Protein AF-A0A948B3F2-F1 (afdb_monomer)

Nearest PDB structures (foldseek):
  6z2o-assembly1_A  TM=5.173E-01  e=9.343E-01  Akkermansia muciniphila ATCC BAA-835
  7q1y-assembly2_B  TM=2.845E-01  e=7.968E-01  Homo sapiens
  1wcq-assembly3_C  TM=2.781E-01  e=1.588E+00  Micromonospora viridifaciens
  2ber-assembly1_A  TM=2.825E-01  e=2.184E+00  Micromonospora viridifaciens
  1eut-assembly1_A  TM=2.460E-01  e=2.700E+00  Micromonospora viridifaciens

pLDDT: mean 80.44, std 22.86, range [22.94, 98.75]

Structure (mmCIF, N/CA/C/O backbone):
data_AF-A0A948B3F2-F1
#
_entry.id   AF-A0A948B3F2-F1
#
loop_
_atom_site.group_PDB
_atom_site.id
_atom_site.type_symbol
_atom_site.label_atom_id
_atom_site.label_alt_id
_atom_site.label_comp_id
_atom_site.label_asym_id
_atom_site.label_entity_id
_atom_site.label_seq_id
_atom_site.pdbx_PDB_ins_code
_atom_site.Cartn_x
_atom_site.Cartn_y
_atom_site.Cartn_z
_atom_site.occupancy
_atom_site.B_iso_or_equiv
_atom_site.auth_seq_id
_atom_site.auth_comp_id
_atom_site.auth_asym_id
_atom_site.auth_atom_id
_atom_site.pdbx_PDB_model_num
ATOM 1 N N . MET A 1 1 ? -61.339 7.381 86.552 1.00 37.19 1 MET A N 1
ATOM 2 C CA . MET A 1 1 ? -61.249 5.946 86.912 1.00 37.19 1 MET A CA 1
ATOM 3 C C . MET A 1 1 ? -62.343 5.201 86.153 1.00 37.19 1 MET A C 1
ATOM 5 O O . MET A 1 1 ? -63.470 5.672 86.171 1.00 37.19 1 MET A O 1
ATOM 9 N N . ARG A 1 2 ? -61.988 4.076 85.513 1.00 24.59 2 ARG A N 1
ATOM 10 C CA . ARG A 1 2 ? -62.760 3.230 84.568 1.00 24.59 2 ARG A CA 1
ATOM 11 C C . ARG A 1 2 ? -62.811 3.695 83.104 1.00 24.59 2 ARG A C 1
ATOM 13 O O . ARG A 1 2 ? -63.594 4.547 82.709 1.00 24.59 2 ARG A O 1
ATOM 20 N N . ILE A 1 3 ? -61.947 3.023 82.345 1.00 26.88 3 ILE A N 1
ATOM 21 C CA . ILE A 1 3 ? -61.833 2.909 80.891 1.00 26.88 3 ILE A CA 1
ATOM 22 C C . ILE A 1 3 ? -62.952 1.981 80.374 1.00 26.88 3 ILE A C 1
ATOM 24 O O . ILE A 1 3 ? -63.187 0.921 80.956 1.00 26.88 3 ILE A O 1
ATOM 28 N N . ARG A 1 4 ? -63.618 2.371 79.280 1.00 26.41 4 ARG A N 1
ATOM 29 C CA . ARG A 1 4 ? -64.388 1.507 78.360 1.00 26.41 4 ARG A CA 1
ATOM 30 C C . ARG A 1 4 ? -63.823 1.776 76.960 1.00 26.41 4 ARG A C 1
ATOM 32 O O . ARG A 1 4 ? -63.800 2.924 76.544 1.00 26.41 4 ARG A O 1
ATOM 39 N N . ILE A 1 5 ? -63.083 0.824 76.392 1.00 29.86 5 ILE A N 1
ATOM 40 C CA . ILE A 1 5 ? -63.513 -0.068 75.297 1.00 29.86 5 ILE A CA 1
ATOM 41 C C . ILE A 1 5 ? -64.138 0.709 74.130 1.00 29.86 5 ILE A C 1
ATOM 43 O O . ILE A 1 5 ? -65.334 0.989 74.144 1.00 29.86 5 ILE A O 1
ATOM 47 N N . LEU A 1 6 ? -63.332 0.951 73.095 1.00 23.08 6 LEU A N 1
ATOM 48 C CA . LEU A 1 6 ? -63.800 1.010 71.716 1.00 23.08 6 LEU A CA 1
ATOM 49 C C . LEU A 1 6 ? -62.921 0.056 70.901 1.00 23.08 6 LEU A C 1
ATOM 51 O O . LEU A 1 6 ? -61.696 0.150 70.922 1.00 23.08 6 LEU A O 1
ATOM 55 N N . HIS A 1 7 ? -63.578 -0.923 70.287 1.00 24.33 7 HIS A N 1
ATOM 56 C CA . HIS A 1 7 ? -62.984 -1.945 69.440 1.00 24.33 7 HIS A CA 1
ATOM 57 C C . HIS A 1 7 ? -62.430 -1.295 68.168 1.00 24.33 7 HIS A C 1
ATOM 59 O O . HIS A 1 7 ? -63.197 -0.714 67.404 1.00 24.33 7 HIS A O 1
ATOM 65 N N . ILE A 1 8 ? -61.128 -1.440 67.923 1.00 25.83 8 ILE A N 1
ATOM 66 C CA . ILE A 1 8 ? -60.560 -1.311 66.580 1.00 25.83 8 ILE A CA 1
ATOM 67 C C . ILE A 1 8 ? -60.521 -2.719 65.994 1.00 25.83 8 ILE A C 1
ATOM 69 O O . ILE A 1 8 ? -59.915 -3.634 66.553 1.00 25.83 8 ILE A O 1
ATOM 73 N N . VAL A 1 9 ? -61.254 -2.879 64.899 1.00 24.09 9 VAL A N 1
ATOM 74 C CA . VAL A 1 9 ? -61.309 -4.075 64.066 1.00 24.09 9 VAL A CA 1
ATOM 75 C C . VAL A 1 9 ? -59.914 -4.313 63.487 1.00 24.09 9 VAL A C 1
ATOM 77 O O . VAL A 1 9 ? -59.433 -3.533 62.671 1.00 24.09 9 VAL A O 1
ATOM 80 N N . LEU A 1 10 ? -59.262 -5.389 63.935 1.00 23.12 10 LEU A N 1
ATOM 81 C CA . LEU A 1 10 ? -58.093 -5.963 63.276 1.00 23.12 10 LEU A CA 1
ATOM 82 C C . LEU A 1 10 ? -58.546 -6.517 61.916 1.00 23.12 10 LEU A C 1
ATOM 84 O O . LEU A 1 10 ? -59.261 -7.519 61.867 1.00 23.12 10 LEU A O 1
ATOM 88 N N . PHE A 1 11 ? -58.121 -5.897 60.817 1.00 26.17 11 PHE A N 1
ATOM 89 C CA . PHE A 1 11 ? -58.138 -6.553 59.513 1.00 26.17 11 PHE A CA 1
ATOM 90 C C . PHE A 1 11 ? -56.944 -7.508 59.443 1.00 26.17 11 PHE A C 1
ATOM 92 O O . PHE A 1 11 ? -55.795 -7.097 59.308 1.00 26.17 11 PHE A O 1
ATOM 99 N N . ALA A 1 12 ? -57.230 -8.804 59.560 1.00 24.19 12 ALA A N 1
ATOM 100 C CA . ALA A 1 12 ? -56.327 -9.852 59.118 1.00 24.19 12 ALA A CA 1
ATOM 101 C C . ALA A 1 12 ? -56.374 -9.897 57.583 1.00 24.19 12 ALA A C 1
ATOM 103 O O . ALA A 1 12 ? -57.293 -10.475 57.005 1.00 24.19 12 ALA A O 1
ATOM 104 N N . ALA A 1 13 ? -55.405 -9.264 56.920 1.00 24.91 13 ALA A N 1
ATOM 105 C CA . ALA A 1 13 ? -55.142 -9.519 55.511 1.00 24.91 13 ALA A CA 1
ATOM 106 C C . ALA A 1 13 ? -54.315 -10.806 55.399 1.00 24.91 13 ALA A C 1
ATOM 108 O O . ALA A 1 13 ? -53.253 -10.948 56.007 1.00 24.91 13 ALA A O 1
ATOM 109 N N . ALA A 1 14 ? -54.851 -11.768 54.653 1.00 22.94 14 ALA A N 1
ATOM 110 C CA . ALA A 1 14 ? -54.174 -12.997 54.291 1.00 22.94 14 ALA A CA 1
ATOM 111 C C . ALA A 1 14 ? -52.863 -12.672 53.560 1.00 22.94 14 ALA A C 1
ATOM 113 O O . ALA A 1 14 ? -52.873 -12.065 52.492 1.00 22.94 14 ALA A O 1
ATOM 114 N N . ILE A 1 15 ? -51.738 -13.109 54.127 1.00 25.38 15 ILE A N 1
ATOM 115 C CA . ILE A 1 15 ? -50.448 -13.136 53.439 1.00 25.38 15 ILE A CA 1
ATOM 116 C C . ILE A 1 15 ? -50.536 -14.258 52.401 1.00 25.38 15 ILE A C 1
ATOM 118 O O . ILE A 1 15 ? -50.280 -15.427 52.694 1.00 25.38 15 ILE A O 1
ATOM 122 N N . ALA A 1 16 ? -50.957 -13.912 51.188 1.00 24.50 16 ALA A N 1
ATOM 123 C CA . ALA A 1 16 ? -50.671 -14.724 50.021 1.00 24.50 16 ALA A CA 1
ATOM 124 C C . ALA A 1 16 ? -49.167 -14.592 49.745 1.00 24.50 16 ALA A C 1
ATOM 126 O O . ALA A 1 16 ? -48.686 -13.535 49.346 1.00 24.50 16 ALA A O 1
ATOM 127 N N . TYR A 1 17 ? -48.419 -15.666 49.998 1.00 25.14 17 TYR A N 1
ATOM 128 C CA . TYR A 1 17 ? -47.066 -15.834 49.477 1.00 25.14 17 TYR A CA 1
ATOM 129 C C . TYR A 1 17 ? -47.149 -15.870 47.946 1.00 25.14 17 TYR A C 1
ATOM 131 O O . TYR A 1 17 ? -47.404 -16.915 47.351 1.00 25.14 17 TYR A O 1
ATOM 139 N N . ALA A 1 18 ? -46.976 -14.716 47.311 1.00 26.11 18 ALA A N 1
ATOM 140 C CA . ALA A 1 18 ? -46.586 -14.643 45.918 1.00 26.11 18 ALA A CA 1
ATOM 141 C C . ALA A 1 18 ? -45.058 -14.554 45.889 1.00 26.11 18 ALA A C 1
ATOM 143 O O . ALA A 1 18 ? -44.482 -13.529 46.256 1.00 26.11 18 ALA A O 1
ATOM 144 N N . ASP A 1 19 ? -44.404 -15.631 45.457 1.00 27.09 19 ASP A N 1
ATOM 145 C CA . ASP A 1 19 ? -43.020 -15.593 44.984 1.00 27.09 19 ASP A CA 1
ATOM 146 C C . ASP A 1 19 ? -42.969 -14.738 43.706 1.00 27.09 19 ASP A C 1
ATOM 148 O O . ASP A 1 19 ? -42.904 -15.233 42.582 1.00 27.09 19 ASP A O 1
ATOM 152 N N . ALA A 1 20 ? -43.067 -13.419 43.869 1.00 26.05 20 ALA A N 1
ATOM 153 C CA . ALA A 1 20 ? -42.818 -12.468 42.806 1.00 26.05 20 ALA A CA 1
ATOM 154 C C . ALA A 1 20 ? -41.301 -12.399 42.603 1.00 26.05 20 ALA A C 1
ATOM 156 O O . ALA A 1 20 ? -40.574 -11.733 43.345 1.00 26.05 20 ALA A O 1
ATOM 157 N N . PHE A 1 21 ? -40.808 -13.138 41.609 1.00 28.03 21 PHE A N 1
ATOM 158 C CA . PHE A 1 21 ? -39.463 -12.938 41.086 1.00 28.03 21 PHE A CA 1
ATOM 159 C C . PHE A 1 21 ? -39.328 -11.475 40.647 1.00 28.03 21 PHE A C 1
ATOM 161 O O . PHE A 1 21 ? -40.137 -10.977 39.863 1.00 28.03 21 PHE A O 1
ATOM 168 N N . ALA A 1 22 ? -38.324 -10.779 41.182 1.00 28.97 22 ALA A N 1
ATOM 169 C CA . ALA A 1 22 ? -38.025 -9.403 40.817 1.00 28.97 22 ALA A CA 1
ATOM 170 C C . ALA A 1 22 ? -37.754 -9.319 39.306 1.00 28.97 22 ALA A C 1
ATOM 172 O O . ALA A 1 22 ? -36.854 -9.984 38.791 1.00 28.97 22 ALA A O 1
ATOM 173 N N . VAL A 1 23 ? -38.544 -8.511 38.597 1.00 29.53 23 VAL A N 1
ATOM 174 C CA . VAL A 1 23 ? -38.321 -8.224 37.179 1.00 29.53 23 VAL A CA 1
ATOM 175 C C . VAL A 1 23 ? -37.073 -7.353 37.073 1.00 29.53 23 VAL A C 1
ATOM 177 O O . VAL A 1 23 ? -37.016 -6.250 37.611 1.00 29.53 23 VAL A O 1
ATOM 180 N N . THR A 1 24 ? -36.047 -7.878 36.413 1.00 32.84 24 THR A N 1
ATOM 181 C CA . THR A 1 24 ? -34.754 -7.220 36.218 1.00 32.84 24 THR A CA 1
ATOM 182 C C . THR A 1 24 ? -34.886 -6.140 35.142 1.00 32.84 24 THR A C 1
ATOM 184 O O . THR A 1 24 ? -34.734 -6.412 33.956 1.00 32.84 24 THR A O 1
ATOM 187 N N . THR A 1 25 ? -35.195 -4.904 35.527 1.00 28.78 25 THR A N 1
ATOM 188 C CA . THR A 1 25 ? -35.119 -3.735 34.632 1.00 28.78 25 THR A CA 1
ATOM 189 C C . THR A 1 25 ? -33.906 -2.890 35.001 1.00 28.78 25 THR A C 1
ATOM 191 O O . THR A 1 25 ? -34.029 -1.917 35.738 1.00 28.78 25 THR A O 1
ATOM 194 N N . ASN A 1 26 ? -32.727 -3.263 34.497 1.00 35.06 26 ASN A N 1
ATOM 195 C CA . ASN A 1 26 ? -31.539 -2.414 34.586 1.00 35.06 26 ASN A CA 1
ATOM 196 C C . ASN A 1 26 ? -31.540 -1.435 33.398 1.00 35.06 26 ASN A C 1
ATOM 198 O O . ASN A 1 26 ? -31.415 -1.851 32.246 1.00 35.06 26 ASN A O 1
ATOM 202 N N . LEU A 1 27 ? -31.708 -0.140 33.677 1.00 27.91 27 LEU A N 1
ATOM 203 C CA . LEU A 1 27 ? -31.600 0.959 32.713 1.00 27.91 27 LEU A CA 1
ATOM 204 C C . LEU A 1 27 ? -30.184 1.545 32.795 1.00 27.91 27 LEU A C 1
ATOM 206 O O . LEU A 1 27 ? -29.844 2.208 33.767 1.00 27.91 27 LEU A O 1
ATOM 210 N N . TYR A 1 28 ? -29.350 1.301 31.783 1.00 35.53 28 TYR A N 1
ATOM 211 C CA . TYR A 1 28 ? -27.967 1.789 31.754 1.00 35.53 28 TYR A CA 1
ATOM 212 C C . TYR A 1 28 ? -27.872 3.131 31.010 1.00 35.53 28 TYR A C 1
ATOM 214 O O . TYR A 1 28 ? -28.214 3.222 29.834 1.00 35.53 28 TYR A O 1
ATOM 222 N N . HIS A 1 29 ? -27.358 4.173 31.672 1.00 28.67 29 HIS A N 1
ATOM 223 C CA . HIS A 1 29 ? -27.240 5.531 31.113 1.00 28.67 29 HIS A CA 1
ATOM 224 C C . HIS A 1 29 ? -25.971 5.788 30.267 1.00 28.67 29 HIS A C 1
ATOM 226 O O . HIS A 1 29 ? -25.759 6.913 29.814 1.00 28.67 29 HIS A O 1
ATOM 232 N N . THR A 1 30 ? -25.098 4.797 30.031 1.00 37.75 30 THR A N 1
ATOM 233 C CA . THR A 1 30 ? -23.838 5.008 29.283 1.00 37.75 30 THR A CA 1
ATOM 234 C C . THR A 1 30 ? -23.495 3.851 28.338 1.00 37.75 30 THR A C 1
ATOM 236 O O . THR A 1 30 ? -23.840 2.706 28.614 1.00 37.75 30 THR A O 1
ATOM 239 N N . ASN A 1 31 ? -22.759 4.141 27.250 1.00 36.41 31 ASN A N 1
ATOM 240 C CA . ASN A 1 31 ? -22.152 3.158 26.330 1.00 36.41 31 ASN A CA 1
ATOM 241 C C . ASN A 1 31 ? -20.999 2.386 27.011 1.00 36.41 31 ASN A C 1
ATOM 243 O O . ASN A 1 31 ? -19.844 2.468 26.590 1.00 36.41 31 ASN A O 1
ATOM 247 N N . ARG A 1 32 ? -21.275 1.705 28.124 1.00 41.81 32 ARG A N 1
ATOM 248 C CA . ARG A 1 32 ? -20.312 0.908 28.892 1.00 41.81 32 ARG A CA 1
ATOM 249 C C . ARG A 1 32 ? -20.858 -0.499 29.073 1.00 41.81 32 ARG A C 1
ATOM 251 O O . ARG A 1 32 ? -22.050 -0.678 29.298 1.00 41.81 32 ARG A O 1
ATOM 258 N N . VAL A 1 33 ? -19.972 -1.487 28.991 1.00 44.06 33 VAL A N 1
ATOM 259 C CA . VAL A 1 33 ? -20.328 -2.899 29.146 1.00 44.06 33 VAL A CA 1
ATOM 260 C C . VAL A 1 33 ? -19.831 -3.409 30.490 1.00 44.06 33 VAL A C 1
ATOM 262 O O . VAL A 1 33 ? -18.653 -3.261 30.819 1.00 44.06 33 VAL A O 1
ATOM 265 N N . PHE A 1 34 ? -20.726 -4.032 31.250 1.00 47.94 34 PHE A N 1
ATOM 266 C CA . PHE A 1 34 ? -20.463 -4.513 32.598 1.00 47.94 34 PHE A CA 1
ATOM 267 C C . PHE A 1 34 ? -20.677 -6.030 32.700 1.00 47.94 34 PHE A C 1
ATOM 269 O O . PHE A 1 34 ? -21.672 -6.544 32.192 1.00 47.94 34 PHE A O 1
ATOM 276 N N . ARG A 1 35 ? -19.780 -6.751 33.390 1.00 46.66 35 ARG A N 1
ATOM 277 C CA . ARG A 1 35 ? -19.951 -8.178 33.731 1.00 46.66 35 ARG A CA 1
ATOM 278 C C . ARG A 1 35 ? -20.330 -8.339 35.208 1.00 46.66 35 ARG A C 1
ATOM 280 O O . ARG A 1 35 ? -19.555 -7.873 36.044 1.00 46.66 35 ARG A O 1
ATOM 287 N N . PRO A 1 36 ? -21.421 -9.048 35.552 1.00 48.62 36 PRO A N 1
ATOM 288 C CA . PRO A 1 36 ? -21.731 -9.366 36.940 1.00 48.62 36 PRO A CA 1
ATOM 289 C C . PRO A 1 36 ? -20.708 -10.354 37.530 1.00 48.62 36 PRO A C 1
ATOM 291 O O . PRO A 1 36 ? -20.343 -11.350 36.905 1.00 48.62 36 PRO A O 1
ATOM 294 N N . ILE A 1 37 ? -20.264 -10.094 38.755 1.00 48.91 37 ILE A N 1
ATOM 295 C CA . ILE A 1 37 ? -19.480 -10.981 39.612 1.00 48.91 37 ILE A CA 1
ATOM 296 C C . ILE A 1 37 ? -20.394 -11.391 40.764 1.00 48.91 37 ILE A C 1
ATOM 298 O O . ILE A 1 37 ? -20.884 -10.542 41.510 1.00 48.91 37 ILE A O 1
ATOM 302 N N . VAL A 1 38 ? -20.608 -12.699 40.908 1.00 52.78 38 VAL A N 1
ATOM 303 C CA . VAL A 1 38 ? -21.399 -13.284 41.995 1.00 52.78 38 VAL A CA 1
ATOM 304 C C . VAL A 1 38 ? -20.443 -13.848 43.039 1.00 52.78 38 VAL A C 1
ATOM 306 O O . VAL A 1 38 ? -19.688 -14.779 42.762 1.00 52.78 38 VAL A O 1
ATOM 309 N N . PHE A 1 39 ? -20.480 -13.308 44.255 1.00 52.97 39 PHE A N 1
ATOM 310 C CA . PHE A 1 39 ? -19.720 -13.865 45.371 1.00 52.97 39 PHE A CA 1
ATOM 311 C C . PHE A 1 39 ? -20.498 -15.017 46.012 1.00 52.97 39 PHE A C 1
ATOM 313 O O . PHE A 1 39 ? -21.523 -14.816 46.659 1.00 52.97 39 PHE A O 1
ATOM 320 N N . THR A 1 40 ? -19.985 -16.237 45.879 1.00 51.53 40 THR A N 1
ATOM 321 C CA . THR A 1 40 ? -20.644 -17.459 46.372 1.00 51.53 40 THR A CA 1
ATOM 322 C C . THR A 1 40 ? -20.643 -17.609 47.900 1.00 51.53 40 THR A C 1
ATOM 324 O O . THR A 1 40 ? -21.350 -18.466 48.417 1.00 51.53 40 THR A O 1
ATOM 327 N N . ASN A 1 41 ? -19.891 -16.777 48.635 1.00 53.91 41 ASN A N 1
ATOM 328 C CA . ASN A 1 41 ? -19.652 -16.940 50.079 1.00 53.91 41 ASN A CA 1
ATOM 329 C C . ASN A 1 41 ? -20.272 -15.848 50.974 1.00 53.91 41 ASN A C 1
ATOM 331 O O . ASN A 1 41 ? -19.979 -15.818 52.167 1.00 53.91 41 ASN A O 1
ATOM 335 N N . LEU A 1 42 ? -21.103 -14.940 50.449 1.00 50.03 42 LEU A N 1
ATOM 336 C CA . LEU A 1 42 ? -21.579 -13.780 51.228 1.00 50.03 42 LEU A CA 1
ATOM 337 C C . LEU A 1 42 ? -22.863 -14.014 52.052 1.00 50.03 42 LEU A C 1
ATOM 339 O O . LEU A 1 42 ? -23.345 -13.091 52.702 1.00 50.03 42 LEU A O 1
ATOM 343 N N . GLY A 1 43 ? -23.385 -15.243 52.120 1.00 54.09 43 GLY A N 1
ATOM 344 C CA . GLY A 1 43 ? -24.619 -15.542 52.858 1.00 54.09 43 GLY A CA 1
ATOM 345 C C . GLY A 1 43 ? -25.873 -14.917 52.223 1.00 54.09 43 GLY A C 1
ATOM 346 O O . GLY A 1 43 ? -25.817 -14.295 51.165 1.00 54.09 43 GLY A O 1
ATOM 347 N N . VAL A 1 44 ? -27.040 -15.122 52.844 1.00 50.66 44 VAL A N 1
ATOM 348 C CA . VAL A 1 44 ? -28.345 -14.688 52.295 1.00 50.66 44 VAL A CA 1
ATOM 349 C C . VAL A 1 44 ? -28.662 -13.211 52.563 1.00 50.66 44 VAL A C 1
ATOM 351 O O . VAL A 1 44 ? -29.547 -12.655 51.919 1.00 50.66 44 VAL A O 1
ATOM 354 N N . THR A 1 45 ? -27.922 -12.538 53.440 1.00 47.09 45 THR A N 1
ATOM 355 C CA . THR A 1 45 ? -28.113 -11.108 53.715 1.00 47.09 45 THR A CA 1
ATOM 356 C C . THR A 1 45 ? -26.743 -10.473 53.885 1.00 47.09 45 THR A C 1
ATOM 358 O O . THR A 1 45 ? -26.009 -10.826 54.807 1.00 47.09 45 THR A O 1
ATOM 361 N N . ILE A 1 46 ? -26.379 -9.584 52.962 1.00 45.88 46 ILE A N 1
ATOM 362 C CA . ILE A 1 46 ? -25.084 -8.904 52.955 1.00 45.88 46 ILE A CA 1
ATOM 363 C C . ILE A 1 46 ? -25.257 -7.586 53.706 1.00 45.88 46 ILE A C 1
ATOM 365 O O . ILE A 1 46 ? -26.048 -6.742 53.305 1.00 45.88 46 ILE A O 1
ATOM 369 N N . THR A 1 47 ? -24.523 -7.398 54.796 1.00 46.84 47 THR A N 1
ATOM 370 C CA . THR A 1 47 ? -24.451 -6.102 55.484 1.00 46.84 47 THR A CA 1
ATOM 371 C C . THR A 1 47 ? -23.641 -5.100 54.656 1.00 46.84 47 THR A C 1
ATOM 373 O O . THR A 1 47 ? -22.724 -5.488 53.930 1.00 46.84 47 THR A O 1
ATOM 376 N N . ALA A 1 48 ? -23.887 -3.797 54.827 1.00 42.94 48 ALA A N 1
ATOM 377 C CA . ALA A 1 48 ? -23.068 -2.744 54.211 1.00 42.94 48 ALA A CA 1
ATOM 378 C C . ALA A 1 48 ? -21.556 -2.947 54.461 1.00 42.94 48 ALA A C 1
ATOM 380 O O . ALA A 1 48 ? -20.734 -2.745 53.571 1.00 42.94 48 ALA A O 1
ATOM 381 N N . TYR A 1 49 ? -21.181 -3.443 55.646 1.00 45.53 49 TYR A N 1
ATOM 382 C CA . TYR A 1 49 ? -19.801 -3.801 55.980 1.00 45.53 49 TYR A CA 1
ATOM 383 C C . TYR A 1 49 ? -19.250 -4.954 55.124 1.00 45.53 49 TYR A C 1
ATOM 385 O O . TYR A 1 49 ? -18.113 -4.887 54.658 1.00 45.53 49 TYR A O 1
ATOM 393 N N . GLN A 1 50 ? -20.037 -6.006 54.883 1.00 48.66 50 GLN A N 1
ATOM 394 C CA . GLN A 1 50 ? -19.641 -7.119 54.012 1.00 48.66 50 GLN A CA 1
ATOM 395 C C . GLN A 1 50 ? -19.536 -6.687 52.546 1.00 48.66 50 GLN A C 1
ATOM 397 O O . GLN A 1 50 ? -18.612 -7.128 51.870 1.00 48.66 50 GLN A O 1
ATOM 402 N N . ALA A 1 51 ? -20.408 -5.788 52.077 1.00 46.88 51 ALA A N 1
ATOM 403 C CA . ALA A 1 51 ? -20.308 -5.192 50.744 1.00 46.88 51 ALA A CA 1
ATOM 404 C C . ALA A 1 51 ? -19.015 -4.365 50.587 1.00 46.88 51 ALA A C 1
ATOM 406 O O . ALA A 1 51 ? -18.267 -4.556 49.628 1.00 46.88 51 ALA A O 1
ATOM 407 N N . LEU A 1 52 ? -18.690 -3.522 51.576 1.00 46.16 52 LEU A N 1
ATOM 408 C CA . LEU A 1 52 ? -17.433 -2.759 51.626 1.00 46.16 52 LEU A CA 1
ATOM 409 C C . LEU A 1 52 ? -16.197 -3.673 51.710 1.00 46.16 52 LEU A C 1
ATOM 411 O O . LEU A 1 52 ? -15.180 -3.418 51.068 1.00 46.16 52 LEU A O 1
ATOM 415 N N . THR A 1 53 ? -16.290 -4.767 52.467 1.00 49.12 53 THR A N 1
ATOM 416 C CA . THR A 1 53 ? -15.211 -5.757 52.606 1.00 49.12 53 THR A CA 1
ATOM 417 C C . THR A 1 53 ? -15.000 -6.543 51.309 1.00 49.12 53 THR A C 1
ATOM 419 O O . THR A 1 53 ? -13.860 -6.742 50.898 1.00 49.12 53 THR A O 1
ATOM 422 N N . ALA A 1 54 ? -16.079 -6.948 50.631 1.00 49.88 54 ALA A N 1
ATOM 423 C CA . ALA A 1 54 ? -16.035 -7.627 49.335 1.00 49.88 54 ALA A CA 1
ATOM 424 C C . ALA A 1 54 ? -15.480 -6.714 48.230 1.00 49.88 54 ALA A C 1
ATOM 426 O O . ALA A 1 54 ? -14.679 -7.163 47.413 1.00 49.88 54 ALA A O 1
ATOM 427 N N . ALA A 1 55 ? -15.800 -5.414 48.255 1.00 48.22 55 ALA A N 1
ATOM 428 C CA . ALA A 1 55 ? -15.147 -4.427 47.395 1.00 48.22 55 ALA A CA 1
ATOM 429 C C . ALA A 1 55 ? -13.622 -4.386 47.620 1.00 48.22 55 ALA A C 1
ATOM 431 O O . ALA A 1 55 ? -12.861 -4.292 46.659 1.00 48.22 55 ALA A O 1
ATOM 432 N N . GLY A 1 56 ? -13.163 -4.549 48.867 1.00 47.75 56 GLY A N 1
ATOM 433 C CA . GLY A 1 56 ? -11.743 -4.696 49.210 1.00 47.75 56 GLY A CA 1
ATOM 434 C C . GLY A 1 56 ? -11.090 -6.004 48.734 1.00 47.75 56 GLY A C 1
ATOM 435 O O . GLY A 1 56 ? -9.864 -6.082 48.683 1.00 47.75 56 GLY A O 1
ATOM 436 N N . GLN A 1 57 ? -11.879 -7.019 48.365 1.00 50.47 57 GLN A N 1
ATOM 437 C CA . GLN A 1 57 ? -11.399 -8.283 47.787 1.00 50.47 57 GLN A CA 1
ATOM 438 C C . GLN A 1 57 ? -11.279 -8.232 46.257 1.00 50.47 57 GLN A C 1
ATOM 440 O O . GLN A 1 57 ? -10.690 -9.137 45.662 1.00 50.47 57 GLN A O 1
ATOM 445 N N . LEU A 1 58 ? -11.814 -7.194 45.604 1.00 46.22 58 LEU A N 1
ATOM 446 C CA . LEU A 1 58 ? -11.690 -7.018 44.162 1.00 46.22 58 LEU A CA 1
ATOM 447 C C . LEU A 1 58 ? -10.241 -6.667 43.808 1.00 46.22 58 LEU A C 1
ATOM 449 O O . LEU A 1 58 ? -9.788 -5.527 43.922 1.00 46.22 58 LEU A O 1
ATOM 453 N N . THR A 1 59 ? -9.498 -7.659 43.334 1.00 42.97 59 THR A N 1
ATOM 454 C CA . THR A 1 59 ? -8.151 -7.447 42.809 1.00 42.97 59 THR A CA 1
ATOM 455 C C . THR A 1 59 ? -8.229 -6.571 41.552 1.00 42.97 59 THR A C 1
ATOM 457 O O . THR A 1 59 ? -9.107 -6.757 40.704 1.00 42.97 59 THR A O 1
ATOM 460 N N . GLU A 1 60 ? -7.323 -5.596 41.439 1.00 42.47 60 GLU A N 1
ATOM 461 C CA . GLU A 1 60 ? -7.287 -4.553 40.390 1.00 42.47 60 GLU A CA 1
ATOM 462 C C . GLU A 1 60 ? -8.321 -3.418 40.508 1.00 42.47 60 GLU A C 1
ATOM 464 O O . GLU A 1 60 ? -8.398 -2.567 39.620 1.00 42.47 60 GLU A O 1
ATOM 469 N N . VAL A 1 61 ? -9.078 -3.349 41.605 1.00 37.84 61 VAL A N 1
ATOM 470 C CA . VAL A 1 61 ? -9.693 -2.089 42.040 1.00 37.84 61 VAL A CA 1
ATOM 471 C C . VAL A 1 61 ? -8.603 -1.264 42.696 1.00 37.84 61 VAL A C 1
ATOM 473 O O . VAL A 1 61 ? -7.984 -1.700 43.669 1.00 37.84 61 VAL A O 1
ATOM 476 N N . VAL A 1 62 ? -8.321 -0.084 42.152 1.00 33.88 62 VAL A N 1
ATOM 477 C CA . VAL A 1 62 ? -7.324 0.771 42.776 1.00 33.88 62 VAL A CA 1
ATOM 478 C C . VAL A 1 62 ? -7.992 1.655 43.811 1.00 33.88 62 VAL A C 1
ATOM 480 O O . VAL A 1 62 ? -8.563 2.688 43.480 1.00 33.88 62 VAL A O 1
ATOM 483 N N . GLY A 1 63 ? -7.916 1.186 45.058 1.00 36.84 63 GLY A N 1
ATOM 484 C CA . GLY A 1 63 ? -8.530 1.809 46.227 1.00 36.84 63 GLY A CA 1
ATOM 485 C C . GLY A 1 63 ? -10.050 1.657 46.247 1.00 36.84 63 GLY A C 1
ATOM 486 O O . GLY A 1 63 ? -10.656 1.492 45.191 1.00 36.84 63 GLY A O 1
ATOM 487 N N . PRO A 1 64 ? -10.701 1.712 47.425 1.00 37.62 64 PRO A N 1
ATOM 488 C CA . PRO A 1 64 ? -12.149 1.874 47.443 1.00 37.62 64 PRO A CA 1
ATOM 489 C C . PRO A 1 64 ? -12.473 3.055 46.523 1.00 37.62 64 PRO A C 1
ATOM 491 O O . PRO A 1 64 ? -11.877 4.126 46.667 1.00 37.62 64 PRO A O 1
ATOM 494 N N . THR A 1 65 ? -13.380 2.884 45.556 1.00 39.72 65 THR A N 1
ATOM 495 C CA . THR A 1 65 ? -14.078 4.056 45.027 1.00 39.72 65 THR A CA 1
ATOM 496 C C . THR A 1 65 ? -14.576 4.772 46.266 1.00 39.72 65 THR A C 1
ATOM 498 O O . THR A 1 65 ? -15.343 4.180 47.026 1.00 39.72 65 THR A O 1
ATOM 501 N N . ASN A 1 66 ? -14.062 5.975 46.529 1.00 42.84 66 ASN A N 1
ATOM 502 C CA . ASN A 1 66 ? -14.526 6.825 47.616 1.00 42.84 66 ASN A CA 1
ATOM 503 C C . ASN A 1 66 ? -15.947 7.282 47.256 1.00 42.84 66 ASN A C 1
ATOM 505 O O . ASN A 1 66 ? -16.178 8.454 46.989 1.00 42.84 66 ASN A O 1
ATOM 509 N N . ILE A 1 67 ? -16.882 6.334 47.183 1.00 43.75 67 ILE A N 1
ATOM 510 C CA . ILE A 1 67 ? -18.291 6.589 47.372 1.00 43.75 67 ILE A CA 1
ATOM 511 C C . ILE A 1 67 ? -18.385 6.868 48.860 1.00 43.75 67 ILE A C 1
ATOM 513 O O . ILE A 1 67 ? -18.491 5.958 49.684 1.00 43.75 67 ILE A O 1
ATOM 517 N N . VAL A 1 68 ? -18.202 8.135 49.213 1.00 51.00 68 VAL A N 1
ATOM 518 C CA . VAL A 1 68 ? -18.444 8.571 50.580 1.00 51.00 68 VAL A CA 1
ATOM 519 C C . VAL A 1 68 ? -19.950 8.676 50.679 1.00 51.00 68 VAL A C 1
ATOM 521 O O . VAL A 1 68 ? -20.523 9.693 50.299 1.00 51.00 68 VAL A O 1
ATOM 524 N N . ILE A 1 69 ? -20.586 7.592 51.120 1.00 48.72 69 ILE A N 1
ATOM 525 C CA . ILE A 1 69 ? -21.980 7.648 51.547 1.00 48.72 69 ILE A CA 1
ATOM 526 C C . ILE A 1 69 ? -21.998 8.602 52.730 1.00 48.72 69 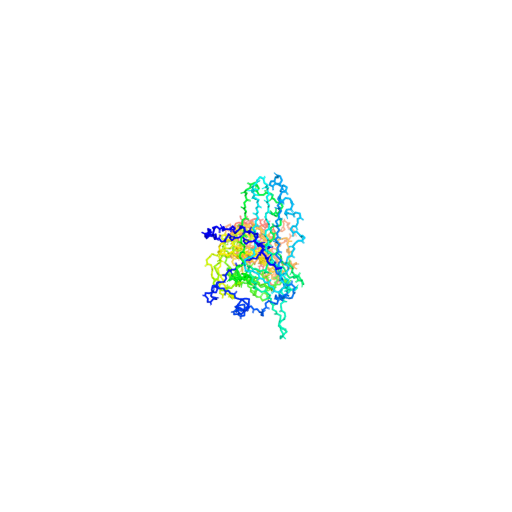ILE A C 1
ATOM 528 O O . ILE A 1 69 ? -21.345 8.356 53.749 1.00 48.72 69 ILE A O 1
ATOM 532 N N . ASN A 1 70 ? -22.707 9.711 52.582 1.00 61.06 70 ASN A N 1
ATOM 533 C CA . ASN A 1 70 ? -22.912 10.618 53.684 1.00 61.06 70 ASN A CA 1
ATOM 534 C C . ASN A 1 70 ? -23.984 9.998 54.576 1.00 61.06 70 ASN A C 1
ATOM 536 O O . ASN A 1 70 ? -25.176 10.263 54.437 1.00 61.06 70 ASN A O 1
ATOM 540 N N . THR A 1 71 ? -23.563 9.112 55.479 1.00 57.09 71 THR A N 1
ATOM 541 C CA . THR A 1 71 ? -24.469 8.368 56.368 1.00 57.09 71 THR A CA 1
ATOM 542 C C . THR A 1 71 ? -25.311 9.286 57.250 1.00 57.09 71 THR A C 1
ATOM 544 O O . THR A 1 71 ? -26.350 8.864 57.741 1.00 57.09 71 THR A O 1
ATOM 547 N N . ASN A 1 72 ? -24.877 10.535 57.442 1.00 64.81 72 ASN A N 1
ATOM 548 C CA . ASN A 1 72 ? -25.608 11.540 58.209 1.00 64.81 72 ASN A CA 1
ATOM 549 C C . ASN A 1 72 ? -26.719 12.220 57.391 1.00 64.81 72 ASN A C 1
ATOM 551 O O . ASN A 1 72 ? -27.651 12.768 57.973 1.00 64.81 72 ASN A O 1
ATOM 555 N N . GLU A 1 73 ? -26.625 12.193 56.060 1.00 64.12 73 GLU A N 1
ATOM 556 C CA . GLU A 1 73 ? -27.606 12.786 55.135 1.00 64.12 73 GLU A CA 1
ATOM 557 C C . GLU A 1 73 ? -28.484 11.722 54.457 1.00 64.12 73 GLU A C 1
ATOM 559 O O . GLU A 1 73 ? -29.609 12.006 54.034 1.00 64.12 73 GLU A O 1
ATOM 564 N N . THR A 1 74 ? -28.005 10.477 54.461 1.00 67.88 74 THR A N 1
ATOM 565 C CA . THR A 1 74 ? -28.741 9.276 54.078 1.00 67.88 74 THR A CA 1
ATOM 566 C C . THR A 1 74 ? -29.854 8.987 55.087 1.00 67.88 74 THR A C 1
ATOM 568 O O . THR A 1 74 ? -29.629 8.981 56.299 1.00 67.88 74 THR A O 1
ATOM 571 N N . ARG A 1 75 ? -31.073 8.751 54.604 1.00 78.06 75 ARG A N 1
ATOM 572 C CA . ARG A 1 75 ? -32.261 8.494 55.430 1.00 78.06 75 ARG A CA 1
ATOM 573 C C . ARG A 1 75 ? -33.301 7.707 54.654 1.00 78.06 75 ARG A C 1
ATOM 575 O O . ARG A 1 75 ? -33.333 7.786 53.433 1.00 78.06 75 ARG A O 1
ATOM 582 N N . ALA A 1 76 ? -34.217 7.056 55.348 1.00 78.00 76 ALA A N 1
ATOM 583 C CA . ALA A 1 76 ? -35.465 6.637 54.733 1.00 78.00 76 ALA A CA 1
ATOM 584 C C . ALA A 1 76 ? -36.559 7.670 55.013 1.00 78.00 76 ALA A C 1
ATOM 586 O O . ALA A 1 76 ? -36.553 8.332 56.053 1.00 78.00 76 ALA A O 1
ATOM 587 N N . ILE A 1 77 ? -37.469 7.844 54.066 1.00 82.62 77 ILE A N 1
ATOM 588 C CA . ILE A 1 77 ? -38.650 8.686 54.204 1.00 82.62 77 ILE A CA 1
ATOM 589 C C . ILE A 1 77 ? -39.856 7.791 53.981 1.00 82.62 77 ILE A C 1
ATOM 591 O O . ILE A 1 77 ? -40.012 7.192 52.918 1.00 82.62 77 ILE A O 1
ATOM 595 N N . GLU A 1 78 ? -40.682 7.698 55.007 1.00 84.75 78 GLU A N 1
ATOM 596 C CA . GLU A 1 78 ? -41.930 6.959 54.992 1.00 84.75 78 GLU A CA 1
ATOM 597 C C . GLU A 1 78 ? -43.094 7.939 54.913 1.00 84.75 78 GLU A C 1
ATOM 599 O O . GLU A 1 78 ? -43.152 8.910 55.663 1.00 84.75 78 GLU A O 1
ATOM 604 N N . TYR A 1 79 ? -44.028 7.679 54.016 1.00 85.38 79 TYR A N 1
ATOM 605 C CA . TYR A 1 79 ? -45.283 8.397 53.896 1.00 85.38 79 TYR A CA 1
ATOM 606 C C . TYR A 1 79 ? -46.397 7.408 54.207 1.00 85.38 79 TYR A C 1
ATOM 608 O O . TYR A 1 79 ? -46.455 6.355 53.578 1.00 85.38 79 TYR A O 1
ATOM 616 N N . ASP A 1 80 ? -47.265 7.748 55.154 1.00 87.12 80 ASP A N 1
ATOM 617 C CA . ASP A 1 80 ? -48.433 6.945 55.516 1.00 87.12 80 ASP A CA 1
ATOM 618 C C . ASP A 1 80 ? -49.639 7.869 55.662 1.00 87.12 80 ASP A C 1
ATOM 620 O O . ASP A 1 80 ? -49.655 8.762 56.515 1.00 87.12 80 ASP A O 1
ATOM 624 N N . VAL A 1 81 ? -50.620 7.701 54.778 1.00 88.31 81 VAL A N 1
ATOM 625 C CA . VAL A 1 81 ? -51.828 8.520 54.747 1.00 88.31 81 VAL A CA 1
ATOM 626 C C . VAL A 1 81 ? -53.053 7.679 54.457 1.00 88.31 81 VAL A C 1
ATOM 628 O O . VAL A 1 81 ? -53.055 6.788 53.607 1.00 88.31 81 VAL A O 1
ATOM 631 N N . VAL A 1 82 ? -54.140 8.050 55.131 1.00 88.12 82 VAL A N 1
ATOM 632 C CA . VAL A 1 82 ? -55.466 7.493 54.909 1.00 88.12 82 VAL A CA 1
ATOM 633 C C . VAL A 1 82 ? -56.470 8.633 54.730 1.00 88.12 82 VAL A C 1
ATOM 635 O O . VAL A 1 82 ? -56.566 9.520 55.578 1.00 88.12 82 VAL A O 1
ATOM 638 N N . GLY A 1 83 ? -57.231 8.601 53.637 1.00 89.06 83 GLY A N 1
ATOM 639 C CA . GLY A 1 83 ? -58.435 9.412 53.447 1.00 89.06 83 GLY A CA 1
ATOM 640 C C . GLY A 1 83 ? -59.665 8.567 53.768 1.00 89.06 83 GLY A C 1
ATOM 641 O O . GLY A 1 83 ? -59.776 7.458 53.257 1.00 89.06 83 GLY A O 1
ATOM 642 N N . LEU A 1 84 ? -60.579 9.043 54.616 1.00 92.00 84 LEU A N 1
ATOM 643 C CA . LEU A 1 84 ? -61.780 8.302 55.032 1.00 92.00 84 LEU A CA 1
ATOM 644 C C . LEU A 1 84 ? -63.032 9.173 54.920 1.00 92.00 84 LEU A C 1
ATOM 646 O O . LEU A 1 84 ? -62.959 10.374 55.170 1.00 92.00 84 LEU A O 1
ATOM 650 N N . GLY A 1 85 ? -64.179 8.543 54.652 1.00 93.12 85 GLY A N 1
ATOM 651 C CA . GLY A 1 85 ? -65.494 9.185 54.757 1.00 93.12 85 GLY A CA 1
ATOM 652 C C . GLY A 1 85 ? -65.920 9.961 53.511 1.00 93.12 85 GLY A C 1
ATOM 653 O O . GLY A 1 85 ? -66.570 10.992 53.643 1.00 93.12 85 GLY A O 1
ATOM 654 N N . TYR A 1 86 ? -65.522 9.506 52.323 1.00 96.00 86 TYR A N 1
ATOM 655 C CA . TYR A 1 86 ? -65.822 10.180 51.059 1.00 96.00 86 TYR A CA 1
ATOM 656 C C . TYR A 1 86 ? -66.946 9.491 50.285 1.00 96.00 86 TYR A C 1
ATOM 658 O O . TYR A 1 86 ? -67.081 8.270 50.320 1.00 96.00 86 TYR A O 1
ATOM 666 N N . ASP A 1 87 ? -67.711 10.267 49.518 1.00 94.50 87 ASP A N 1
ATOM 667 C CA . ASP A 1 87 ? -68.837 9.751 48.728 1.00 94.50 87 ASP A CA 1
ATOM 668 C C . ASP A 1 87 ? -68.378 8.904 47.529 1.00 94.50 87 ASP A C 1
ATOM 670 O O . ASP A 1 87 ? -69.104 8.022 47.059 1.00 94.50 87 ASP A O 1
ATOM 674 N N . THR A 1 88 ? -67.160 9.141 47.029 1.00 93.56 88 THR A N 1
ATOM 675 C CA . THR A 1 88 ? -66.593 8.410 45.892 1.00 93.56 88 THR A CA 1
ATOM 676 C C . THR A 1 88 ? -65.163 7.942 46.152 1.00 93.56 88 THR A C 1
ATOM 678 O O . THR A 1 88 ? -64.399 8.547 46.906 1.00 93.56 88 THR A O 1
ATOM 681 N N . ALA A 1 89 ? -64.770 6.861 45.471 1.00 89.12 89 ALA A N 1
ATOM 682 C CA . ALA A 1 89 ? -63.397 6.361 45.488 1.00 89.12 89 ALA A CA 1
ATOM 683 C C . ALA A 1 89 ? -62.385 7.404 44.976 1.00 89.12 89 ALA A C 1
ATOM 685 O O . ALA A 1 89 ? -61.251 7.431 45.448 1.00 89.12 89 ALA A O 1
ATOM 686 N N . ASN A 1 90 ? -62.791 8.255 44.025 1.00 92.81 90 ASN A N 1
ATOM 687 C CA . ASN A 1 90 ? -61.933 9.299 43.468 1.00 92.81 90 ASN A CA 1
ATOM 688 C C . ASN A 1 90 ? -61.663 10.399 44.499 1.00 92.81 90 ASN A C 1
ATOM 690 O O . ASN A 1 90 ? -60.509 10.749 44.704 1.00 92.81 90 ASN A O 1
ATOM 694 N N . ASP A 1 91 ? -62.691 10.867 45.209 1.00 93.56 91 ASP A N 1
ATOM 695 C CA . ASP A 1 91 ? -62.527 11.901 46.241 1.00 93.56 91 ASP A CA 1
ATOM 696 C C . ASP A 1 91 ? -61.676 11.387 47.414 1.00 93.56 91 ASP A C 1
ATOM 698 O O . ASP A 1 91 ? -60.802 12.095 47.920 1.00 93.56 91 ASP A O 1
ATOM 702 N N . ALA A 1 92 ? -61.866 10.117 47.803 1.00 91.19 92 ALA A N 1
ATOM 703 C CA . ALA A 1 92 ? -61.015 9.465 48.797 1.00 91.19 92 ALA A CA 1
ATOM 704 C C . ALA A 1 92 ? -59.546 9.426 48.354 1.00 91.19 92 ALA A C 1
ATOM 706 O O . ALA A 1 92 ? -58.646 9.738 49.138 1.00 91.19 92 ALA A O 1
ATOM 707 N N . TRP A 1 93 ? -59.302 9.057 47.093 1.00 92.50 93 TRP A N 1
ATOM 708 C CA . TRP A 1 93 ? -57.966 8.995 46.510 1.00 92.50 93 TRP A CA 1
ATOM 709 C C . TRP A 1 93 ? -57.313 10.375 46.400 1.00 92.50 93 TRP A C 1
ATOM 711 O O . TRP A 1 93 ? -56.186 10.550 46.858 1.00 92.50 93 TRP A O 1
ATOM 721 N N . GLU A 1 94 ? -58.023 11.369 45.864 1.00 90.12 94 GLU A N 1
ATOM 722 C CA . GLU A 1 94 ? -57.550 12.752 45.770 1.00 90.12 94 GLU A CA 1
ATOM 723 C C . GLU A 1 94 ? -57.200 13.318 47.148 1.00 90.12 94 GLU A C 1
ATOM 725 O O . GLU A 1 94 ? -56.174 13.981 47.290 1.00 90.12 94 GLU A O 1
ATOM 730 N N . SER A 1 95 ? -57.978 12.992 48.186 1.00 92.31 95 SER A N 1
ATOM 731 C CA . SER A 1 95 ? -57.642 13.362 49.561 1.00 92.31 95 SER A CA 1
ATOM 732 C C . SER A 1 95 ? -56.345 12.719 50.048 1.00 92.31 95 SER A C 1
ATOM 734 O O . SER A 1 95 ? -55.512 13.421 50.627 1.00 92.31 95 SER A O 1
ATOM 736 N N . ALA A 1 96 ? -56.161 11.412 49.839 1.00 87.88 96 ALA A N 1
ATOM 737 C CA . ALA A 1 96 ? -54.943 10.721 50.260 1.00 87.88 96 ALA A CA 1
ATOM 738 C C . ALA A 1 96 ? -53.706 11.263 49.516 1.00 87.88 96 ALA A C 1
ATOM 740 O O . ALA A 1 96 ? -52.673 11.529 50.135 1.00 87.88 96 ALA A O 1
ATOM 741 N N . VAL A 1 97 ? -53.828 11.520 48.209 1.00 86.00 97 VAL A N 1
ATOM 742 C CA . VAL A 1 97 ? -52.758 12.094 47.374 1.00 86.00 97 VAL A CA 1
ATOM 743 C C . VAL A 1 97 ? -52.476 13.563 47.725 1.00 86.00 97 VAL A C 1
ATOM 745 O O . VAL A 1 97 ? -51.325 13.993 47.717 1.00 86.00 97 VAL A O 1
ATOM 748 N N . ALA A 1 98 ? -53.485 14.356 48.079 1.00 88.00 98 ALA A N 1
ATOM 749 C CA . ALA A 1 98 ? -53.262 15.730 48.525 1.00 88.00 98 ALA A CA 1
ATOM 750 C C . ALA A 1 98 ? -52.527 15.785 49.876 1.00 88.00 98 ALA A C 1
ATOM 752 O O . ALA A 1 98 ? -51.756 16.712 50.126 1.00 88.00 98 ALA A O 1
ATOM 753 N N . ALA A 1 99 ? -52.747 14.793 50.745 1.00 86.75 99 ALA A N 1
ATOM 754 C CA . ALA A 1 99 ? -52.197 14.777 52.095 1.00 86.75 99 ALA A CA 1
ATOM 755 C C . ALA A 1 99 ? -50.824 14.089 52.216 1.00 86.75 99 ALA A C 1
ATOM 757 O O . ALA A 1 99 ? -50.056 14.489 53.094 1.00 86.75 99 ALA A O 1
ATOM 758 N N . TYR A 1 100 ? -50.456 13.121 51.360 1.00 84.75 100 TYR A N 1
ATOM 759 C CA . TYR A 1 100 ? -49.226 12.325 51.569 1.00 84.75 100 TYR A CA 1
ATOM 760 C C . TYR A 1 100 ? -47.957 13.167 51.708 1.00 84.75 100 TYR A C 1
ATOM 762 O O . TYR A 1 100 ? -47.167 12.928 52.617 1.00 84.75 100 TYR A O 1
ATOM 770 N N . GLN A 1 101 ? -47.789 14.218 50.901 1.00 82.00 101 GLN A N 1
ATOM 771 C CA . GLN A 1 101 ? -46.599 15.078 50.968 1.00 82.00 101 GLN A CA 1
ATOM 772 C C . GLN A 1 101 ? -46.461 15.823 52.304 1.00 82.00 101 GLN A C 1
ATOM 774 O O . GLN A 1 101 ? -45.359 16.231 52.667 1.00 82.00 101 GLN A O 1
ATOM 779 N N . SER A 1 102 ? -47.563 15.993 53.040 1.00 86.25 102 SER A N 1
ATOM 780 C CA . SER A 1 102 ? -47.589 16.665 54.342 1.00 86.25 102 SER A CA 1
ATOM 781 C C . SER A 1 102 ? -47.321 15.733 55.530 1.00 86.25 102 SER A C 1
ATOM 783 O O . SER A 1 102 ? -47.144 16.218 56.647 1.00 86.25 102 SER A O 1
ATOM 78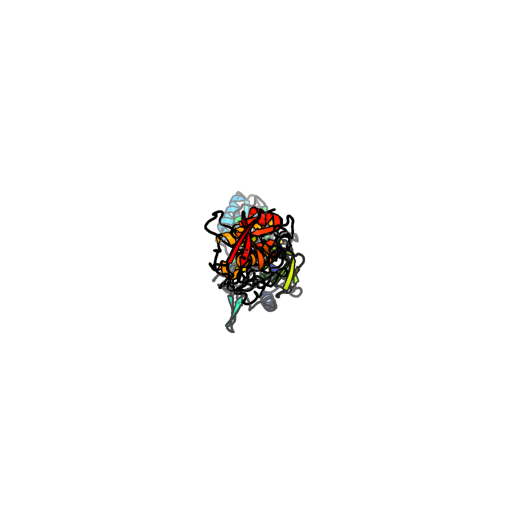5 N N . CYS A 1 103 ? -47.231 14.417 55.297 1.00 84.25 103 CYS A N 1
ATOM 786 C CA . CYS A 1 103 ? -47.057 13.401 56.338 1.00 84.25 103 CYS A CA 1
ATOM 787 C C . CYS A 1 103 ? -45.760 12.561 56.211 1.00 84.25 103 CYS A C 1
ATOM 789 O O . CYS A 1 103 ? -45.834 11.340 56.348 1.00 84.25 103 CYS A O 1
ATOM 791 N N . PRO A 1 104 ? -44.566 13.145 55.962 1.00 89.31 104 PRO A N 1
ATOM 792 C CA . PRO A 1 104 ? -43.328 12.371 55.953 1.00 89.31 104 PRO A CA 1
ATOM 793 C C . PRO A 1 104 ? -42.864 12.024 57.375 1.00 89.31 104 PRO A C 1
ATOM 795 O O . PRO A 1 104 ? -42.690 12.899 58.225 1.00 89.31 104 PRO A O 1
ATOM 798 N N . SER A 1 105 ? -42.548 10.756 57.600 1.00 88.25 105 SER A N 1
ATOM 799 C CA . SER A 1 105 ? -41.729 10.283 58.713 1.00 88.25 105 SER A CA 1
ATOM 800 C C . SER A 1 105 ? -40.304 10.067 58.214 1.00 88.25 105 SER A C 1
ATOM 802 O O . SER A 1 105 ? -40.043 9.219 57.366 1.00 88.25 105 SER A O 1
ATOM 804 N N . ASN A 1 106 ? -39.366 10.871 58.717 1.00 88.25 106 ASN A N 1
ATOM 805 C CA . ASN A 1 106 ? -37.951 10.723 58.389 1.00 88.25 106 ASN A CA 1
ATOM 806 C C . ASN A 1 106 ? -37.293 9.723 59.343 1.00 88.25 106 ASN A C 1
ATOM 808 O O . ASN A 1 106 ? -37.439 9.838 60.559 1.00 88.25 106 ASN A O 1
ATOM 812 N N . HIS A 1 107 ? -36.476 8.835 58.786 1.00 82.00 107 HIS A N 1
ATOM 813 C CA . HIS A 1 107 ? -35.673 7.837 59.490 1.00 82.00 107 HIS A CA 1
ATOM 814 C C . HIS A 1 107 ? -34.176 8.107 59.223 1.00 82.00 107 HIS A C 1
ATOM 816 O O . HIS A 1 107 ? -33.592 7.499 58.320 1.00 82.00 107 HIS A O 1
ATOM 822 N N . PRO A 1 108 ? -33.539 9.069 59.930 1.00 81.12 108 PRO A N 1
ATOM 823 C CA . PRO A 1 108 ? -32.159 9.478 59.662 1.00 81.12 108 PRO A CA 1
ATOM 824 C C . PRO A 1 108 ? -31.160 8.341 59.886 1.00 81.12 108 PRO A C 1
ATOM 826 O O . PRO A 1 108 ? -31.230 7.647 60.898 1.00 81.12 108 PRO A O 1
ATOM 829 N N . GLY A 1 109 ? -30.210 8.170 58.966 1.00 72.62 109 GLY A N 1
ATOM 830 C CA . GLY A 1 109 ? -29.155 7.156 59.056 1.00 72.62 109 GLY A CA 1
ATOM 831 C C . GLY A 1 109 ? -29.624 5.712 58.850 1.00 72.62 109 GLY A C 1
ATOM 832 O O . GLY A 1 109 ? -28.827 4.790 59.022 1.00 72.62 109 GLY A O 1
ATOM 833 N N . ILE A 1 110 ? -30.894 5.498 58.494 1.00 72.94 110 ILE A N 1
ATOM 834 C CA . ILE A 1 110 ? -31.487 4.176 58.263 1.00 72.94 110 ILE A CA 1
ATOM 835 C C . ILE A 1 110 ? -31.788 4.018 56.773 1.00 72.94 110 ILE A C 1
ATOM 837 O O . ILE A 1 110 ? -32.328 4.928 56.152 1.00 72.94 110 ILE A O 1
ATOM 841 N N . ILE A 1 111 ? -31.457 2.848 56.226 1.00 64.75 111 ILE A N 1
ATOM 842 C CA . ILE A 1 111 ? -31.793 2.407 54.870 1.00 64.75 111 ILE A CA 1
ATOM 843 C C . ILE A 1 111 ? -32.546 1.086 54.981 1.00 64.75 111 ILE A C 1
ATOM 845 O O . ILE A 1 111 ? -32.104 0.188 55.699 1.00 64.75 111 ILE A O 1
ATOM 849 N N . PHE A 1 112 ? -33.676 0.972 54.286 1.00 64.50 112 PHE A N 1
ATOM 850 C CA . PHE A 1 112 ? -34.470 -0.255 54.251 1.00 64.50 112 PHE A CA 1
ATOM 851 C C . PHE A 1 112 ? -34.185 -1.055 52.977 1.00 64.50 112 PHE A C 1
ATOM 853 O O . PHE A 1 112 ? -34.150 -0.497 51.883 1.00 64.50 112 PHE A O 1
ATOM 860 N N . ASP A 1 113 ? -34.036 -2.373 53.101 1.00 50.75 113 ASP A N 1
ATOM 861 C CA . ASP A 1 113 ? -33.817 -3.268 51.952 1.00 50.75 113 ASP A CA 1
ATOM 862 C C . ASP A 1 113 ? -35.093 -3.482 51.112 1.00 50.75 113 ASP A C 1
ATOM 864 O O . ASP A 1 113 ? -35.036 -3.921 49.963 1.00 50.75 113 ASP A O 1
ATOM 868 N N . ASN A 1 114 ? -36.254 -3.195 51.702 1.00 60.38 114 ASN A N 1
ATOM 869 C CA . ASN A 1 114 ? -37.596 -3.421 51.174 1.00 60.38 114 ASN A CA 1
ATOM 870 C C . ASN A 1 114 ? -38.361 -2.099 51.020 1.00 60.38 114 ASN A C 1
ATOM 872 O O . ASN A 1 114 ? -39.424 -1.906 51.609 1.00 60.38 114 ASN A O 1
ATOM 876 N N . VAL A 1 115 ? -37.809 -1.182 50.233 1.00 63.34 115 VAL A N 1
ATOM 877 C CA . VAL A 1 115 ? -38.508 0.051 49.853 1.00 63.34 115 VAL A CA 1
ATOM 878 C C . VAL A 1 115 ? -39.555 -0.215 48.780 1.00 63.34 115 VAL A C 1
ATOM 880 O O . VAL A 1 115 ? -39.481 -1.183 48.020 1.00 63.34 115 VAL A O 1
ATOM 883 N N . GLY A 1 116 ? -40.564 0.640 48.711 1.00 68.56 116 GLY A N 1
ATOM 884 C CA . GLY A 1 116 ? -41.713 0.380 47.865 1.00 68.56 116 GLY A CA 1
ATOM 885 C C . GLY A 1 116 ? -42.927 1.158 48.295 1.00 68.56 116 GLY A C 1
ATOM 886 O O . GLY A 1 116 ? -42.829 2.137 49.030 1.00 68.56 116 GLY A O 1
ATOM 887 N N . TRP A 1 117 ? -44.073 0.723 47.803 1.00 76.81 117 TRP A N 1
ATOM 888 C CA . TRP A 1 117 ? -45.332 1.378 48.086 1.00 76.81 117 TRP A CA 1
ATOM 889 C C . TRP A 1 117 ? -46.491 0.399 48.030 1.00 76.81 117 TRP A C 1
ATOM 891 O O . TRP A 1 117 ? -46.436 -0.641 47.369 1.00 76.81 117 TRP A O 1
ATOM 901 N N . VAL A 1 118 ? -47.539 0.779 48.745 1.00 79.12 118 VAL A N 1
ATOM 902 C CA . VAL A 1 118 ? -48.808 0.076 48.870 1.00 79.12 118 VAL A CA 1
ATOM 903 C C . VAL A 1 118 ? -49.890 1.145 48.810 1.00 79.12 118 VAL A C 1
ATOM 905 O O . VAL A 1 118 ? -49.890 2.082 49.607 1.00 79.12 118 VAL A O 1
ATOM 908 N N . LYS A 1 119 ? -50.797 1.053 47.840 1.00 83.62 119 LYS A N 1
ATOM 909 C CA . LYS A 1 119 ? -51.866 2.046 47.668 1.00 83.62 119 LYS A CA 1
ATOM 910 C C . LYS A 1 119 ? -53.158 1.415 47.182 1.00 83.62 119 LYS A C 1
ATOM 912 O O . LYS A 1 119 ? -53.136 0.412 46.471 1.00 83.62 119 LYS A O 1
ATOM 917 N N . GLY A 1 120 ? -54.288 2.024 47.525 1.00 87.00 120 GLY A N 1
ATOM 918 C CA . GLY A 1 120 ? -55.585 1.552 47.058 1.00 87.00 120 GLY A CA 1
ATOM 919 C C . GLY A 1 120 ? -56.772 2.336 47.595 1.00 87.00 120 GLY A C 1
ATOM 920 O O . GLY A 1 120 ? -56.632 3.224 48.437 1.00 87.00 120 GLY A O 1
ATOM 921 N N . THR A 1 121 ? -57.957 1.977 47.098 1.00 90.62 121 THR A N 1
ATOM 922 C CA . THR A 1 121 ? -59.246 2.475 47.600 1.00 90.62 121 THR A CA 1
ATOM 923 C C . THR A 1 121 ? -60.123 1.333 48.095 1.00 90.62 121 THR A C 1
ATOM 925 O O . THR A 1 121 ? -60.048 0.210 47.597 1.00 90.62 121 THR A O 1
ATOM 928 N N . HIS A 1 122 ? -60.969 1.607 49.082 1.00 89.44 122 HIS A N 1
ATOM 929 C CA . HIS A 1 122 ? -61.880 0.626 49.658 1.00 89.44 122 HIS A CA 1
ATOM 930 C C . HIS A 1 122 ? -63.195 1.278 50.087 1.00 89.44 122 HIS A C 1
ATOM 932 O O . HIS A 1 122 ? -63.189 2.408 50.567 1.00 89.44 122 HIS A O 1
ATOM 938 N N . GLN A 1 123 ? -64.313 0.564 49.947 1.00 91.06 123 GLN A N 1
ATOM 939 C CA . GLN A 1 123 ? -65.620 1.026 50.413 1.00 91.06 123 GLN A CA 1
ATOM 940 C C . GLN A 1 123 ? -66.052 0.242 51.650 1.00 91.06 123 GLN A C 1
ATOM 942 O O . GLN A 1 123 ? -66.052 -0.988 51.634 1.00 91.06 123 GLN A O 1
ATOM 947 N N . ALA A 1 124 ? -66.489 0.943 52.693 1.00 85.69 124 ALA A N 1
ATOM 948 C CA . ALA A 1 124 ? -67.062 0.341 53.889 1.00 85.69 124 ALA A CA 1
ATOM 949 C C . ALA A 1 124 ? -68.263 1.158 54.382 1.00 85.69 124 ALA A C 1
ATOM 951 O O . ALA A 1 124 ? -68.196 2.374 54.501 1.00 85.69 124 ALA A O 1
ATOM 952 N N . TYR A 1 125 ? -69.369 0.475 54.697 1.00 90.50 125 TYR A N 1
ATOM 953 C CA . TYR A 1 125 ? -70.586 1.079 55.269 1.00 90.50 125 TYR A CA 1
ATOM 954 C C . TYR A 1 125 ? -71.212 2.227 54.456 1.00 90.50 125 TYR A C 1
ATOM 956 O O . TYR A 1 125 ? -71.943 3.039 55.010 1.00 90.50 125 TYR A O 1
ATOM 964 N N . GLY A 1 126 ? -70.983 2.252 53.142 1.00 88.00 126 GLY A N 1
ATOM 965 C CA . GLY A 1 126 ? -71.482 3.296 52.243 1.00 88.00 126 GLY A CA 1
ATOM 966 C C . GLY A 1 126 ? -70.423 4.330 51.869 1.00 88.00 126 GLY A C 1
ATOM 967 O O . GLY A 1 126 ? -70.497 4.861 50.766 1.00 88.00 126 GLY A O 1
ATOM 968 N N . ASP A 1 127 ? -69.388 4.489 52.692 1.00 92.31 127 ASP A N 1
ATOM 969 C CA . ASP A 1 127 ? -68.342 5.491 52.502 1.00 92.31 127 ASP A CA 1
ATOM 970 C C . ASP A 1 127 ? -67.092 4.885 51.856 1.00 92.31 127 ASP A C 1
ATOM 972 O O . ASP A 1 127 ? -66.756 3.711 52.055 1.00 92.31 127 ASP A O 1
ATOM 976 N N . TRP A 1 128 ? -66.370 5.704 51.100 1.00 94.56 128 TRP A N 1
ATOM 977 C CA . TRP A 1 128 ? -65.079 5.368 50.520 1.00 94.56 128 TRP A CA 1
ATOM 978 C C . TRP A 1 128 ? -63.925 5.859 51.387 1.00 94.56 128 TRP A C 1
ATOM 980 O O . TRP A 1 128 ? -63.951 6.943 51.978 1.00 94.56 128 TRP A O 1
ATOM 990 N N . GLY A 1 129 ? -62.880 5.042 51.423 1.00 92.75 129 GLY A N 1
ATOM 991 C CA . GLY A 1 129 ? -61.570 5.389 51.933 1.00 92.75 129 GLY A CA 1
ATOM 992 C C . GLY A 1 129 ? -60.469 5.061 50.929 1.00 92.75 129 GLY A C 1
ATOM 993 O O . GLY A 1 129 ? -60.648 4.254 50.014 1.00 92.75 129 GLY A O 1
ATOM 994 N N . ALA A 1 130 ? -59.319 5.689 51.114 1.00 89.62 130 ALA A N 1
ATOM 995 C CA . ALA A 1 130 ? -58.098 5.433 50.371 1.00 89.62 130 ALA A CA 1
ATOM 996 C C . ALA A 1 130 ? -56.923 5.344 51.338 1.00 89.62 130 ALA A C 1
ATOM 998 O O . ALA A 1 130 ? -56.895 6.052 52.343 1.00 89.62 130 ALA A O 1
ATOM 999 N N . PHE A 1 131 ? -55.957 4.490 51.026 1.00 87.12 131 PHE A N 1
ATOM 1000 C CA . PHE A 1 131 ? -54.702 4.381 51.760 1.00 87.12 131 PHE A CA 1
ATOM 1001 C C . PHE A 1 131 ? -53.532 4.554 50.799 1.00 87.12 131 PHE A C 1
ATOM 1003 O O . PHE A 1 131 ? -53.585 4.135 49.638 1.00 87.12 131 PHE A O 1
ATOM 1010 N N . PHE A 1 132 ? -52.476 5.177 51.302 1.00 84.12 132 PHE A N 1
ATOM 1011 C CA . PHE A 1 132 ? -51.234 5.375 50.586 1.00 84.12 132 PHE A CA 1
ATOM 1012 C C . PHE A 1 132 ? -50.069 5.226 51.559 1.00 84.12 132 PHE A C 1
ATOM 1014 O O . PHE A 1 132 ? -49.895 6.049 52.456 1.00 84.12 132 PHE A O 1
ATOM 1021 N N . TRP A 1 133 ? -49.272 4.185 51.348 1.00 85.75 133 TRP A N 1
ATOM 1022 C CA . TRP A 1 133 ? -48.011 3.958 52.030 1.00 85.75 133 TRP A CA 1
ATOM 1023 C C . TRP A 1 133 ? -46.872 3.953 51.011 1.00 85.75 133 TRP A C 1
ATOM 1025 O O . TRP A 1 133 ? -46.948 3.274 49.985 1.00 85.75 133 TRP A O 1
ATOM 1035 N N . LEU A 1 134 ? -45.811 4.704 51.284 1.00 81.06 134 LEU A N 1
ATOM 1036 C CA . LEU A 1 134 ? -44.614 4.783 50.450 1.00 81.06 134 LEU A CA 1
ATOM 1037 C C . LEU A 1 134 ? -43.387 4.863 51.352 1.00 81.06 134 LEU A C 1
ATOM 1039 O O . LEU A 1 134 ? -43.263 5.788 52.146 1.00 81.06 134 LEU A O 1
ATOM 1043 N N . MET A 1 135 ? -42.448 3.942 51.176 1.00 78.12 135 MET A N 1
ATOM 1044 C CA . MET A 1 135 ? -41.126 3.992 51.787 1.00 78.12 135 MET A CA 1
ATOM 1045 C C . MET A 1 135 ? -40.088 4.255 50.702 1.00 78.12 135 MET A C 1
ATOM 1047 O O . MET A 1 135 ? -39.966 3.478 49.753 1.00 78.12 135 MET A O 1
ATOM 1051 N N . GLN A 1 136 ? -39.322 5.331 50.859 1.00 76.88 136 GLN A N 1
ATOM 1052 C CA . GLN A 1 136 ? -38.219 5.696 49.977 1.00 76.88 136 GLN A CA 1
ATOM 1053 C C . GLN A 1 136 ? -36.912 5.734 50.752 1.00 76.88 136 GLN A C 1
ATOM 1055 O O . GLN A 1 136 ? -36.851 6.259 51.860 1.00 76.88 136 GLN A O 1
ATOM 1060 N N . ASN A 1 137 ? -35.842 5.247 50.139 1.00 70.81 137 ASN A N 1
ATOM 1061 C CA . ASN A 1 137 ? -34.494 5.519 50.604 1.00 70.81 137 ASN A CA 1
ATOM 1062 C C . ASN A 1 137 ? -33.998 6.784 49.913 1.00 70.81 137 ASN A C 1
ATOM 1064 O O . ASN A 1 137 ? -33.983 6.864 48.688 1.00 70.81 137 ASN A O 1
ATOM 1068 N N . HIS A 1 138 ? -33.567 7.749 50.709 1.00 74.62 138 HIS A N 1
ATOM 1069 C CA . HIS A 1 138 ? -32.790 8.897 50.285 1.00 74.62 138 HIS A CA 1
ATOM 1070 C C . HIS A 1 138 ? -31.330 8.584 50.592 1.00 74.62 138 HIS A C 1
ATOM 1072 O O . HIS A 1 138 ? -30.928 8.555 51.756 1.00 74.62 138 HIS A O 1
ATOM 1078 N N . VAL A 1 139 ? -30.533 8.350 49.557 1.00 66.62 139 VAL A N 1
ATOM 1079 C CA . VAL A 1 139 ? -29.097 8.134 49.712 1.00 66.62 139 VAL A CA 1
ATOM 1080 C C . VAL A 1 139 ? -28.361 9.361 49.215 1.00 66.62 139 VAL A C 1
ATOM 1082 O O . VAL A 1 139 ? -28.459 9.708 48.040 1.00 66.62 139 VAL A O 1
ATOM 1085 N N . ASP A 1 140 ? -27.623 9.997 50.122 1.00 66.31 140 ASP A N 1
ATOM 1086 C CA . ASP A 1 140 ? -26.668 11.040 49.767 1.00 66.31 140 ASP A CA 1
ATOM 1087 C C . ASP A 1 140 ? -25.270 10.424 49.738 1.00 66.31 140 ASP A C 1
ATOM 1089 O O . ASP A 1 140 ? -24.825 9.769 50.692 1.00 66.31 140 ASP A O 1
ATOM 1093 N N . PHE A 1 141 ? -24.586 10.586 48.617 1.00 59.12 141 PHE A N 1
ATOM 1094 C CA . PHE A 1 141 ? -23.233 10.104 48.452 1.00 59.12 141 PHE A CA 1
ATOM 1095 C C . PHE A 1 141 ? -22.428 11.004 47.527 1.00 59.12 141 PHE A C 1
ATOM 1097 O O . PHE A 1 141 ? -22.936 11.657 46.618 1.00 59.12 141 PHE A O 1
ATOM 1104 N N . LYS A 1 142 ? -21.114 10.985 47.730 1.00 58.00 142 LYS A N 1
ATOM 1105 C CA . LYS A 1 142 ? -20.157 11.680 46.868 1.00 58.00 142 LYS A CA 1
ATOM 1106 C C . LYS A 1 142 ? -19.472 10.677 45.976 1.00 58.00 142 LYS A C 1
ATOM 1108 O O . LYS A 1 142 ? -19.042 9.635 46.462 1.00 58.00 142 LYS A O 1
ATOM 1113 N N . THR A 1 143 ? -19.319 10.998 44.699 1.00 52.34 143 THR A N 1
ATOM 1114 C CA . THR A 1 143 ? -18.452 10.231 43.801 1.00 52.34 143 THR A CA 1
ATOM 1115 C C . THR A 1 143 ? -17.188 11.037 43.503 1.00 52.34 143 THR A C 1
ATOM 1117 O O . THR A 1 143 ? -17.097 12.231 43.788 1.00 52.34 143 THR A O 1
ATOM 1120 N N . SER A 1 144 ? -16.156 10.385 42.968 1.00 51.56 144 SER A N 1
ATOM 1121 C CA . SER A 1 144 ? -14.965 11.107 42.515 1.00 51.56 144 SER A CA 1
ATOM 1122 C C . SER A 1 144 ? -15.345 12.041 41.367 1.00 51.56 144 SER A C 1
ATOM 1124 O O . SER A 1 144 ? -15.851 11.557 40.363 1.00 51.56 144 SER A O 1
ATOM 1126 N N . ILE A 1 145 ? -15.034 13.339 41.474 1.00 54.22 145 ILE A N 1
ATOM 1127 C CA . ILE A 1 145 ? -15.261 14.353 40.420 1.00 54.22 145 ILE A CA 1
ATOM 1128 C C . ILE A 1 145 ? -14.430 14.124 39.148 1.00 54.22 145 ILE A C 1
ATOM 1130 O O . ILE A 1 145 ? -14.635 14.787 38.135 1.00 54.22 145 ILE A O 1
ATOM 1134 N N . THR A 1 146 ? -13.490 13.178 39.178 1.00 51.41 146 THR A N 1
ATOM 1135 C CA . THR A 1 146 ? -12.737 12.751 37.997 1.00 51.41 146 THR A CA 1
ATOM 1136 C C . THR A 1 146 ? -12.756 11.229 37.863 1.00 51.41 146 THR A C 1
ATOM 1138 O O . THR A 1 146 ? -12.954 10.499 38.835 1.00 51.41 146 THR A O 1
ATOM 1141 N N . ASN A 1 147 ? -12.467 10.725 36.664 1.00 49.00 147 ASN A N 1
ATOM 1142 C CA . ASN A 1 147 ? -12.191 9.305 36.406 1.00 49.00 147 ASN A CA 1
ATOM 1143 C C . ASN A 1 147 ? -10.837 8.830 36.979 1.00 49.00 147 ASN A C 1
ATOM 1145 O O . ASN A 1 147 ? -10.399 7.715 36.680 1.00 49.00 147 ASN A O 1
ATOM 1149 N N . ILE A 1 148 ? -10.173 9.675 37.769 1.00 49.00 148 ILE A N 1
ATOM 1150 C CA . ILE A 1 148 ? -8.855 9.468 38.345 1.00 49.00 148 ILE A CA 1
ATOM 1151 C C . ILE A 1 148 ? -8.979 9.511 39.872 1.00 49.00 148 ILE A C 1
ATOM 1153 O O . ILE A 1 148 ? -9.344 10.519 40.470 1.00 49.00 148 ILE A O 1
ATOM 1157 N N . TRP A 1 149 ? -8.617 8.415 40.522 1.00 45.84 149 TRP A N 1
ATOM 1158 C CA . TRP A 1 149 ? -8.387 8.366 41.956 1.00 45.84 149 TRP A CA 1
ATOM 1159 C C . TRP A 1 149 ? -6.893 8.516 42.248 1.00 45.84 149 TRP A C 1
ATOM 1161 O O . TRP A 1 149 ? -6.072 7.734 41.763 1.00 45.84 149 TRP A O 1
ATOM 1171 N N . ILE A 1 150 ? -6.531 9.505 43.065 1.00 49.00 150 ILE A N 1
ATOM 1172 C CA . ILE A 1 150 ? -5.177 9.635 43.608 1.00 49.00 150 ILE A CA 1
ATOM 1173 C C . ILE A 1 150 ? -5.166 8.977 44.986 1.00 49.00 150 ILE A C 1
ATOM 1175 O O . ILE A 1 150 ? -5.893 9.385 45.890 1.00 49.00 150 ILE A O 1
ATOM 1179 N N . SER A 1 151 ? -4.357 7.937 45.141 1.00 43.34 151 SER A N 1
ATOM 1180 C CA . SER A 1 151 ? -4.234 7.201 46.397 1.00 43.34 151 SER A CA 1
ATOM 1181 C C . SER A 1 151 ? -3.554 8.022 47.504 1.00 43.34 151 SER A C 1
ATOM 1183 O O . SER A 1 151 ? -2.826 8.968 47.203 1.00 43.34 151 SER A O 1
ATOM 1185 N N . PRO A 1 152 ? -3.660 7.622 48.790 1.00 40.38 152 PRO A N 1
ATOM 1186 C CA . PRO A 1 152 ? -2.941 8.279 49.891 1.00 40.38 152 PRO A CA 1
ATOM 1187 C C . PRO A 1 152 ? -1.410 8.308 49.734 1.00 40.38 152 PRO A C 1
ATOM 1189 O O . PRO A 1 152 ? -0.741 9.124 50.357 1.00 40.38 152 PRO A O 1
ATOM 1192 N N . ASN A 1 153 ? -0.844 7.429 48.899 1.00 48.81 153 ASN A N 1
ATOM 1193 C CA . ASN A 1 153 ? 0.575 7.425 48.524 1.00 48.81 153 ASN A CA 1
ATOM 1194 C C . ASN A 1 153 ? 0.858 8.119 47.176 1.00 48.81 153 ASN A C 1
ATOM 1196 O O . ASN A 1 153 ? 1.887 7.856 46.557 1.00 48.81 153 ASN A O 1
ATOM 1200 N N . ASN A 1 154 ? -0.042 8.996 46.727 1.00 46.09 154 ASN A N 1
ATOM 1201 C CA . ASN A 1 154 ? 0.105 9.859 45.556 1.00 46.09 154 ASN A CA 1
ATOM 1202 C C . ASN A 1 154 ? 0.234 9.122 44.207 1.00 46.09 154 ASN A C 1
ATOM 1204 O O . ASN A 1 154 ? 0.827 9.643 43.262 1.00 46.09 154 ASN A O 1
ATOM 1208 N N . ARG A 1 155 ? -0.309 7.902 44.095 1.00 40.38 155 ARG A N 1
ATOM 1209 C CA . ARG A 1 155 ? -0.395 7.184 42.816 1.00 40.38 155 ARG A CA 1
ATOM 1210 C C . ARG A 1 155 ? -1.691 7.550 42.116 1.00 40.38 155 ARG A C 1
ATOM 1212 O O . ARG A 1 155 ? -2.756 7.486 42.719 1.00 40.38 155 ARG A O 1
ATOM 1219 N N . THR A 1 156 ? -1.588 7.901 40.843 1.00 44.12 156 THR A N 1
ATOM 1220 C CA . THR A 1 156 ? -2.720 8.158 39.953 1.00 44.12 156 THR A CA 1
ATOM 1221 C C . THR A 1 156 ? -3.296 6.839 39.463 1.00 44.12 156 THR A C 1
ATOM 1223 O O . THR A 1 156 ? -2.577 6.035 38.871 1.00 44.12 156 THR A O 1
ATOM 1226 N N . ASN A 1 157 ? -4.590 6.627 39.671 1.00 42.97 157 ASN A N 1
ATOM 1227 C CA . ASN A 1 157 ? -5.257 5.394 39.291 1.00 42.97 157 ASN A CA 1
ATOM 1228 C C . ASN A 1 157 ? -6.558 5.697 38.566 1.00 42.97 157 ASN A C 1
ATOM 1230 O O . ASN A 1 157 ? -7.323 6.552 38.991 1.00 42.97 157 ASN A O 1
ATOM 1234 N N . TYR A 1 158 ? -6.826 4.990 37.479 1.00 44.06 158 TYR A N 1
ATOM 1235 C CA . TYR A 1 158 ? -8.081 5.151 36.757 1.00 44.06 158 TYR A CA 1
ATOM 1236 C C . TYR A 1 158 ? -9.173 4.318 37.422 1.00 44.06 158 TYR A C 1
ATOM 1238 O O . TYR A 1 158 ? -8.942 3.165 37.789 1.00 44.06 158 TYR A O 1
ATOM 1246 N N . ILE A 1 159 ? -10.363 4.896 37.574 1.00 46.75 159 ILE A N 1
ATOM 1247 C CA . ILE A 1 159 ? -11.528 4.188 38.110 1.00 46.75 159 ILE A CA 1
ATOM 1248 C C . ILE A 1 159 ? -12.044 3.252 37.012 1.00 46.75 159 ILE A C 1
ATOM 1250 O O . ILE A 1 159 ? -12.644 3.696 36.035 1.00 46.75 159 ILE A O 1
ATOM 1254 N N . THR A 1 160 ? -11.759 1.956 37.148 1.00 43.31 160 THR A N 1
ATOM 1255 C CA . THR A 1 160 ? -12.055 0.929 36.135 1.00 43.31 160 THR A CA 1
ATOM 1256 C C . THR A 1 160 ? -13.183 -0.021 36.526 1.00 43.31 160 THR A C 1
ATOM 1258 O O . THR A 1 160 ? -13.577 -0.818 35.693 1.00 43.31 160 THR A O 1
ATOM 1261 N N . LYS A 1 161 ? -13.715 0.010 37.753 1.00 42.84 161 LYS A N 1
ATOM 1262 C CA . LYS A 1 161 ? -14.822 -0.863 38.197 1.00 42.84 161 LYS A CA 1
ATOM 1263 C C . LYS A 1 161 ? -15.782 -0.052 39.073 1.00 42.84 161 LYS A C 1
ATOM 1265 O O . LYS A 1 161 ? -15.328 0.828 39.800 1.00 42.84 161 LYS A O 1
ATOM 1270 N N . VAL A 1 162 ? -17.085 -0.327 38.987 1.00 43.56 162 VAL A N 1
ATOM 1271 C CA . VAL A 1 162 ? -18.134 0.353 39.768 1.00 43.56 162 VAL A CA 1
ATOM 1272 C C . VAL A 1 162 ? -19.092 -0.706 40.316 1.00 43.56 162 VAL A C 1
ATOM 1274 O O . VAL A 1 162 ? -19.419 -1.668 39.628 1.00 43.56 162 VAL A O 1
ATOM 1277 N N . LEU A 1 163 ? -19.533 -0.547 41.561 1.00 41.16 163 LEU A N 1
ATOM 1278 C CA . LEU A 1 163 ? -20.642 -1.322 42.118 1.00 41.16 163 LEU A CA 1
ATOM 1279 C C . LEU A 1 163 ? -21.927 -0.908 41.395 1.00 41.16 163 LEU A C 1
ATOM 1281 O O . LEU A 1 163 ? -22.352 0.227 41.556 1.00 41.16 163 LEU A O 1
ATOM 1285 N N . VAL A 1 164 ? -22.533 -1.784 40.595 1.00 39.16 164 VAL A N 1
ATOM 1286 C CA . VAL A 1 164 ? -23.821 -1.504 39.930 1.00 39.16 164 VAL A CA 1
ATOM 1287 C C . VAL A 1 164 ? -24.900 -2.362 40.598 1.00 39.16 164 VAL A C 1
ATOM 1289 O O . VAL A 1 164 ? -24.616 -3.477 41.013 1.00 39.16 164 VAL A O 1
ATOM 1292 N N . GLY A 1 165 ? -26.109 -1.824 40.776 1.00 39.94 165 GLY A N 1
ATOM 1293 C CA . GLY A 1 165 ? -27.192 -2.433 41.577 1.00 39.94 165 GLY A CA 1
ATOM 1294 C C . GLY A 1 165 ? -27.716 -1.541 42.714 1.00 39.94 165 GLY A C 1
ATOM 1295 O O . GLY A 1 165 ? -28.785 -1.791 43.262 1.00 39.94 165 GLY A O 1
ATOM 1296 N N . SER A 1 166 ? -26.990 -0.465 43.020 1.00 48.78 166 SER A N 1
ATOM 1297 C CA . SER A 1 166 ? -27.389 0.691 43.835 1.00 48.78 166 SER A CA 1
ATOM 1298 C C . SER A 1 166 ? -26.333 1.785 43.630 1.00 48.78 166 SER A C 1
ATOM 1300 O O . SER A 1 166 ? -25.157 1.426 43.585 1.00 48.78 166 SER A O 1
ATOM 1302 N N . ILE A 1 167 ? -26.692 3.078 43.542 1.00 37.25 167 ILE A N 1
ATOM 1303 C CA . ILE A 1 167 ? -25.773 4.239 43.708 1.00 37.25 167 ILE A CA 1
ATOM 1304 C C . ILE A 1 167 ? -24.678 4.405 42.608 1.00 37.25 167 ILE A C 1
ATOM 1306 O O . ILE A 1 167 ? -24.114 5.482 42.437 1.00 37.25 167 ILE A O 1
ATOM 1310 N N . GLY A 1 168 ? -24.371 3.375 41.814 1.00 39.94 168 GLY A N 1
ATOM 1311 C CA . GLY A 1 168 ? -23.252 3.349 40.861 1.00 39.94 168 GLY A CA 1
ATOM 1312 C C . GLY A 1 168 ? -23.526 3.829 39.435 1.00 39.94 168 GLY A C 1
ATOM 1313 O O . GLY A 1 168 ? -22.589 3.884 38.642 1.00 39.94 168 GLY A O 1
ATOM 1314 N N . ASP A 1 169 ? -24.762 4.200 39.093 1.00 41.75 169 ASP A N 1
ATOM 1315 C CA . ASP A 1 169 ? -25.105 4.706 37.749 1.00 41.75 169 ASP A CA 1
ATOM 1316 C C . ASP A 1 169 ? -24.764 6.192 37.550 1.00 41.75 169 ASP A C 1
ATOM 1318 O O . ASP A 1 169 ? -24.975 6.764 36.477 1.00 41.75 169 ASP A O 1
ATOM 1322 N N . TYR A 1 170 ? -24.205 6.829 38.576 1.00 42.53 170 TYR A N 1
ATOM 1323 C CA . TYR A 1 170 ? -23.959 8.259 38.582 1.00 42.53 170 TYR A CA 1
ATOM 1324 C C . TYR A 1 170 ? -22.584 8.609 38.023 1.00 42.53 170 TYR A C 1
ATOM 1326 O O . TYR A 1 170 ? -21.556 8.011 38.355 1.00 42.53 170 TYR A O 1
ATOM 1334 N N . ALA A 1 171 ? -22.572 9.618 37.155 1.00 42.84 171 ALA A N 1
ATOM 1335 C CA . ALA A 1 171 ? -21.347 10.241 36.684 1.00 42.84 171 ALA A CA 1
ATOM 1336 C C . ALA A 1 171 ? -20.560 10.864 37.860 1.00 42.84 171 ALA A C 1
ATOM 1338 O O . ALA A 1 171 ? -21.149 11.172 38.895 1.00 42.84 171 ALA A O 1
ATOM 1339 N N . PRO A 1 172 ? -19.245 11.098 37.691 1.00 47.91 172 PRO A N 1
ATOM 1340 C CA . PRO A 1 172 ? -18.452 11.963 38.563 1.00 47.91 172 PRO A CA 1
ATOM 1341 C C . PRO A 1 172 ? -19.187 13.252 38.970 1.00 47.91 172 PRO A C 1
ATOM 1343 O O . PRO A 1 172 ? -19.400 14.130 38.134 1.00 47.91 172 PRO A O 1
ATOM 1346 N N . MET A 1 173 ? -19.589 13.364 40.237 1.00 48.88 173 MET A N 1
ATOM 1347 C CA . MET A 1 173 ? -20.407 14.459 40.777 1.00 48.88 173 MET A CA 1
ATOM 1348 C C . MET A 1 173 ? -20.067 14.708 42.254 1.00 48.88 173 MET A C 1
ATOM 1350 O O . MET A 1 173 ? -19.892 13.762 43.023 1.00 48.88 173 MET A O 1
ATOM 1354 N N . GLU A 1 174 ? -19.986 15.985 42.653 1.00 54.22 174 GLU A N 1
ATOM 1355 C CA . GLU A 1 174 ? -19.629 16.397 44.025 1.00 54.22 174 GLU A CA 1
ATOM 1356 C C . GLU A 1 174 ? -20.651 15.971 45.083 1.00 54.22 174 GLU A C 1
ATOM 1358 O O . GLU A 1 174 ? -20.263 15.693 46.217 1.00 54.22 174 GLU A O 1
ATOM 1363 N N . ASN A 1 175 ? -21.932 15.915 44.714 1.00 65.94 175 ASN A N 1
ATOM 1364 C CA . ASN A 1 175 ? -23.008 15.429 45.565 1.00 65.94 175 ASN A CA 1
ATOM 1365 C C . ASN A 1 175 ? -24.055 14.745 44.696 1.00 65.94 175 ASN A C 1
ATOM 1367 O O . ASN A 1 175 ? -24.528 15.331 43.719 1.00 65.94 175 ASN A O 1
ATOM 1371 N N . VAL A 1 176 ? -24.411 13.520 45.050 1.00 60.38 176 VAL A N 1
ATOM 1372 C CA . VAL A 1 176 ? -25.479 12.781 44.400 1.00 60.38 176 VAL A CA 1
ATOM 1373 C C . VAL A 1 176 ? -26.524 12.445 45.443 1.00 60.38 176 VAL A C 1
ATOM 1375 O O . VAL A 1 176 ? -26.232 11.799 46.445 1.00 60.38 176 VAL A O 1
ATOM 1378 N N . VAL A 1 177 ? -27.749 12.875 45.162 1.00 65.25 177 VAL A N 1
ATOM 1379 C CA . VAL A 1 177 ? -28.936 12.493 45.914 1.00 65.25 177 VAL A CA 1
ATOM 1380 C C . VAL A 1 177 ? -29.745 11.550 45.038 1.00 65.25 177 VAL A C 1
ATOM 1382 O O . VAL A 1 177 ? -30.253 11.960 43.993 1.00 65.25 177 VAL A O 1
ATOM 1385 N N . ASP A 1 178 ? -29.854 10.297 45.466 1.00 63.25 178 ASP A N 1
ATOM 1386 C CA . ASP A 1 178 ? -30.771 9.324 44.876 1.00 63.25 178 ASP A CA 1
ATOM 1387 C C . ASP A 1 178 ? -31.949 9.076 45.823 1.00 63.25 178 ASP A C 1
ATOM 1389 O O . ASP A 1 178 ? -31.766 8.954 47.038 1.00 63.25 178 ASP A O 1
ATOM 1393 N N . VAL A 1 179 ? -33.162 9.015 45.272 1.00 66.38 179 VAL A N 1
ATOM 1394 C CA . VAL A 1 179 ? -34.409 8.823 46.028 1.00 66.38 179 VAL A CA 1
ATOM 1395 C C . VAL A 1 179 ? -35.190 7.672 45.408 1.00 66.38 179 VAL A C 1
ATOM 1397 O O . VAL A 1 179 ? -36.048 7.874 44.554 1.00 66.38 179 VAL A O 1
ATOM 1400 N N . GLY A 1 180 ? -34.881 6.449 45.828 1.00 64.12 180 GLY A N 1
ATOM 1401 C CA . GLY A 1 180 ? -35.467 5.228 45.279 1.00 64.12 180 GLY A CA 1
ATOM 1402 C C . GLY A 1 180 ? -36.566 4.636 46.173 1.00 64.12 180 GLY A C 1
ATOM 1403 O O . GLY A 1 180 ? -36.392 4.612 47.394 1.00 64.12 180 GLY A O 1
ATOM 1404 N N . PRO A 1 181 ? -37.663 4.098 45.600 1.00 56.47 181 PRO A N 1
ATOM 1405 C CA . PRO A 1 181 ? -37.977 4.041 44.164 1.00 56.47 181 PRO A CA 1
ATOM 1406 C C . PRO A 1 181 ? -38.458 5.395 43.581 1.00 56.47 181 PRO A C 1
ATOM 1408 O O . PRO A 1 181 ? -39.200 6.132 44.231 1.00 56.47 181 PRO A O 1
ATOM 1411 N N . THR A 1 182 ? -38.068 5.696 42.330 1.00 58.09 182 THR A N 1
ATOM 1412 C CA . THR A 1 182 ? -38.270 6.983 41.617 1.00 58.09 182 THR A CA 1
ATOM 1413 C C . THR A 1 182 ? -39.493 7.038 40.681 1.00 58.09 182 THR A C 1
ATOM 1415 O O . THR A 1 182 ? -39.570 7.928 39.835 1.00 58.09 182 THR A O 1
ATOM 1418 N N . ASN A 1 183 ? -40.491 6.152 40.785 1.00 53.62 183 ASN A N 1
ATOM 1419 C CA . ASN A 1 183 ? -41.624 6.180 39.839 1.00 53.62 183 ASN A CA 1
ATOM 1420 C C . ASN A 1 183 ? -42.727 7.186 40.229 1.00 53.62 183 ASN A C 1
ATOM 1422 O O . ASN A 1 183 ? -43.883 6.825 40.442 1.00 53.62 183 ASN A O 1
ATOM 1426 N N . TRP A 1 184 ? -42.362 8.471 40.311 1.00 51.38 184 TRP A N 1
ATOM 1427 C CA . TRP A 1 184 ? -43.250 9.595 40.650 1.00 51.38 184 TRP A CA 1
ATOM 1428 C C . TRP A 1 184 ? -44.508 9.670 39.762 1.00 51.38 184 TRP A C 1
ATOM 1430 O O . TRP A 1 184 ? -45.522 10.214 40.190 1.00 51.38 184 TRP A O 1
ATOM 1440 N N . ALA A 1 185 ? -44.469 9.091 38.556 1.00 50.22 185 ALA A N 1
ATOM 1441 C CA . ALA A 1 185 ? -45.597 9.058 37.626 1.00 50.22 185 ALA A CA 1
ATOM 1442 C C . ALA A 1 185 ? -46.775 8.176 38.092 1.00 50.22 185 ALA A C 1
ATOM 1444 O O . ALA A 1 185 ? -47.898 8.391 37.643 1.00 50.22 185 ALA A O 1
ATOM 1445 N N . ASP A 1 186 ? -46.556 7.216 39.000 1.00 58.81 186 ASP A N 1
ATOM 1446 C CA . ASP A 1 186 ? -47.614 6.292 39.432 1.00 58.81 186 ASP A CA 1
ATOM 1447 C C . ASP A 1 186 ? -48.427 6.829 40.623 1.00 58.81 186 ASP A C 1
ATOM 1449 O O . ASP A 1 186 ? -49.546 6.372 40.854 1.00 58.81 186 ASP A O 1
ATOM 1453 N N . VAL A 1 187 ? -47.902 7.783 41.398 1.00 60.72 187 VAL A N 1
ATOM 1454 C CA . VAL A 1 187 ? -48.505 8.215 42.678 1.00 60.72 187 VAL A CA 1
ATOM 1455 C C . VAL A 1 187 ? -49.800 9.013 42.481 1.00 60.72 187 VAL A C 1
ATOM 1457 O O . VAL A 1 187 ? -50.663 9.006 43.351 1.00 60.72 187 VAL A O 1
ATOM 1460 N N . THR A 1 188 ? -49.977 9.659 41.328 1.00 64.25 188 THR A N 1
ATOM 1461 C CA . THR A 1 188 ? -51.154 10.490 41.022 1.00 64.25 188 THR A CA 1
ATOM 1462 C C . THR A 1 188 ? -52.235 9.765 40.222 1.00 64.25 188 THR A C 1
ATOM 1464 O O . THR A 1 188 ? -53.344 10.279 40.095 1.00 64.25 188 THR A O 1
ATOM 1467 N N . ASN A 1 189 ? -51.961 8.565 39.703 1.00 72.69 189 ASN A N 1
ATOM 1468 C CA . ASN A 1 189 ? -52.932 7.816 38.911 1.00 72.69 189 ASN A CA 1
ATOM 1469 C C . ASN A 1 189 ? -53.904 7.055 39.818 1.00 72.69 189 ASN A C 1
ATOM 1471 O O . ASN A 1 189 ? -53.509 6.156 40.565 1.00 72.69 189 ASN A O 1
ATOM 1475 N N . PHE A 1 190 ? -55.186 7.412 39.723 1.00 80.44 190 PHE A N 1
ATOM 1476 C CA . PHE A 1 190 ? -56.279 6.690 40.365 1.00 80.44 190 PHE A CA 1
ATOM 1477 C C . PHE A 1 190 ? -56.322 5.237 39.870 1.00 80.44 190 PHE A C 1
ATOM 1479 O O . PHE A 1 190 ? -56.474 4.985 38.676 1.00 80.44 190 PHE A O 1
ATOM 1486 N N . LEU A 1 191 ? -56.199 4.277 40.794 1.00 78.44 191 LEU A N 1
ATOM 1487 C CA . LEU A 1 191 ? -56.109 2.843 40.480 1.00 78.44 191 LEU A CA 1
ATOM 1488 C C . LEU A 1 191 ? -57.443 2.198 40.071 1.00 78.44 191 LEU A C 1
ATOM 1490 O O . LEU A 1 191 ? -57.460 1.056 39.616 1.00 78.44 191 LEU A O 1
ATOM 1494 N N . GLY A 1 192 ? -58.559 2.911 40.230 1.00 85.00 192 GLY A N 1
ATOM 1495 C CA . GLY A 1 192 ? -59.900 2.353 40.092 1.00 85.00 192 GLY A CA 1
ATOM 1496 C C . GLY A 1 192 ? -60.533 2.006 41.441 1.00 85.00 192 GLY A C 1
ATOM 1497 O O . GLY A 1 192 ? -59.861 1.815 42.457 1.00 85.00 192 GLY A O 1
ATOM 1498 N N . ALA A 1 193 ? -61.864 1.948 41.451 1.00 87.31 193 ALA A N 1
ATOM 1499 C CA . ALA A 1 193 ? -62.643 1.655 42.648 1.00 87.31 193 ALA A CA 1
ATOM 1500 C C . ALA A 1 193 ? -62.399 0.216 43.131 1.00 87.31 193 ALA A C 1
ATOM 1502 O O . ALA A 1 193 ? -62.576 -0.734 42.368 1.00 87.31 193 ALA A O 1
ATOM 1503 N N . GLY A 1 194 ? -62.018 0.061 44.402 1.00 84.25 194 GLY A N 1
ATOM 1504 C CA . GLY A 1 194 ? -61.780 -1.250 45.018 1.00 84.25 194 GLY A CA 1
ATOM 1505 C C . GLY A 1 194 ? -60.499 -1.946 44.550 1.00 84.25 194 GLY A C 1
ATOM 1506 O O . GLY A 1 194 ? -60.350 -3.148 44.760 1.00 84.25 194 GLY A O 1
ATOM 1507 N N . VAL A 1 195 ? -59.595 -1.212 43.898 1.00 86.38 195 VAL A N 1
ATOM 1508 C CA . VAL A 1 195 ? -58.315 -1.724 43.402 1.00 86.38 195 VAL A CA 1
ATOM 1509 C C . VAL A 1 195 ? -57.196 -1.319 44.360 1.00 86.38 195 VAL A C 1
ATOM 1511 O O . VAL A 1 195 ? -57.165 -0.186 44.851 1.00 86.38 195 VAL A O 1
ATOM 1514 N N . SER A 1 196 ? -56.265 -2.243 44.599 1.00 83.25 196 SER A N 1
ATOM 1515 C CA . SER A 1 196 ? -54.994 -1.990 45.275 1.00 83.25 196 SER A CA 1
ATOM 1516 C C . SER A 1 196 ? -53.826 -2.451 44.412 1.00 83.25 196 SER A C 1
ATOM 1518 O O . SER A 1 196 ? -53.957 -3.376 43.608 1.00 83.25 196 SER A O 1
ATOM 1520 N N . GLU A 1 197 ? -52.679 -1.810 44.591 1.00 78.25 197 GLU A N 1
ATOM 1521 C CA . GLU A 1 197 ? -51.433 -2.192 43.941 1.00 78.25 197 GLU A CA 1
ATOM 1522 C C . GLU A 1 197 ? -50.290 -2.126 44.956 1.00 78.25 197 GLU A C 1
ATOM 1524 O O . GLU A 1 197 ? -50.109 -1.115 45.643 1.00 78.25 197 GLU A O 1
ATOM 1529 N N . ASP A 1 198 ? -49.519 -3.213 45.003 1.00 74.56 198 ASP A N 1
ATOM 1530 C CA . ASP A 1 198 ? -48.376 -3.385 45.890 1.00 74.56 198 ASP A CA 1
ATOM 1531 C C . ASP A 1 198 ? -47.126 -3.579 45.034 1.00 74.56 198 ASP A C 1
ATOM 1533 O O . ASP A 1 198 ? -47.063 -4.486 44.195 1.00 74.56 198 ASP A O 1
ATOM 1537 N N . LYS A 1 199 ? -46.104 -2.749 45.256 1.00 58.66 199 LYS A N 1
ATOM 1538 C CA . LYS A 1 199 ? -44.787 -2.937 44.643 1.00 58.66 199 LYS A CA 1
ATOM 1539 C C . LYS A 1 199 ? -43.701 -2.903 45.699 1.00 58.66 199 LYS A C 1
ATOM 1541 O O . LYS A 1 199 ? -43.525 -1.916 46.409 1.00 58.66 199 LYS A O 1
ATOM 1546 N N . VAL A 1 200 ? -42.925 -3.982 45.738 1.00 53.81 200 VAL A N 1
ATOM 1547 C CA . VAL A 1 200 ? -41.722 -4.100 46.560 1.00 53.81 200 VAL A CA 1
ATOM 1548 C C . VAL A 1 200 ? -40.513 -4.086 45.640 1.00 53.81 200 VAL A C 1
ATOM 1550 O O . VAL A 1 200 ? -40.386 -4.938 44.760 1.00 53.81 200 VAL A O 1
ATOM 1553 N N . TYR A 1 201 ? -39.610 -3.142 45.871 1.00 46.53 201 TYR A N 1
ATOM 1554 C CA . TYR A 1 201 ? -38.332 -3.070 45.182 1.00 46.53 201 TYR A CA 1
ATOM 1555 C C . TYR A 1 201 ? -37.252 -3.582 46.129 1.00 46.53 201 TYR A C 1
ATOM 1557 O O . TYR A 1 201 ? -37.176 -3.177 47.288 1.00 46.53 201 TYR A O 1
ATOM 1565 N N . LYS A 1 202 ? -36.423 -4.501 45.637 1.00 43.22 202 LYS A N 1
ATOM 1566 C CA . LYS A 1 202 ? -35.261 -5.009 46.369 1.00 43.22 202 LYS A CA 1
ATOM 1567 C C . LYS A 1 202 ? -34.003 -4.489 45.691 1.00 43.22 202 LYS A C 1
ATOM 1569 O O . LYS A 1 202 ? -33.860 -4.660 44.482 1.00 43.22 202 LYS A O 1
ATOM 1574 N N . GLY A 1 203 ? -33.099 -3.890 46.460 1.00 40.91 203 GLY A N 1
ATOM 1575 C CA . GLY A 1 203 ? -31.740 -3.628 45.993 1.00 40.91 203 GLY A CA 1
ATOM 1576 C C . GLY A 1 203 ? -30.962 -4.941 45.909 1.00 40.91 203 GLY A C 1
ATOM 1577 O O . GLY A 1 203 ? -30.892 -5.679 46.894 1.00 40.91 203 GLY A O 1
ATOM 1578 N N . ASP A 1 204 ? -30.388 -5.265 44.747 1.00 39.91 204 ASP A N 1
ATOM 1579 C CA . ASP A 1 204 ? -29.446 -6.383 44.647 1.00 39.91 204 ASP A CA 1
ATOM 1580 C C . ASP A 1 204 ? -28.041 -5.912 45.037 1.00 39.91 204 ASP A C 1
ATOM 1582 O O . ASP A 1 204 ? -27.221 -5.536 44.202 1.00 39.91 204 ASP A O 1
ATOM 1586 N N . TYR A 1 205 ? -27.759 -5.960 46.338 1.00 42.03 205 TYR A N 1
ATOM 1587 C CA . TYR A 1 205 ? -26.440 -5.656 46.901 1.00 42.03 205 TYR A CA 1
ATOM 1588 C C . TYR A 1 205 ? -25.415 -6.790 46.713 1.00 42.03 205 TYR A C 1
ATOM 1590 O O . TYR A 1 205 ? -24.315 -6.729 47.265 1.00 42.03 205 TYR A O 1
ATOM 1598 N N . ARG A 1 206 ? -25.771 -7.863 45.990 1.00 39.25 206 ARG A N 1
ATOM 1599 C CA . ARG A 1 206 ? -24.899 -9.021 45.738 1.00 39.25 206 ARG A CA 1
ATOM 1600 C C . ARG A 1 206 ? -24.225 -8.972 44.372 1.00 39.25 206 ARG A C 1
ATOM 1602 O O . ARG A 1 206 ? -23.272 -9.724 44.157 1.00 39.25 206 ARG A O 1
ATOM 1609 N N . ALA A 1 207 ? -24.715 -8.140 43.457 1.00 35.88 207 ALA A N 1
ATOM 1610 C CA . ALA A 1 207 ? -24.188 -8.029 42.108 1.00 35.88 207 ALA A CA 1
ATOM 1611 C C . ALA A 1 207 ? -23.087 -6.962 42.052 1.00 35.88 207 ALA A C 1
ATOM 1613 O O . ALA A 1 207 ? -23.313 -5.782 42.291 1.00 35.88 207 ALA A O 1
ATOM 1614 N N . PHE A 1 208 ? -21.866 -7.380 41.735 1.00 45.12 208 PHE A N 1
ATOM 1615 C CA . PHE A 1 208 ? -20.744 -6.473 41.501 1.00 45.12 208 PHE A CA 1
ATOM 1616 C C . PHE A 1 208 ? -20.480 -6.446 40.010 1.00 45.12 208 PHE A C 1
ATOM 1618 O O . PHE A 1 208 ? -20.564 -7.485 39.367 1.00 45.12 208 PHE A O 1
ATOM 1625 N N . TYR A 1 209 ? -20.151 -5.294 39.442 1.00 44.97 209 TYR A N 1
ATOM 1626 C CA . TYR A 1 209 ? -20.036 -5.175 37.999 1.00 44.97 209 TYR A CA 1
ATOM 1627 C C . TYR A 1 209 ? -18.631 -4.735 37.605 1.00 44.97 209 TYR A C 1
ATOM 1629 O O . TYR A 1 209 ? -18.094 -3.720 38.046 1.00 44.97 209 TYR A O 1
ATOM 1637 N N . GLU A 1 210 ? -17.999 -5.546 36.772 1.00 51.22 210 GLU A N 1
ATOM 1638 C CA . GLU A 1 210 ? -16.670 -5.280 36.252 1.00 51.22 210 GLU A CA 1
ATOM 1639 C C . GLU A 1 210 ? -16.789 -4.642 34.870 1.00 51.22 210 GLU A C 1
ATOM 1641 O O . GLU A 1 210 ? -17.417 -5.214 33.978 1.00 51.22 210 GLU A O 1
ATOM 1646 N N . LEU A 1 211 ? -16.211 -3.450 34.693 1.00 57.50 211 LEU A N 1
ATOM 1647 C CA . LEU A 1 211 ? -16.174 -2.790 33.391 1.00 57.50 211 LEU A CA 1
ATOM 1648 C C . LEU A 1 211 ? -15.292 -3.610 32.452 1.00 57.50 211 LEU A C 1
ATOM 1650 O O . LEU A 1 211 ? -14.115 -3.850 32.741 1.00 57.50 211 LEU A O 1
ATOM 1654 N N . ALA A 1 212 ? -15.844 -3.993 31.308 1.00 60.22 212 ALA A N 1
ATOM 1655 C CA . ALA A 1 212 ? -15.038 -4.546 30.240 1.00 60.22 212 ALA A CA 1
ATOM 1656 C C . ALA A 1 212 ? -14.311 -3.406 29.513 1.00 60.22 212 ALA A C 1
ATOM 1658 O O . ALA A 1 212 ? -14.935 -2.467 29.016 1.00 60.22 212 ALA A O 1
ATOM 1659 N N . LEU A 1 213 ? -12.983 -3.484 29.452 1.00 72.81 213 LEU A N 1
ATOM 1660 C CA . LEU A 1 213 ? -12.135 -2.524 28.751 1.00 72.81 213 LEU A CA 1
ATOM 1661 C C . LEU A 1 213 ? -11.382 -3.249 27.639 1.00 72.81 213 LEU A C 1
ATOM 1663 O O . LEU A 1 213 ? -10.562 -4.117 27.918 1.00 72.81 213 LEU A O 1
ATOM 1667 N N . GLY A 1 214 ? -11.630 -2.876 26.387 1.00 80.19 214 GLY A N 1
ATOM 1668 C CA . GLY A 1 214 ? -10.809 -3.275 25.242 1.00 80.19 214 GLY A CA 1
ATOM 1669 C C . GLY A 1 214 ? -9.852 -2.155 24.842 1.00 80.19 214 GLY A C 1
ATOM 1670 O O . GLY A 1 214 ? -10.131 -0.991 25.109 1.00 80.19 214 GLY A O 1
ATOM 1671 N N . SER A 1 215 ? -8.715 -2.453 24.218 1.00 88.56 215 SER A N 1
ATOM 1672 C CA . SER A 1 215 ? -7.874 -1.448 23.550 1.00 88.56 215 SER A CA 1
ATOM 1673 C C . SER A 1 215 ? -6.953 -2.096 22.527 1.00 88.56 215 SER A C 1
ATOM 1675 O O . SER A 1 215 ? -6.231 -3.032 22.867 1.00 88.56 215 SER A O 1
ATOM 1677 N N . ILE A 1 216 ? -6.927 -1.568 21.308 1.00 95.75 216 ILE A N 1
ATOM 1678 C CA . ILE A 1 216 ? -5.928 -1.937 20.303 1.00 95.75 216 ILE A CA 1
ATOM 1679 C C . ILE A 1 216 ? -4.628 -1.220 20.658 1.00 95.75 216 ILE A C 1
ATOM 1681 O O . ILE A 1 216 ? -4.650 -0.056 21.050 1.00 95.75 216 ILE A O 1
ATOM 1685 N N . GLN A 1 217 ? -3.498 -1.914 20.570 1.00 95.94 217 GLN A N 1
ATOM 1686 C CA . GLN A 1 217 ? -2.174 -1.406 20.946 1.00 95.94 217 GLN A CA 1
ATOM 1687 C C . GLN A 1 217 ? -1.244 -1.292 19.736 1.00 95.94 217 GLN A C 1
ATOM 1689 O O . GLN A 1 217 ? -0.457 -0.349 19.641 1.00 95.94 217 GLN A O 1
ATOM 1694 N N . LYS A 1 218 ? -1.329 -2.249 18.807 1.00 97.38 218 LYS A N 1
ATOM 1695 C CA . LYS A 1 218 ? -0.466 -2.329 17.625 1.00 97.38 218 LYS A CA 1
ATOM 1696 C C . LYS A 1 218 ? -1.175 -3.080 16.503 1.00 97.38 218 LYS A C 1
ATOM 1698 O O . LYS A 1 218 ? -1.852 -4.066 16.775 1.00 97.38 218 LYS A O 1
ATOM 1703 N N . VAL A 1 219 ? -0.953 -2.651 15.266 1.00 98.00 219 VAL A N 1
ATOM 1704 C CA . VAL A 1 219 ? -1.336 -3.376 14.048 1.00 98.00 219 VAL A CA 1
ATOM 1705 C C . VAL A 1 219 ? -0.082 -3.504 13.194 1.00 98.00 219 VAL A C 1
ATOM 1707 O O . VAL A 1 219 ? 0.438 -2.498 12.706 1.00 98.00 219 VAL A O 1
ATOM 1710 N N . ALA A 1 220 ? 0.446 -4.722 13.072 1.00 97.75 220 ALA A N 1
ATOM 1711 C CA . ALA A 1 220 ? 1.627 -5.006 12.268 1.00 97.75 220 ALA A CA 1
ATOM 1712 C C . ALA A 1 220 ? 1.262 -5.750 10.986 1.00 97.75 220 ALA A C 1
ATOM 1714 O O . ALA A 1 220 ? 0.714 -6.840 11.056 1.00 97.75 220 ALA A O 1
ATOM 1715 N N . PHE A 1 221 ? 1.606 -5.212 9.823 1.00 97.81 221 PHE A N 1
ATOM 1716 C CA . PHE A 1 221 ? 1.322 -5.856 8.540 1.00 97.81 221 PHE A CA 1
ATOM 1717 C C . PHE A 1 221 ? 2.408 -6.894 8.252 1.00 97.81 221 PHE A C 1
ATOM 1719 O O . PHE A 1 221 ? 3.549 -6.553 7.948 1.00 97.81 221 PHE A O 1
ATOM 1726 N N . THR A 1 222 ? 2.082 -8.176 8.409 1.00 97.12 222 THR A N 1
ATOM 1727 C CA . THR A 1 222 ? 3.054 -9.281 8.306 1.00 97.12 222 THR A CA 1
ATOM 1728 C C . THR A 1 222 ? 3.235 -9.786 6.883 1.00 97.12 222 THR A C 1
ATOM 1730 O O . THR A 1 222 ? 4.263 -10.379 6.571 1.00 97.12 222 THR A O 1
ATOM 1733 N N . SER A 1 223 ? 2.265 -9.505 6.016 1.00 95.75 223 SER A N 1
ATOM 1734 C CA . SER A 1 223 ? 2.361 -9.725 4.566 1.00 95.75 223 SER A CA 1
ATOM 1735 C C . SER A 1 223 ? 3.079 -8.592 3.815 1.00 95.75 223 SER A C 1
ATOM 1737 O O . SER A 1 223 ? 3.233 -8.687 2.602 1.00 95.75 223 SER A O 1
ATOM 1739 N N . ASP A 1 224 ? 3.516 -7.534 4.513 1.00 95.19 224 ASP A N 1
ATOM 1740 C CA . ASP A 1 224 ? 4.351 -6.477 3.928 1.00 95.19 224 ASP A CA 1
ATOM 1741 C C . ASP A 1 224 ? 5.705 -7.055 3.502 1.00 95.19 224 ASP A C 1
ATOM 1743 O O . ASP A 1 224 ? 6.316 -7.844 4.236 1.00 95.19 224 ASP A O 1
ATOM 1747 N N . HIS A 1 225 ? 6.214 -6.605 2.353 1.00 96.81 225 HIS A N 1
ATOM 1748 C CA . HIS A 1 225 ? 7.516 -7.041 1.846 1.00 96.81 225 HIS A CA 1
ATOM 1749 C C . HIS A 1 225 ? 8.661 -6.745 2.823 1.00 96.81 225 HIS A C 1
ATOM 1751 O O . HIS A 1 225 ? 9.650 -7.477 2.861 1.00 96.81 225 HIS A O 1
ATOM 1757 N N . GLY A 1 226 ? 8.549 -5.685 3.632 1.00 96.81 226 GLY A N 1
ATOM 1758 C CA . GLY A 1 226 ? 9.534 -5.374 4.661 1.00 96.81 226 GLY A CA 1
ATOM 1759 C C . GLY A 1 226 ? 10.850 -4.826 4.134 1.00 96.81 226 GLY A C 1
ATOM 1760 O O . GLY A 1 226 ? 11.875 -4.994 4.793 1.00 96.81 226 GLY A O 1
ATOM 1761 N N . VAL A 1 227 ? 10.824 -4.225 2.946 1.00 96.94 227 VAL A N 1
ATOM 1762 C CA . VAL A 1 227 ? 12.010 -3.703 2.255 1.00 96.94 227 VAL A CA 1
ATOM 1763 C C . VAL A 1 227 ? 12.068 -2.175 2.243 1.00 96.94 227 VAL A C 1
ATOM 1765 O O . VAL A 1 227 ? 13.144 -1.616 2.061 1.00 96.94 227 VAL A O 1
ATOM 1768 N N . LEU A 1 228 ? 10.933 -1.501 2.460 1.00 97.62 228 LEU A N 1
ATOM 1769 C CA . LEU A 1 228 ? 10.806 -0.054 2.313 1.00 97.62 228 LEU A CA 1
ATOM 1770 C C . LEU A 1 228 ? 11.647 0.708 3.350 1.00 97.62 228 LEU A C 1
ATOM 1772 O O . LEU A 1 228 ? 11.489 0.500 4.558 1.00 97.62 228 LEU A O 1
ATOM 1776 N N . THR A 1 229 ? 12.499 1.623 2.882 1.00 98.00 229 THR A N 1
ATOM 1777 C CA . THR A 1 229 ? 13.306 2.501 3.745 1.00 98.00 229 THR A CA 1
ATOM 1778 C C . THR A 1 229 ? 12.714 3.902 3.880 1.00 98.00 229 THR A C 1
ATOM 1780 O O . THR A 1 229 ? 11.975 4.381 3.016 1.00 98.00 229 THR A O 1
ATOM 1783 N N . ASP A 1 230 ? 13.080 4.586 4.963 1.00 96.88 230 ASP A N 1
ATOM 1784 C CA . ASP A 1 230 ? 12.679 5.966 5.260 1.00 96.88 230 ASP A CA 1
ATOM 1785 C C . ASP A 1 230 ? 13.422 7.048 4.455 1.00 96.88 230 ASP A C 1
ATOM 1787 O O . ASP A 1 230 ? 13.212 8.243 4.675 1.00 96.88 230 ASP A O 1
ATOM 1791 N N . TYR A 1 231 ? 14.278 6.658 3.508 1.00 97.31 231 TYR A N 1
ATOM 1792 C CA . TYR A 1 231 ? 15.047 7.606 2.712 1.00 97.31 231 TYR A CA 1
ATOM 1793 C C . TYR A 1 231 ? 14.156 8.395 1.747 1.00 97.31 231 TYR A C 1
ATOM 1795 O O . TYR A 1 231 ? 13.421 7.820 0.942 1.00 97.31 231 TYR A O 1
ATOM 1803 N N . ASN A 1 232 ? 14.236 9.726 1.816 1.00 97.19 232 ASN A N 1
ATOM 1804 C CA . ASN A 1 232 ? 13.351 10.614 1.058 1.00 97.19 232 ASN A CA 1
ATOM 1805 C C . ASN A 1 232 ? 14.029 11.894 0.528 1.00 97.19 232 ASN A C 1
ATOM 1807 O O . ASN A 1 232 ? 13.348 12.877 0.245 1.00 97.19 232 ASN A O 1
ATOM 1811 N N . THR A 1 233 ? 15.360 11.918 0.420 1.00 96.94 233 THR A N 1
ATOM 1812 C CA . THR A 1 233 ? 16.099 13.132 0.025 1.00 96.94 233 THR A CA 1
ATOM 1813 C C . THR A 1 233 ? 16.129 13.304 -1.495 1.00 96.94 233 THR A C 1
ATOM 1815 O O . THR A 1 233 ? 15.566 14.258 -2.027 1.00 96.94 233 THR A O 1
ATOM 1818 N N . ASP A 1 234 ? 16.700 12.345 -2.214 1.00 95.50 234 ASP A N 1
ATOM 1819 C CA . ASP A 1 234 ? 16.857 12.337 -3.674 1.00 95.50 234 ASP A CA 1
ATOM 1820 C C . ASP A 1 234 ? 16.464 10.958 -4.241 1.00 95.50 234 ASP A C 1
ATOM 1822 O O . ASP A 1 234 ? 16.110 10.048 -3.481 1.00 95.50 234 ASP A O 1
ATOM 1826 N N . TYR A 1 235 ? 16.406 10.815 -5.565 1.00 96.38 235 TYR A N 1
ATOM 1827 C CA . TYR A 1 235 ? 16.132 9.520 -6.187 1.00 96.38 235 TYR A CA 1
ATOM 1828 C C . TYR A 1 235 ? 17.392 8.672 -6.316 1.00 96.38 235 TYR A C 1
ATOM 1830 O O . TYR A 1 235 ? 17.281 7.452 -6.237 1.00 96.38 235 TYR A O 1
ATOM 1838 N N . ALA A 1 236 ? 18.574 9.263 -6.492 1.00 93.75 236 ALA A N 1
ATOM 1839 C CA . ALA A 1 236 ? 19.833 8.529 -6.668 1.00 93.75 236 ALA A CA 1
ATOM 1840 C C . ALA A 1 236 ? 20.242 7.715 -5.424 1.00 93.75 236 ALA A C 1
ATOM 1842 O O . ALA A 1 236 ? 20.781 6.610 -5.527 1.00 93.75 236 ALA A O 1
ATOM 1843 N N . GLY A 1 237 ? 19.946 8.226 -4.235 1.00 91.75 237 GLY A N 1
ATOM 1844 C CA . GLY A 1 237 ? 20.257 7.615 -2.959 1.00 91.75 237 GLY A CA 1
ATOM 1845 C C . GLY A 1 237 ? 19.375 6.410 -2.646 1.00 91.75 237 GLY A C 1
ATOM 1846 O O . GLY A 1 237 ? 18.165 6.395 -2.865 1.00 91.75 237 GLY A O 1
ATOM 1847 N N . SER A 1 238 ? 20.001 5.378 -2.084 1.00 87.62 238 SER A N 1
ATOM 1848 C CA . SER A 1 238 ? 19.351 4.132 -1.659 1.00 87.62 238 SER A CA 1
ATOM 1849 C C . SER A 1 238 ? 19.539 3.851 -0.164 1.00 87.62 238 SER A C 1
ATOM 1851 O O . SER A 1 238 ? 19.500 2.697 0.257 1.00 87.62 238 SER A O 1
ATOM 1853 N N . GLY A 1 239 ? 19.846 4.887 0.624 1.00 85.62 239 GLY A N 1
ATOM 1854 C CA . GLY A 1 239 ? 20.120 4.766 2.055 1.00 85.62 239 GLY A CA 1
ATOM 1855 C C . GLY A 1 239 ? 18.860 4.572 2.907 1.00 85.62 239 GLY A C 1
ATOM 1856 O O . GLY A 1 239 ? 17.806 4.143 2.433 1.00 85.62 239 GLY A O 1
ATOM 1857 N N . GLY A 1 240 ? 18.977 4.944 4.182 1.00 93.56 240 GLY A N 1
ATOM 1858 C CA . GLY A 1 240 ? 17.875 4.941 5.145 1.00 93.56 240 GLY A CA 1
ATOM 1859 C C . GLY A 1 240 ? 17.792 3.681 6.002 1.00 93.56 240 GLY A C 1
ATOM 1860 O O . GLY A 1 240 ? 18.569 2.736 5.861 1.00 93.56 240 GLY A O 1
ATOM 1861 N N . THR A 1 241 ? 16.838 3.698 6.925 1.00 97.00 241 THR A N 1
ATOM 1862 C CA . THR A 1 241 ? 16.494 2.569 7.789 1.00 97.00 241 THR A CA 1
ATOM 1863 C C . THR A 1 241 ? 15.197 1.950 7.291 1.00 97.00 241 THR A C 1
ATOM 1865 O O . THR A 1 241 ? 14.231 2.660 7.009 1.00 97.00 241 THR A O 1
ATOM 1868 N N . VAL A 1 242 ? 15.158 0.620 7.192 1.00 97.12 242 VAL A N 1
ATOM 1869 C CA . VAL A 1 242 ? 13.914 -0.106 6.901 1.00 97.12 242 VAL A CA 1
ATOM 1870 C C . VAL A 1 242 ? 12.883 0.213 7.983 1.00 97.12 242 VAL A C 1
ATOM 1872 O O . VAL A 1 242 ? 13.193 0.160 9.178 1.00 97.12 242 VAL A O 1
ATOM 1875 N N . TYR A 1 243 ? 11.654 0.533 7.582 1.00 96.44 243 TYR A N 1
ATOM 1876 C CA . TYR A 1 243 ? 10.599 0.872 8.531 1.00 96.44 243 TYR A CA 1
ATOM 1877 C C . TYR A 1 243 ? 10.339 -0.260 9.540 1.00 96.44 243 TYR A C 1
ATOM 1879 O O . TYR A 1 243 ? 10.077 -1.409 9.184 1.00 96.44 243 TYR A O 1
ATOM 1887 N N . ASN A 1 244 ? 10.384 0.086 10.830 1.00 92.94 244 ASN A N 1
ATOM 1888 C CA . ASN A 1 244 ? 10.085 -0.819 11.938 1.00 92.94 244 ASN A CA 1
ATOM 1889 C C . ASN A 1 244 ? 9.350 -0.048 13.058 1.00 92.94 244 ASN A C 1
ATOM 1891 O O . ASN A 1 244 ? 9.831 1.011 13.480 1.00 92.94 244 ASN A O 1
ATOM 1895 N N . PRO A 1 245 ? 8.190 -0.526 13.548 1.00 90.81 245 PRO A N 1
ATOM 1896 C CA . PRO A 1 245 ? 7.429 -1.680 13.050 1.00 90.81 245 PRO A CA 1
ATOM 1897 C C . PRO A 1 245 ? 6.863 -1.456 11.646 1.00 90.81 245 PRO A C 1
ATOM 1899 O O . PRO A 1 245 ? 6.748 -0.323 11.187 1.00 90.81 245 PRO A O 1
ATOM 1902 N N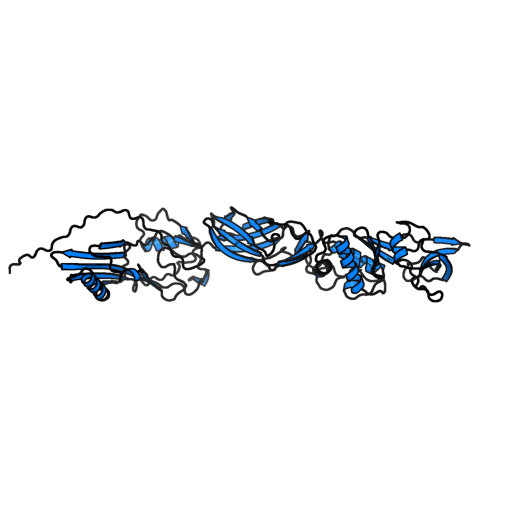 . ARG A 1 246 ? 6.453 -2.542 10.997 1.00 92.25 246 ARG A N 1
ATOM 1903 C CA . ARG A 1 246 ? 5.670 -2.504 9.757 1.00 92.25 246 ARG A CA 1
ATOM 1904 C C . ARG A 1 246 ? 4.216 -2.196 10.114 1.00 92.25 246 ARG A C 1
ATOM 1906 O O . ARG A 1 246 ? 3.530 -3.092 10.592 1.00 92.25 246 ARG A O 1
ATOM 1913 N N . GLY A 1 247 ? 3.770 -0.948 9.983 1.00 92.56 247 GLY A N 1
ATOM 1914 C CA . GLY A 1 247 ? 2.414 -0.521 10.353 1.00 92.56 247 GLY A CA 1
ATOM 1915 C C . GLY A 1 247 ? 2.346 0.429 11.551 1.00 92.56 247 GLY A C 1
ATOM 1916 O O . GLY A 1 247 ? 3.171 1.333 11.690 1.00 92.56 247 GLY A O 1
ATOM 1917 N N . TRP A 1 248 ? 1.342 0.235 12.408 1.00 97.38 248 TRP A N 1
ATOM 1918 C CA . TRP A 1 248 ? 0.874 1.221 13.388 1.00 97.38 248 TRP A CA 1
ATOM 1919 C C . TRP A 1 248 ? 1.095 0.785 14.840 1.00 97.38 248 TRP A C 1
ATOM 1921 O O . TRP A 1 248 ? 0.817 -0.356 15.216 1.00 97.38 248 TRP A O 1
ATOM 1931 N N . ILE A 1 249 ? 1.549 1.719 15.680 1.00 96.56 249 ILE A N 1
ATOM 1932 C CA . ILE A 1 249 ? 1.565 1.605 17.147 1.00 96.56 249 ILE A CA 1
ATOM 1933 C C . ILE A 1 249 ? 0.744 2.747 17.739 1.00 96.56 249 ILE A C 1
ATOM 1935 O O . ILE A 1 249 ? 0.924 3.908 17.366 1.00 96.56 249 ILE A O 1
ATOM 1939 N N . LYS A 1 250 ? -0.086 2.439 18.737 1.00 93.06 250 LYS A N 1
ATOM 1940 C CA . LYS A 1 250 ? -0.852 3.441 19.480 1.00 93.06 250 LYS A CA 1
ATOM 1941 C C . LYS A 1 250 ? 0.046 4.512 20.098 1.00 93.06 250 LYS A C 1
ATOM 1943 O O . LYS A 1 250 ? 0.954 4.203 20.866 1.00 93.06 250 LYS A O 1
ATOM 1948 N N . GLY A 1 251 ? -0.238 5.776 19.779 1.00 92.00 251 GLY A N 1
ATOM 1949 C CA . GLY A 1 251 ? 0.552 6.926 20.238 1.00 92.00 251 GLY A CA 1
ATOM 1950 C C . GLY A 1 251 ? 1.977 6.978 19.672 1.00 92.00 251 GLY A C 1
ATOM 1951 O O . GLY A 1 251 ? 2.789 7.760 20.156 1.00 92.00 251 GLY A O 1
ATOM 1952 N N . GLY A 1 252 ? 2.292 6.133 18.687 1.00 93.38 252 GLY A N 1
ATOM 1953 C CA . GLY A 1 252 ? 3.613 6.005 18.089 1.00 93.38 252 GLY A CA 1
ATOM 1954 C C . GLY A 1 252 ? 3.596 6.244 16.583 1.00 93.38 252 GLY A C 1
ATOM 1955 O O . GLY A 1 252 ? 2.867 7.090 16.069 1.00 93.38 252 GLY A O 1
ATOM 1956 N N . LYS A 1 253 ? 4.452 5.503 15.876 1.00 92.00 253 LYS A N 1
ATOM 1957 C CA . LYS A 1 253 ? 4.600 5.605 14.423 1.00 92.00 253 LYS A CA 1
ATOM 1958 C C . LYS A 1 253 ? 3.497 4.845 13.689 1.00 92.00 253 LYS A C 1
ATOM 1960 O O . LYS A 1 253 ? 3.012 3.819 14.168 1.00 92.00 253 LYS A O 1
ATOM 1965 N N . ASN A 1 254 ? 3.194 5.330 12.492 1.00 96.44 254 ASN A N 1
ATOM 1966 C CA . ASN A 1 254 ? 2.404 4.647 11.482 1.00 96.44 254 ASN A CA 1
ATOM 1967 C C . ASN A 1 254 ? 3.208 4.654 10.182 1.00 96.44 254 ASN A C 1
ATOM 1969 O O . ASN A 1 254 ? 3.221 5.644 9.454 1.00 96.44 254 ASN A O 1
ATOM 1973 N N . ASN A 1 255 ? 3.999 3.605 9.987 1.00 97.69 255 ASN A N 1
ATOM 1974 C CA . ASN A 1 255 ? 4.961 3.555 8.896 1.00 97.69 255 ASN A CA 1
ATOM 1975 C C . ASN A 1 255 ? 4.293 3.041 7.611 1.00 97.69 255 ASN A C 1
ATOM 1977 O O . ASN A 1 255 ? 3.467 2.128 7.704 1.00 97.69 255 ASN A O 1
ATOM 1981 N N . PRO A 1 256 ? 4.663 3.575 6.433 1.00 98.00 256 PRO A N 1
ATOM 1982 C CA . PRO A 1 256 ? 4.151 3.084 5.163 1.00 98.00 256 PRO A CA 1
ATOM 1983 C C . PRO A 1 256 ? 4.618 1.651 4.894 1.00 98.00 256 PRO A C 1
ATOM 1985 O O . PRO A 1 256 ? 5.674 1.226 5.371 1.00 98.00 256 PRO A O 1
ATOM 1988 N N . ILE A 1 257 ? 3.835 0.930 4.101 1.00 98.19 257 ILE A N 1
ATOM 1989 C CA . ILE A 1 257 ? 4.051 -0.483 3.772 1.00 98.19 257 ILE A CA 1
ATOM 1990 C C . ILE A 1 257 ? 3.828 -0.737 2.279 1.00 98.19 257 ILE A C 1
ATOM 1992 O O . ILE A 1 257 ? 3.252 0.094 1.575 1.00 98.19 257 ILE A O 1
ATOM 1996 N N . THR A 1 258 ? 4.288 -1.886 1.795 1.00 98.38 258 THR A N 1
ATOM 1997 C CA . THR A 1 258 ? 4.163 -2.314 0.396 1.00 98.38 258 THR A CA 1
ATOM 1998 C C . THR A 1 258 ? 3.554 -3.713 0.323 1.00 98.38 258 THR A C 1
ATOM 2000 O O . THR A 1 258 ? 3.998 -4.610 1.039 1.00 98.38 258 THR A O 1
ATOM 2003 N N . HIS A 1 259 ? 2.575 -3.922 -0.555 1.00 98.56 259 HIS A N 1
ATOM 2004 C CA . HIS A 1 259 ? 1.904 -5.215 -0.726 1.00 98.56 259 HIS A CA 1
ATOM 2005 C C . HIS A 1 259 ? 1.673 -5.543 -2.195 1.00 98.56 259 HIS A C 1
ATOM 2007 O O . HIS A 1 259 ? 1.460 -4.654 -3.010 1.00 98.56 259 HIS A O 1
ATOM 2013 N N . VAL A 1 260 ? 1.660 -6.835 -2.516 1.00 98.62 260 VAL A N 1
ATOM 2014 C CA . VAL A 1 260 ? 1.333 -7.327 -3.858 1.00 98.62 260 VAL A CA 1
ATOM 2015 C C . VAL A 1 260 ? -0.150 -7.082 -4.163 1.00 98.62 260 VAL A C 1
ATOM 2017 O O . VAL A 1 260 ? -1.018 -7.374 -3.339 1.00 98.62 260 VAL A O 1
ATOM 2020 N N . LYS A 1 261 ? -0.463 -6.585 -5.358 1.00 98.50 261 LYS A N 1
ATOM 2021 C CA . LYS A 1 261 ? -1.835 -6.464 -5.871 1.00 98.50 261 LYS A CA 1
ATOM 2022 C C . LYS A 1 261 ? -2.539 -7.823 -5.951 1.00 98.50 261 LYS A C 1
ATOM 2024 O O . LYS A 1 261 ? -1.883 -8.854 -6.072 1.00 98.50 261 LYS A O 1
ATOM 2029 N N . ASP A 1 262 ? -3.871 -7.839 -5.945 1.00 98.56 262 ASP A N 1
ATOM 2030 C CA . ASP A 1 262 ? -4.666 -9.086 -5.981 1.00 98.56 262 ASP A CA 1
ATOM 2031 C C . ASP A 1 262 ? -4.263 -10.113 -4.889 1.00 98.56 262 ASP A C 1
ATOM 2033 O O . ASP A 1 262 ? -4.427 -11.328 -5.041 1.00 98.56 262 ASP A O 1
ATOM 2037 N N . SER A 1 263 ? -3.727 -9.634 -3.761 1.00 98.50 263 SER A N 1
ATOM 2038 C CA . SER A 1 263 ? -3.341 -10.462 -2.617 1.00 98.50 263 SER A CA 1
ATOM 2039 C C . SER A 1 263 ? -4.106 -10.060 -1.362 1.00 98.50 263 SER A C 1
ATOM 2041 O O . SER A 1 263 ? -4.559 -8.924 -1.226 1.00 98.50 263 SER A O 1
ATOM 2043 N N . LYS A 1 264 ? -4.289 -11.012 -0.445 1.00 98.56 264 LYS A N 1
ATOM 2044 C CA . LYS A 1 264 ? -4.869 -10.730 0.869 1.00 98.56 264 LYS A CA 1
ATOM 2045 C C . LYS A 1 264 ? -3.811 -10.151 1.798 1.00 98.56 264 LYS A C 1
ATOM 2047 O O . LYS A 1 264 ? -2.657 -10.580 1.769 1.00 98.56 264 LYS A O 1
ATOM 2052 N N . ILE A 1 265 ? -4.229 -9.243 2.669 1.00 98.56 265 ILE A N 1
ATOM 2053 C CA . ILE A 1 265 ? -3.372 -8.674 3.701 1.00 98.56 265 ILE A CA 1
ATOM 2054 C C . ILE A 1 265 ? -3.477 -9.534 4.955 1.00 98.56 265 ILE A C 1
ATOM 2056 O O . ILE A 1 265 ? -4.561 -9.801 5.453 1.00 98.56 265 ILE A O 1
ATOM 2060 N N . THR A 1 266 ? -2.342 -9.928 5.512 1.00 98.50 266 THR A N 1
ATOM 2061 C CA . THR A 1 266 ? -2.240 -10.488 6.863 1.00 98.50 266 THR A CA 1
ATOM 2062 C C . THR A 1 266 ? -1.651 -9.458 7.823 1.00 98.50 266 THR A C 1
ATOM 2064 O O . THR A 1 266 ? -0.625 -8.835 7.515 1.00 98.50 266 THR A O 1
ATOM 2067 N N . VAL A 1 267 ? -2.289 -9.311 8.987 1.00 98.44 267 VAL A N 1
ATOM 2068 C CA . VAL A 1 267 ? -1.891 -8.440 10.097 1.00 98.44 267 VAL A CA 1
ATOM 2069 C C . VAL A 1 267 ? -1.741 -9.221 11.401 1.00 98.44 267 VAL A C 1
ATOM 2071 O O . VAL A 1 267 ? -2.493 -10.152 11.669 1.00 98.44 267 VAL A O 1
ATOM 2074 N N . ASP A 1 268 ? -0.810 -8.788 12.242 1.00 98.31 268 ASP A N 1
ATOM 2075 C CA . ASP A 1 268 ? -0.726 -9.123 13.658 1.00 98.31 268 ASP A CA 1
ATOM 2076 C C . ASP A 1 268 ? -1.286 -7.957 14.480 1.00 98.31 268 ASP A C 1
ATOM 2078 O O . ASP A 1 268 ? -0.682 -6.881 14.564 1.00 98.31 268 ASP A O 1
ATOM 2082 N N . VAL A 1 269 ? -2.439 -8.173 15.109 1.00 98.19 269 VAL A N 1
ATOM 2083 C CA . VAL A 1 269 ? -3.104 -7.181 15.960 1.00 98.19 269 VAL A CA 1
ATOM 2084 C C . VAL A 1 269 ? -2.776 -7.476 17.413 1.00 98.19 269 VAL A C 1
ATOM 2086 O O . VAL A 1 269 ? -3.183 -8.510 17.944 1.00 98.19 269 VAL A O 1
ATOM 2089 N N . THR A 1 270 ? -2.053 -6.570 18.071 1.00 98.19 270 THR A N 1
ATOM 2090 C CA . THR A 1 270 ? -1.863 -6.609 19.523 1.00 98.19 270 THR A CA 1
ATOM 2091 C C . THR A 1 270 ? -2.937 -5.770 20.196 1.00 98.19 270 THR A C 1
ATOM 2093 O O . THR A 1 270 ? -3.047 -4.574 19.922 1.00 98.19 270 THR A O 1
ATOM 2096 N N . LEU A 1 271 ? -3.685 -6.362 21.122 1.00 96.81 271 LEU A N 1
ATOM 2097 C CA . LEU A 1 271 ? -4.722 -5.682 21.893 1.00 96.81 271 LEU A CA 1
ATOM 2098 C C . LEU A 1 271 ? -4.765 -6.175 23.342 1.00 96.81 271 LEU A C 1
ATOM 2100 O O . LEU A 1 271 ? -4.219 -7.223 23.668 1.00 96.81 271 LEU A O 1
ATOM 2104 N N . CYS A 1 272 ? -5.410 -5.410 24.214 1.00 93.06 272 CYS A N 1
ATOM 2105 C CA . CYS A 1 272 ? -5.629 -5.763 25.613 1.00 93.06 272 CYS A CA 1
ATOM 2106 C C . CYS A 1 272 ? -7.121 -5.677 25.915 1.00 93.06 272 CYS A C 1
ATOM 2108 O O . CYS A 1 272 ? -7.691 -4.583 25.860 1.00 93.06 272 CYS A O 1
ATOM 2110 N N . VAL A 1 273 ? -7.734 -6.823 26.221 1.00 88.88 273 VAL A N 1
ATOM 2111 C CA . VAL A 1 273 ? -9.085 -6.902 26.788 1.00 88.88 273 VAL A CA 1
ATOM 2112 C C . VAL A 1 273 ? -8.950 -7.199 28.273 1.00 88.88 273 VAL A C 1
ATOM 2114 O O . VAL A 1 273 ? -8.129 -8.016 28.682 1.00 88.88 273 VAL A O 1
ATOM 2117 N N . LYS A 1 274 ? -9.737 -6.517 29.096 1.00 82.69 274 LYS A N 1
ATOM 2118 C CA . LYS A 1 274 ? -9.840 -6.751 30.534 1.00 82.69 274 LYS A CA 1
ATOM 2119 C C . LYS A 1 274 ? -11.302 -6.834 30.944 1.00 82.69 274 LYS A C 1
ATOM 2121 O O . LYS A 1 274 ? -12.110 -6.097 30.378 1.00 82.69 274 LYS A O 1
ATOM 2126 N N . PRO A 1 275 ? -11.628 -7.652 31.955 1.00 78.19 275 PRO A N 1
ATOM 2127 C CA . PRO A 1 275 ? -10.777 -8.637 32.648 1.00 78.19 275 PRO A CA 1
ATOM 2128 C C . PRO A 1 275 ? -10.410 -9.855 31.787 1.00 78.19 275 PRO A C 1
ATOM 2130 O O . PRO A 1 275 ? -10.895 -10.015 30.667 1.00 78.19 275 PRO A O 1
ATOM 2133 N N . ALA A 1 276 ? -9.569 -10.736 32.332 1.00 84.12 276 ALA A N 1
ATOM 2134 C CA . ALA A 1 276 ? -9.331 -12.064 31.772 1.00 84.12 276 ALA A CA 1
ATOM 2135 C C . ALA A 1 276 ? -10.608 -12.935 31.777 1.00 84.12 276 ALA A C 1
ATOM 2137 O O . ALA A 1 276 ? -11.511 -12.749 32.597 1.00 84.12 276 ALA A O 1
ATOM 2138 N N . GLY A 1 277 ? -10.669 -13.911 30.869 1.00 83.62 277 GLY A N 1
ATOM 2139 C CA . GLY A 1 277 ? -11.761 -14.882 30.749 1.00 83.62 277 GLY A CA 1
ATOM 2140 C C . GLY A 1 277 ? -13.006 -14.380 30.011 1.00 83.62 277 GLY A C 1
ATOM 2141 O O . GLY A 1 277 ? -13.992 -15.106 29.940 1.00 83.62 277 GLY A O 1
ATOM 2142 N N . LEU A 1 278 ? -12.992 -13.157 29.470 1.00 82.38 278 LEU A N 1
ATOM 2143 C CA . LEU A 1 278 ? -14.055 -12.673 28.584 1.00 82.38 278 LEU A CA 1
ATOM 2144 C C . LEU A 1 278 ? -13.943 -13.306 27.197 1.00 82.38 278 LEU A C 1
ATOM 2146 O O . LEU A 1 278 ? -12.856 -13.295 26.621 1.00 82.38 278 LEU A O 1
ATOM 2150 N N . TYR A 1 279 ? -15.065 -13.777 26.657 1.00 90.56 279 TYR A N 1
ATOM 2151 C CA . TYR A 1 279 ? -15.175 -14.176 25.256 1.00 90.56 279 TYR A CA 1
ATOM 2152 C C . TYR A 1 279 ? -15.527 -12.970 24.389 1.00 90.56 279 TYR A C 1
ATOM 2154 O O . TYR A 1 279 ? -16.409 -12.185 24.753 1.00 90.56 279 TYR A O 1
ATOM 2162 N N . TYR A 1 280 ? -14.836 -12.826 23.262 1.00 91.94 280 TYR A N 1
ATOM 2163 C CA . TYR A 1 280 ? -15.053 -11.728 22.330 1.00 91.94 280 TYR A CA 1
ATOM 2164 C C . TYR A 1 280 ? -14.703 -12.094 20.891 1.00 91.94 280 TYR A C 1
ATOM 2166 O O . TYR A 1 280 ? -13.902 -12.996 20.639 1.00 91.94 280 TYR A O 1
ATOM 2174 N N . ASP A 1 281 ? -15.256 -11.314 19.976 1.00 95.75 281 ASP A N 1
ATOM 2175 C CA . ASP A 1 281 ? -14.875 -11.252 18.577 1.00 95.75 281 ASP A CA 1
ATOM 2176 C C . ASP A 1 281 ? -14.170 -9.912 18.321 1.00 95.75 281 ASP A C 1
ATOM 2178 O O . ASP A 1 281 ? -14.442 -8.898 18.974 1.00 95.75 281 ASP A O 1
ATOM 2182 N N . LEU A 1 282 ? -13.205 -9.920 17.410 1.00 97.12 282 LEU A N 1
ATOM 2183 C CA . LEU A 1 282 ? -12.455 -8.747 16.985 1.00 97.12 282 LEU A CA 1
ATOM 2184 C C . LEU A 1 282 ? -12.752 -8.488 15.514 1.00 97.12 282 LEU A C 1
ATOM 2186 O O . LEU A 1 282 ? -12.518 -9.365 14.679 1.00 97.12 282 LEU A O 1
ATOM 2190 N N . THR A 1 283 ? -13.184 -7.270 15.212 1.00 97.81 283 THR A N 1
ATOM 2191 C CA . THR A 1 283 ? -13.450 -6.820 13.845 1.00 97.81 283 THR A CA 1
ATOM 2192 C C . THR A 1 283 ? -12.634 -5.564 13.571 1.00 97.81 283 THR A C 1
ATOM 2194 O O . THR A 1 283 ? -12.556 -4.690 14.428 1.00 97.81 283 THR A 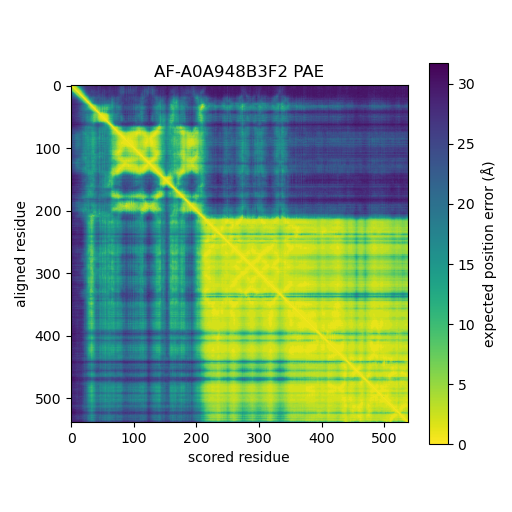O 1
ATOM 2197 N N . GLY A 1 284 ? -11.989 -5.484 12.413 1.00 98.12 284 GLY A N 1
ATOM 2198 C CA . GLY A 1 284 ? -11.419 -4.267 11.843 1.00 98.12 284 GLY A CA 1
ATOM 2199 C C . GLY A 1 284 ? -12.144 -3.977 10.537 1.00 98.12 284 GLY A C 1
ATOM 2200 O O . GLY A 1 284 ? -12.203 -4.864 9.701 1.00 98.12 284 GLY A O 1
ATOM 2201 N N . ASP A 1 285 ? -12.711 -2.786 10.398 1.00 98.00 285 ASP A N 1
ATOM 2202 C CA . ASP A 1 285 ? -13.564 -2.367 9.281 1.00 98.00 285 ASP A CA 1
ATOM 2203 C C . ASP A 1 285 ? -12.913 -1.171 8.575 1.00 98.00 285 ASP A C 1
ATOM 2205 O O . ASP A 1 285 ? -12.683 -0.119 9.190 1.00 98.00 285 ASP A O 1
ATOM 2209 N N . GLY A 1 286 ? -12.521 -1.360 7.319 1.00 97.69 286 GLY A N 1
ATOM 2210 C CA . GLY A 1 286 ? -11.888 -0.355 6.477 1.00 97.69 286 GLY A CA 1
ATOM 2211 C C . GLY A 1 286 ? -12.825 0.140 5.370 1.00 97.69 286 GLY A C 1
ATOM 2212 O O . GLY A 1 286 ? -13.947 -0.323 5.214 1.00 97.69 286 GLY A O 1
ATOM 2213 N N . PRO A 1 287 ? -12.390 1.105 4.545 1.00 97.38 287 PRO A N 1
ATOM 2214 C CA . PRO A 1 287 ? -13.201 1.579 3.420 1.00 97.38 287 PRO A CA 1
ATOM 2215 C C . PRO A 1 287 ? -13.274 0.584 2.248 1.00 97.38 287 PRO A C 1
ATOM 2217 O O . PRO A 1 287 ? -14.058 0.795 1.323 1.00 97.38 287 PRO A O 1
ATOM 2220 N N . ILE A 1 288 ? -12.455 -0.475 2.261 1.00 97.62 288 ILE A N 1
ATOM 2221 C CA . ILE A 1 288 ? -12.431 -1.541 1.255 1.00 97.62 288 ILE A CA 1
ATOM 2222 C C . ILE A 1 288 ? -12.292 -2.903 1.943 1.00 97.62 288 ILE A C 1
ATOM 2224 O O . ILE A 1 288 ? -11.558 -3.019 2.920 1.00 97.62 288 ILE A O 1
ATOM 2228 N N . GLY A 1 289 ? -12.856 -3.959 1.345 1.00 98.00 289 GLY A N 1
ATOM 2229 C CA . GLY A 1 289 ? -12.807 -5.324 1.898 1.00 98.00 289 GLY A CA 1
ATOM 2230 C C . GLY A 1 289 ? -11.401 -5.900 2.123 1.00 98.00 289 GLY A C 1
ATOM 2231 O O . GLY A 1 289 ? -11.210 -6.834 2.901 1.00 98.00 289 GLY A O 1
ATOM 2232 N N . ALA A 1 290 ? -10.382 -5.355 1.451 1.00 98.19 290 ALA A N 1
ATOM 2233 C CA . ALA A 1 290 ? -8.984 -5.736 1.670 1.00 98.19 290 ALA A CA 1
ATOM 2234 C C . ALA A 1 290 ? -8.426 -5.247 3.019 1.00 98.19 290 ALA A C 1
ATOM 2236 O O . ALA A 1 290 ? -7.368 -5.707 3.452 1.00 98.19 290 ALA A O 1
ATOM 2237 N N . LEU A 1 291 ? -9.121 -4.304 3.656 1.00 98.38 291 LEU A N 1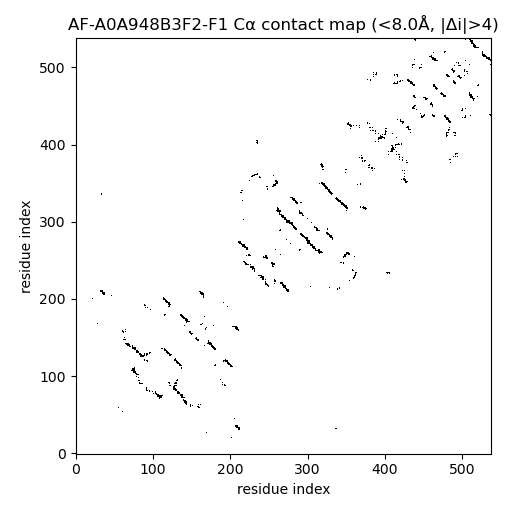
ATOM 2238 C CA . LEU A 1 291 ? -8.823 -3.748 4.972 1.00 98.38 291 LEU A CA 1
ATOM 2239 C C . LEU A 1 291 ? -9.859 -4.169 6.026 1.00 98.38 291 LEU A C 1
ATOM 2241 O O . LEU A 1 291 ? -9.821 -3.648 7.141 1.00 98.38 291 LEU A O 1
ATOM 2245 N N . ASP A 1 292 ? -10.704 -5.147 5.686 1.00 98.50 292 ASP A N 1
ATOM 2246 C CA . ASP A 1 292 ? -11.664 -5.759 6.595 1.00 98.50 292 ASP A CA 1
ATOM 2247 C C . ASP A 1 292 ? -11.069 -7.038 7.182 1.00 98.50 292 ASP A C 1
ATOM 2249 O O . ASP A 1 292 ? -10.564 -7.911 6.467 1.00 98.50 292 ASP A O 1
ATOM 2253 N N . PHE A 1 293 ? -11.103 -7.144 8.505 1.00 98.44 293 PHE A N 1
ATOM 2254 C CA . PHE A 1 293 ? -10.500 -8.218 9.280 1.00 98.44 293 PHE A CA 1
ATOM 2255 C C . PHE A 1 293 ? -11.500 -8.719 10.310 1.00 98.44 293 PHE A C 1
ATOM 2257 O O . PHE A 1 293 ? -12.040 -7.931 11.081 1.00 98.44 293 PHE A O 1
ATOM 2264 N N . HIS A 1 294 ? -11.666 -10.034 10.414 1.00 98.19 294 HIS A N 1
ATOM 2265 C CA . HIS A 1 294 ? -12.531 -10.618 11.431 1.00 98.19 294 HIS A CA 1
ATOM 2266 C C . HIS A 1 294 ? -11.882 -11.829 12.100 1.00 98.19 294 HIS A C 1
ATOM 2268 O O . HIS A 1 294 ? -11.279 -12.690 11.451 1.00 98.19 294 HIS A O 1
ATOM 2274 N N . LYS A 1 295 ? -11.996 -11.901 13.429 1.00 97.94 295 LYS A N 1
ATOM 2275 C CA . LYS A 1 295 ? -11.568 -13.059 14.212 1.00 97.94 295 LYS A CA 1
ATOM 2276 C C . LYS A 1 295 ? -12.485 -13.285 15.403 1.00 97.94 295 LYS A C 1
ATOM 2278 O O . LYS A 1 295 ? -12.526 -12.469 16.321 1.00 97.94 295 LYS A O 1
ATOM 2283 N N . SER A 1 296 ? -13.156 -14.429 15.404 1.00 97.12 296 SER A N 1
ATOM 2284 C CA . SER A 1 296 ? -14.138 -14.792 16.419 1.00 97.12 296 SER A CA 1
ATOM 2285 C C . SER A 1 296 ? -13.598 -15.746 17.489 1.00 97.12 296 SER A C 1
ATOM 2287 O O . SER A 1 296 ? -12.574 -16.412 17.302 1.00 97.12 296 SER A O 1
ATOM 2289 N N . GLY A 1 297 ? -14.329 -15.865 18.599 1.00 95.56 297 GLY A N 1
ATOM 2290 C CA . GLY A 1 297 ? -14.088 -16.873 19.637 1.00 95.56 297 GLY A CA 1
ATOM 2291 C C . GLY A 1 297 ? -12.803 -16.646 20.435 1.00 95.56 297 GLY A C 1
ATOM 2292 O O . GLY A 1 297 ? -12.201 -17.597 20.941 1.00 95.56 297 GLY A O 1
ATOM 2293 N N . LEU A 1 298 ? -12.356 -15.395 20.538 1.00 96.62 298 LEU A N 1
ATOM 2294 C CA . LEU A 1 298 ? -11.179 -15.026 21.311 1.00 96.62 298 LEU A CA 1
ATOM 2295 C C . LEU A 1 298 ? -11.506 -15.029 22.806 1.00 96.62 298 LEU A C 1
ATOM 2297 O O . LEU A 1 298 ? -12.623 -14.738 23.224 1.00 96.62 298 LEU A O 1
ATOM 2301 N N . THR A 1 299 ? -10.514 -15.365 23.631 1.00 95.75 299 THR A N 1
ATOM 2302 C CA . THR A 1 299 ? -10.623 -15.295 25.093 1.00 95.75 299 THR A CA 1
ATOM 2303 C C . THR A 1 299 ? -9.588 -14.328 25.640 1.00 95.75 299 THR A C 1
ATOM 2305 O O . THR A 1 299 ? -8.392 -14.447 25.364 1.00 95.75 299 THR A O 1
ATOM 2308 N N . SER A 1 300 ? -10.059 -13.370 26.429 1.00 92.56 300 SER A N 1
ATOM 2309 C CA . SER A 1 300 ? -9.243 -12.334 27.047 1.00 92.56 300 SER A CA 1
ATOM 2310 C C . SER A 1 300 ? -8.266 -12.934 28.053 1.00 92.56 300 SER A C 1
ATOM 2312 O O . SER A 1 300 ? -8.672 -13.689 28.937 1.00 92.56 300 SER A O 1
ATOM 2314 N N . SER A 1 301 ? -6.991 -12.553 27.979 1.00 93.94 301 SER A N 1
ATOM 2315 C CA . SER A 1 301 ? -6.001 -12.877 29.015 1.00 93.94 301 SER A CA 1
ATOM 2316 C C . SER A 1 301 ? -5.916 -11.829 30.127 1.00 93.94 301 SER A C 1
ATOM 2318 O O . SER A 1 301 ? -5.165 -12.025 31.080 1.00 93.94 301 SER A O 1
ATOM 2320 N N . GLY A 1 302 ? -6.624 -10.697 30.013 1.00 87.12 302 GLY A N 1
ATOM 2321 C CA . GLY A 1 302 ? -6.421 -9.546 30.900 1.00 87.12 302 GLY A CA 1
ATOM 2322 C C . GLY A 1 302 ? -5.121 -8.774 30.628 1.00 87.12 302 GLY A C 1
ATOM 2323 O O . GLY A 1 302 ? -4.769 -7.866 31.381 1.00 87.12 302 GLY A O 1
ATOM 2324 N N . SER A 1 303 ? -4.381 -9.128 29.576 1.00 93.81 303 SER A N 1
ATOM 2325 C CA . SER A 1 303 ? -3.088 -8.550 29.198 1.00 93.81 303 SER A CA 1
ATOM 2326 C C . SER A 1 303 ? -2.993 -8.380 27.677 1.00 93.81 303 SER A C 1
ATOM 2328 O O . SER A 1 303 ? -3.944 -8.674 26.956 1.00 93.81 303 SER A O 1
ATOM 2330 N N . ASN A 1 304 ? -1.861 -7.873 27.177 1.00 96.94 304 ASN A N 1
ATOM 2331 C CA . ASN A 1 304 ? -1.643 -7.763 25.735 1.00 96.94 304 ASN A CA 1
ATOM 2332 C C . ASN A 1 304 ? -1.598 -9.160 25.094 1.00 96.94 304 ASN A C 1
ATOM 2334 O O . ASN A 1 304 ? -0.761 -9.986 25.461 1.00 96.94 304 ASN A O 1
ATOM 2338 N N . GLN A 1 305 ? -2.452 -9.386 24.102 1.00 97.69 305 GLN A N 1
ATOM 2339 C CA . GLN A 1 305 ? -2.490 -10.574 23.253 1.00 97.69 305 GLN A CA 1
ATOM 2340 C C . GLN A 1 305 ? -2.277 -10.147 21.805 1.00 97.69 305 GLN A C 1
ATOM 2342 O O . GLN A 1 305 ? -2.743 -9.079 21.413 1.00 97.69 305 GLN A O 1
ATOM 2347 N N . THR A 1 306 ? -1.589 -10.975 21.021 1.00 98.00 306 THR A N 1
ATOM 2348 C CA . THR A 1 306 ? -1.390 -10.741 19.587 1.00 98.00 306 THR A CA 1
ATOM 2349 C C . THR A 1 306 ? -2.097 -11.821 18.791 1.00 98.00 306 THR A C 1
ATOM 2351 O O . THR A 1 306 ? -1.941 -13.007 19.083 1.00 98.00 306 THR A O 1
ATOM 2354 N N . PHE A 1 307 ? -2.841 -11.411 17.768 1.00 97.75 307 PHE A N 1
ATOM 2355 C CA . PHE A 1 307 ? -3.552 -12.314 16.877 1.00 97.75 307 PHE A CA 1
ATOM 2356 C C . PHE A 1 307 ? -3.198 -12.027 15.427 1.00 97.75 307 PHE A C 1
ATOM 2358 O O . PHE A 1 307 ? -3.323 -10.892 14.979 1.00 97.75 307 PHE A O 1
ATOM 2365 N N . THR A 1 308 ? -2.841 -13.075 14.690 1.00 98.12 308 THR A N 1
ATOM 2366 C CA . THR A 1 308 ? -2.727 -13.016 13.232 1.00 98.12 308 THR A CA 1
ATOM 2367 C C . THR A 1 308 ? -4.113 -13.140 12.600 1.00 98.12 308 THR A C 1
ATOM 2369 O O . THR A 1 308 ? -4.869 -14.061 12.946 1.00 98.12 308 THR A O 1
ATOM 2372 N N . ILE A 1 309 ? -4.449 -12.209 11.710 1.00 98.44 309 ILE A N 1
ATOM 2373 C CA . ILE A 1 309 ? -5.724 -12.112 10.991 1.00 98.44 309 ILE A CA 1
ATOM 2374 C C . ILE A 1 309 ? -5.414 -11.815 9.526 1.00 98.44 309 ILE A C 1
ATOM 2376 O O . ILE A 1 309 ? -4.526 -11.017 9.237 1.00 98.44 309 ILE A O 1
ATOM 2380 N N . THR A 1 310 ? -6.132 -12.451 8.609 1.00 98.56 310 THR A N 1
ATOM 2381 C CA . THR A 1 310 ? -6.024 -12.195 7.169 1.00 98.56 310 THR A CA 1
ATOM 2382 C C . THR A 1 310 ? -7.303 -11.516 6.699 1.00 98.56 310 THR A C 1
ATOM 2384 O O . THR A 1 310 ? -8.377 -11.855 7.193 1.00 98.56 310 THR A O 1
ATOM 2387 N N . SER A 1 311 ? -7.181 -10.575 5.767 1.00 98.56 311 SER A N 1
ATOM 2388 C CA . SER A 1 311 ? -8.289 -9.797 5.232 1.00 98.56 311 SER A CA 1
ATOM 2389 C C . SER A 1 311 ? -9.348 -10.670 4.558 1.00 98.56 311 SER A C 1
ATOM 2391 O O . SER A 1 311 ? -9.065 -11.758 4.022 1.00 98.56 311 SER A O 1
ATOM 2393 N N . GLU A 1 312 ? -10.585 -10.187 4.571 1.00 97.25 312 GLU A N 1
ATOM 2394 C CA . GLU A 1 312 ? -11.715 -10.881 3.956 1.00 97.25 312 GLU A CA 1
ATOM 2395 C C . GLU A 1 312 ? -11.589 -10.900 2.433 1.00 97.25 312 GLU A C 1
ATOM 2397 O O . GLU A 1 312 ? -11.664 -11.975 1.827 1.00 97.25 312 GLU A O 1
ATOM 2402 N N . GLU A 1 313 ? -11.243 -9.759 1.838 1.00 98.44 313 GLU A N 1
ATOM 2403 C CA . GLU A 1 313 ? -11.016 -9.626 0.402 1.00 98.44 313 GLU A CA 1
ATOM 2404 C C . GLU A 1 313 ? -9.543 -9.383 0.058 1.00 98.44 313 GLU A C 1
ATOM 2406 O O . GLU A 1 313 ? -8.677 -9.170 0.915 1.00 98.44 313 GLU A O 1
ATOM 2411 N N . LYS A 1 314 ? -9.240 -9.480 -1.234 1.00 98.75 314 LYS A N 1
ATOM 2412 C CA . LYS A 1 314 ? -7.926 -9.150 -1.786 1.00 98.75 314 LYS A CA 1
ATOM 2413 C C . LYS A 1 314 ? -7.813 -7.650 -2.052 1.00 98.75 314 LYS A C 1
ATOM 2415 O O . LYS A 1 314 ? -8.804 -6.992 -2.357 1.00 98.75 314 LYS A O 1
ATOM 2420 N N . LEU A 1 315 ? -6.585 -7.136 -2.021 1.00 98.62 315 LEU A N 1
ATOM 2421 C CA . LEU A 1 315 ? -6.250 -5.824 -2.569 1.00 98.62 315 LEU A CA 1
ATOM 2422 C C . LEU A 1 315 ? -6.690 -5.705 -4.037 1.00 98.62 315 LEU A C 1
ATOM 2424 O O . LEU A 1 315 ? -6.716 -6.721 -4.741 1.00 98.62 315 LEU A O 1
ATOM 2428 N N . PRO A 1 316 ? -6.967 -4.480 -4.528 1.00 98.25 316 PRO A N 1
ATOM 2429 C CA . PRO A 1 316 ? -7.273 -4.245 -5.934 1.00 98.25 316 PRO A CA 1
ATOM 2430 C C . PRO A 1 316 ? -6.262 -4.927 -6.862 1.00 98.25 316 PRO A C 1
ATOM 2432 O O . PRO A 1 316 ? -5.063 -4.967 -6.583 1.00 98.25 316 PRO A O 1
ATOM 2435 N N . ALA A 1 317 ? -6.728 -5.466 -7.989 1.00 98.38 317 ALA A N 1
ATOM 2436 C CA . ALA A 1 317 ? -5.882 -6.165 -8.960 1.00 98.38 317 ALA A CA 1
ATOM 2437 C C . ALA A 1 317 ? -5.066 -5.214 -9.865 1.00 98.38 317 ALA A C 1
ATOM 2439 O O . ALA A 1 317 ? -4.757 -5.547 -11.011 1.00 98.38 317 ALA A O 1
ATOM 2440 N N . GLN A 1 318 ? -4.687 -4.051 -9.337 1.00 98.62 318 GLN A N 1
ATOM 2441 C CA . GLN A 1 318 ? -4.024 -2.937 -10.014 1.00 98.62 318 GLN A CA 1
ATOM 2442 C C . GLN A 1 318 ? -2.979 -2.296 -9.088 1.00 98.62 318 GLN A C 1
ATOM 2444 O O . GLN A 1 318 ? -2.986 -2.549 -7.885 1.00 98.62 318 GLN A O 1
ATOM 2449 N N . ILE A 1 319 ? -2.098 -1.465 -9.641 1.00 98.69 319 ILE A N 1
ATOM 2450 C CA . ILE A 1 319 ? -1.220 -0.600 -8.846 1.00 98.69 319 ILE A CA 1
ATOM 2451 C C . ILE A 1 319 ? -2.050 0.503 -8.189 1.00 98.69 319 ILE A C 1
ATOM 2453 O O . ILE A 1 319 ? -2.890 1.128 -8.842 1.00 98.69 319 ILE A O 1
ATOM 2457 N N . ASP A 1 320 ? -1.805 0.745 -6.905 1.00 98.62 320 ASP A N 1
ATOM 2458 C CA . ASP A 1 320 ? -2.595 1.674 -6.097 1.00 98.62 320 ASP A CA 1
ATOM 2459 C C . ASP A 1 320 ? -1.775 2.296 -4.958 1.00 98.62 320 ASP A C 1
ATOM 2461 O O . ASP A 1 320 ? -0.727 1.776 -4.559 1.00 98.62 320 ASP A O 1
ATOM 2465 N N . VAL A 1 321 ? -2.273 3.403 -4.411 1.00 98.38 321 VAL A N 1
ATOM 2466 C CA . VAL A 1 321 ? -1.754 4.031 -3.192 1.00 98.38 321 VAL A CA 1
ATOM 2467 C C . VAL A 1 321 ? -2.929 4.314 -2.266 1.00 98.38 321 VAL A C 1
ATOM 2469 O O . VAL A 1 321 ? -3.658 5.284 -2.457 1.00 98.38 321 VAL A O 1
ATOM 2472 N N . LEU A 1 322 ? -3.091 3.471 -1.248 1.00 98.25 322 LEU A N 1
ATOM 2473 C CA . LEU A 1 322 ? -4.140 3.618 -0.240 1.00 98.25 322 LEU A CA 1
ATOM 2474 C C . LEU A 1 322 ? -3.627 4.466 0.929 1.00 98.25 322 LEU A C 1
ATOM 2476 O O . LEU A 1 322 ? -2.443 4.391 1.273 1.00 98.25 322 LEU A O 1
ATOM 2480 N N . ASP A 1 323 ? -4.512 5.247 1.545 1.00 97.88 323 ASP A N 1
ATOM 2481 C CA . ASP A 1 323 ? -4.223 6.063 2.733 1.00 97.88 323 ASP A CA 1
ATOM 2482 C C . ASP A 1 323 ? -5.433 6.065 3.678 1.00 97.88 323 ASP A C 1
ATOM 2484 O O . ASP A 1 323 ? -6.102 7.075 3.897 1.00 97.88 323 ASP A O 1
ATOM 2488 N N . ASP A 1 324 ? -5.749 4.878 4.196 1.00 98.00 324 ASP A N 1
ATOM 2489 C CA . ASP A 1 324 ? -7.048 4.583 4.798 1.00 98.00 324 ASP A CA 1
ATOM 2490 C C . ASP A 1 324 ? -6.939 4.152 6.261 1.00 98.00 324 ASP A C 1
ATOM 2492 O O . ASP A 1 324 ? -6.003 3.467 6.675 1.00 98.00 324 ASP A O 1
ATOM 2496 N N . SER A 1 325 ? -7.914 4.546 7.079 1.00 97.69 325 SER A N 1
ATOM 2497 C CA . SER A 1 325 ? -8.002 4.098 8.476 1.00 97.69 325 SER A CA 1
ATOM 2498 C C . SER A 1 325 ? -8.797 2.798 8.595 1.00 97.69 325 SER A C 1
ATOM 2500 O O . SER A 1 325 ? -9.723 2.572 7.824 1.00 97.69 325 SER A O 1
ATOM 2502 N N . ILE A 1 326 ? -8.474 1.983 9.601 1.00 98.31 326 ILE A N 1
ATOM 2503 C CA . ILE A 1 326 ? -9.235 0.780 9.971 1.00 98.31 326 ILE A CA 1
ATOM 2504 C C . ILE A 1 326 ? -9.923 1.047 11.309 1.00 98.31 326 ILE A C 1
ATOM 2506 O O . ILE A 1 326 ? -9.257 1.415 12.285 1.00 98.31 326 ILE A O 1
ATOM 2510 N N . SER A 1 327 ? -11.242 0.868 11.367 1.00 97.12 327 SER A N 1
ATOM 2511 C CA . SER A 1 327 ? -12.039 0.985 12.586 1.00 97.12 327 SER A CA 1
ATOM 2512 C C . SER A 1 327 ? -12.191 -0.371 13.263 1.00 97.12 327 SER A C 1
ATOM 2514 O O . SER A 1 327 ? -12.823 -1.280 12.746 1.00 97.12 327 SER A O 1
ATOM 2516 N N . TRP A 1 328 ? -11.608 -0.518 14.443 1.00 97.31 328 TRP A N 1
ATOM 2517 C CA . TRP A 1 328 ? -11.619 -1.750 15.214 1.00 97.31 328 TRP A CA 1
ATOM 2518 C C . TRP A 1 328 ? -12.757 -1.769 16.231 1.00 97.31 328 TRP A C 1
ATOM 2520 O O . TRP A 1 328 ? -12.859 -0.848 17.047 1.00 97.31 328 TRP A O 1
ATOM 2530 N N . SER A 1 329 ? -13.547 -2.844 16.256 1.00 94.56 329 SER A N 1
ATOM 2531 C CA . SER A 1 329 ? -14.499 -3.172 17.319 1.00 94.56 329 SER A CA 1
ATOM 2532 C C . SER A 1 329 ? -14.103 -4.442 18.069 1.00 94.56 329 SER A C 1
ATOM 2534 O O . SER A 1 329 ? -13.510 -5.371 17.520 1.00 94.56 329 SER A O 1
ATOM 2536 N N . ILE A 1 330 ? -14.423 -4.461 19.363 1.00 92.56 330 ILE A N 1
ATOM 2537 C CA . ILE A 1 330 ? -14.327 -5.651 20.212 1.00 92.56 330 ILE A CA 1
ATOM 2538 C C . ILE A 1 330 ? -15.737 -5.958 20.707 1.00 92.56 330 ILE A C 1
ATOM 2540 O O . ILE A 1 330 ? -16.294 -5.208 21.520 1.00 92.56 330 ILE A O 1
ATOM 2544 N N . ASP A 1 331 ? -16.294 -7.052 20.208 1.00 89.12 331 ASP A N 1
ATOM 2545 C CA . ASP A 1 331 ? -17.675 -7.458 20.430 1.00 89.12 331 ASP A CA 1
ATOM 2546 C C . ASP A 1 331 ? -17.709 -8.618 21.425 1.00 89.12 331 ASP A C 1
ATOM 2548 O O . ASP A 1 331 ? -17.206 -9.707 21.172 1.00 89.12 331 ASP A O 1
ATOM 2552 N N . LEU A 1 332 ? -18.249 -8.370 22.614 1.00 83.38 332 LEU A N 1
ATOM 2553 C CA . LEU A 1 332 ? -18.353 -9.354 23.686 1.00 83.38 332 LEU A CA 1
ATOM 2554 C C . LEU A 1 332 ? -19.557 -10.273 23.464 1.00 83.38 332 LEU A C 1
ATOM 2556 O O . LEU A 1 332 ? -20.577 -9.878 22.889 1.00 83.38 332 LEU A O 1
ATOM 2560 N N . SER A 1 333 ? -19.479 -11.486 24.018 1.00 78.25 333 SER A N 1
ATOM 2561 C CA . SER A 1 333 ? -20.612 -12.418 24.060 1.00 78.25 333 SER A CA 1
ATOM 2562 C C . SER A 1 333 ? -21.879 -11.738 24.601 1.00 78.25 333 SER A C 1
ATOM 2564 O O . SER A 1 333 ? -21.828 -11.094 25.650 1.00 78.25 333 SER A O 1
ATOM 2566 N N . GLY A 1 334 ? -23.012 -11.913 23.915 1.00 68.81 334 GLY A N 1
ATOM 2567 C CA . GLY A 1 334 ? -24.281 -11.257 24.262 1.00 68.81 334 GLY A CA 1
ATOM 2568 C C . GLY A 1 334 ? -24.584 -9.978 23.470 1.00 68.81 334 GLY A C 1
ATOM 2569 O O . GLY A 1 334 ? -25.539 -9.287 23.807 1.00 68.81 334 GLY A O 1
ATOM 2570 N N . GLY A 1 335 ? -23.804 -9.672 22.423 1.00 71.50 335 GLY A N 1
ATOM 2571 C CA . GLY A 1 335 ? -24.073 -8.565 21.493 1.00 71.50 335 GLY A CA 1
ATOM 2572 C C . GLY A 1 335 ? -23.602 -7.196 21.988 1.00 71.50 335 GLY A C 1
ATOM 2573 O O . GLY A 1 335 ? -24.130 -6.172 21.564 1.00 71.50 335 GLY A O 1
ATOM 2574 N N . LEU A 1 336 ? -22.640 -7.168 22.913 1.00 71.62 336 LEU A N 1
ATOM 2575 C CA . LEU A 1 336 ? -22.169 -5.942 23.554 1.00 71.62 336 LEU A CA 1
ATOM 2576 C C . LEU A 1 336 ? -20.823 -5.499 22.969 1.00 71.62 336 LEU A C 1
ATOM 2578 O O . LEU A 1 336 ? -19.799 -6.122 23.231 1.00 71.62 336 LEU A O 1
ATOM 2582 N N . THR A 1 337 ? -20.790 -4.379 22.249 1.00 76.94 337 THR A N 1
ATOM 2583 C CA . THR A 1 337 ? -19.536 -3.782 21.759 1.00 76.94 337 THR A CA 1
ATOM 2584 C C . THR A 1 337 ? -18.874 -2.961 22.865 1.00 76.94 337 THR A C 1
ATOM 2586 O O . THR A 1 337 ? -19.405 -1.930 23.282 1.00 76.94 337 THR A O 1
ATOM 2589 N N . CYS A 1 338 ? -17.705 -3.382 23.358 1.00 68.31 338 CYS A N 1
ATOM 2590 C CA . CYS A 1 338 ? -17.052 -2.694 24.480 1.00 68.31 338 CYS A CA 1
ATOM 2591 C C . CYS A 1 338 ? -16.188 -1.501 24.055 1.00 68.31 338 CYS A C 1
ATOM 2593 O O . CYS A 1 338 ? -15.903 -0.630 24.880 1.00 68.31 338 CYS A O 1
ATOM 2595 N N . ARG A 1 339 ? -15.766 -1.435 22.783 1.00 73.69 339 ARG A N 1
ATOM 2596 C CA . ARG A 1 339 ? -15.000 -0.296 22.263 1.00 73.69 339 ARG A CA 1
ATOM 2597 C C . ARG A 1 339 ? -14.994 -0.223 20.741 1.00 73.69 339 ARG A C 1
ATOM 2599 O O . ARG A 1 339 ? -15.008 -1.257 20.084 1.00 73.69 339 ARG A O 1
ATOM 2606 N N . LYS A 1 340 ? -14.881 1.007 20.228 1.00 84.31 340 LYS A N 1
ATOM 2607 C CA . LYS A 1 340 ? -14.477 1.319 18.853 1.00 84.31 340 LYS A CA 1
ATOM 2608 C C . LYS A 1 340 ? -13.216 2.189 18.877 1.00 84.31 340 LYS A C 1
ATOM 2610 O O . LYS A 1 340 ? -13.190 3.188 19.598 1.00 84.31 340 LYS A O 1
ATOM 2615 N N . GLU A 1 341 ? -12.167 1.803 18.159 1.00 90.88 341 GLU A N 1
ATOM 2616 C CA . GLU A 1 341 ? -10.920 2.576 18.014 1.00 90.88 341 GLU A CA 1
ATOM 2617 C C . GLU A 1 341 ? -10.441 2.552 16.566 1.00 90.88 341 GLU A C 1
ATOM 2619 O O . GLU A 1 341 ? -10.632 1.556 15.892 1.00 90.88 341 GLU A O 1
ATOM 2624 N N . ASN A 1 342 ? -9.747 3.592 16.104 1.00 94.50 342 ASN A N 1
ATOM 2625 C CA . ASN A 1 342 ? -9.177 3.597 14.757 1.00 94.50 342 ASN A CA 1
ATOM 2626 C C . ASN A 1 342 ? -7.657 3.374 14.801 1.00 94.50 342 ASN A C 1
ATOM 2628 O O . ASN A 1 342 ? -6.971 3.940 15.658 1.00 94.50 342 ASN A O 1
ATOM 2632 N N . SER A 1 343 ? -7.131 2.599 13.853 1.00 96.44 343 SER A N 1
ATOM 2633 C CA . SER A 1 343 ? -5.719 2.631 13.455 1.00 96.44 343 SER A CA 1
ATOM 2634 C C . SER A 1 343 ? -5.592 3.314 12.094 1.00 96.44 343 SER A C 1
ATOM 2636 O O . SER A 1 343 ? -6.512 3.245 11.282 1.00 96.44 343 SER A O 1
ATOM 2638 N N . GLY A 1 344 ? -4.466 3.980 11.839 1.00 92.94 344 GLY A N 1
ATOM 2639 C CA . GLY A 1 344 ? -4.241 4.674 10.568 1.00 92.94 344 GLY A CA 1
ATOM 2640 C C . GLY A 1 344 ? -4.334 6.208 10.650 1.00 92.94 344 GLY A C 1
ATOM 2641 O O . GLY A 1 344 ? -4.240 6.759 11.754 1.00 92.94 344 GLY A O 1
ATOM 2642 N N . PRO A 1 345 ? -4.448 6.898 9.496 1.00 97.00 345 PRO A N 1
ATOM 2643 C CA . PRO A 1 345 ? -4.592 6.325 8.148 1.00 97.00 345 PRO A CA 1
ATOM 2644 C C . PRO A 1 345 ? -3.323 5.591 7.695 1.00 97.00 345 PRO A C 1
ATOM 2646 O O . PRO A 1 345 ? -2.209 6.048 7.934 1.00 97.00 345 PRO A O 1
ATOM 2649 N N . HIS A 1 346 ? -3.466 4.385 7.161 1.00 97.88 346 HIS A N 1
ATOM 2650 C CA . HIS A 1 346 ? -2.368 3.518 6.757 1.00 97.88 346 HIS A CA 1
ATOM 2651 C C . HIS A 1 346 ? -1.992 3.791 5.308 1.00 97.88 346 HIS A C 1
ATOM 2653 O O . HIS A 1 346 ? -2.789 3.534 4.410 1.00 97.88 346 HIS A O 1
ATOM 2659 N N . LYS A 1 347 ? -0.747 4.222 5.083 1.00 98.38 347 LYS A N 1
ATOM 2660 C CA . LYS A 1 347 ? -0.218 4.377 3.731 1.00 98.38 347 LYS A CA 1
ATOM 2661 C C . LYS A 1 347 ? 0.264 3.035 3.175 1.00 98.38 347 LYS A C 1
ATOM 2663 O O . LYS A 1 347 ? 1.278 2.506 3.636 1.00 98.38 347 LYS A O 1
ATOM 2668 N N . ILE A 1 348 ? -0.445 2.508 2.180 1.00 98.50 348 ILE A N 1
ATOM 2669 C CA . ILE A 1 348 ? -0.185 1.200 1.565 1.00 98.50 348 ILE A CA 1
ATOM 2670 C C . ILE A 1 348 ? 0.100 1.395 0.078 1.00 98.50 348 ILE A C 1
ATOM 2672 O O . ILE A 1 348 ? -0.776 1.803 -0.679 1.00 98.50 348 ILE A O 1
ATOM 2676 N N . TYR A 1 349 ? 1.317 1.072 -0.350 1.00 98.75 349 TYR A N 1
ATOM 2677 C CA . TYR A 1 349 ? 1.662 1.010 -1.768 1.00 98.75 349 TYR A CA 1
ATOM 2678 C C . TYR A 1 349 ? 1.341 -0.386 -2.304 1.00 98.75 349 TYR A C 1
ATOM 2680 O O . TYR A 1 349 ? 1.974 -1.371 -1.910 1.00 98.75 349 TYR A O 1
ATOM 2688 N N . VAL A 1 350 ? 0.355 -0.476 -3.191 1.00 98.69 350 VAL A N 1
ATOM 2689 C CA . VAL A 1 350 ? -0.029 -1.722 -3.854 1.00 98.69 350 VAL A CA 1
ATOM 2690 C C . VAL A 1 350 ? 0.821 -1.867 -5.115 1.00 98.69 350 VAL A C 1
ATOM 2692 O O . VAL A 1 350 ? 0.669 -1.109 -6.070 1.00 98.69 350 VAL A O 1
ATOM 2695 N N . THR A 1 351 ? 1.751 -2.818 -5.106 1.00 98.75 351 THR A N 1
ATOM 2696 C CA . THR A 1 351 ? 2.746 -3.053 -6.160 1.00 98.75 351 THR A CA 1
ATOM 2697 C C . THR A 1 351 ? 2.422 -4.317 -6.963 1.00 98.75 351 THR A C 1
ATOM 2699 O O . THR A 1 351 ? 1.620 -5.151 -6.545 1.00 98.75 351 THR A O 1
ATOM 2702 N N . TRP A 1 352 ? 3.032 -4.497 -8.139 1.00 98.62 352 TRP A N 1
ATOM 2703 C CA . TRP A 1 352 ? 2.813 -5.702 -8.954 1.00 98.62 352 TRP A CA 1
ATOM 2704 C C . TRP A 1 352 ? 3.388 -6.953 -8.286 1.00 98.62 352 TRP A C 1
ATOM 2706 O O . TRP A 1 352 ? 2.792 -8.026 -8.342 1.00 98.62 352 TRP A O 1
ATOM 2716 N N . GLY A 1 353 ? 4.541 -6.791 -7.644 1.00 98.44 353 GLY A N 1
ATOM 2717 C CA . GLY A 1 353 ? 5.246 -7.806 -6.873 1.00 98.44 353 GLY A CA 1
ATOM 2718 C C . GLY A 1 353 ? 6.105 -7.147 -5.798 1.00 98.44 353 GLY A C 1
ATOM 2719 O O . GLY A 1 353 ? 5.891 -5.984 -5.450 1.00 98.44 353 GLY A O 1
ATOM 2720 N N . GLN A 1 354 ? 7.102 -7.866 -5.287 1.00 98.25 354 GLN A N 1
ATOM 2721 C CA . GLN A 1 354 ? 8.075 -7.272 -4.373 1.00 98.25 354 GLN A CA 1
ATOM 2722 C C . GLN A 1 354 ? 8.897 -6.194 -5.105 1.00 98.25 354 GLN A C 1
ATOM 2724 O O . GLN A 1 354 ? 9.423 -6.487 -6.181 1.00 98.25 354 GLN A O 1
ATOM 2729 N N . PRO A 1 355 ? 9.051 -4.982 -4.536 1.00 98.19 355 PRO A N 1
ATOM 2730 C CA . PRO A 1 355 ? 9.922 -3.961 -5.104 1.00 98.19 355 PRO A CA 1
ATOM 2731 C C . PRO A 1 355 ? 11.351 -4.460 -5.344 1.00 98.19 355 PRO A C 1
ATOM 2733 O O . PRO A 1 355 ? 11.888 -5.229 -4.540 1.00 98.19 355 PRO A O 1
ATOM 2736 N N . GLY A 1 356 ? 11.966 -3.988 -6.432 1.00 97.00 356 GLY A N 1
ATOM 2737 C CA . GLY A 1 356 ? 13.367 -4.233 -6.770 1.00 97.00 356 GLY A CA 1
ATOM 2738 C C . GLY A 1 356 ? 14.372 -3.665 -5.756 1.00 97.00 356 GLY A C 1
ATOM 2739 O O . GLY A 1 356 ? 14.046 -3.318 -4.620 1.00 97.00 356 GLY A O 1
ATOM 2740 N N . SER A 1 357 ? 15.644 -3.585 -6.151 1.00 95.75 357 SER A N 1
ATOM 2741 C CA . SER A 1 357 ? 16.721 -3.192 -5.233 1.00 95.75 357 SER A CA 1
ATOM 2742 C C . SER A 1 357 ? 16.643 -1.717 -4.795 1.00 95.75 357 SER A C 1
ATOM 2744 O O . SER A 1 357 ? 16.257 -0.830 -5.554 1.00 95.75 357 SER A O 1
ATOM 2746 N N . GLY A 1 358 ? 17.017 -1.451 -3.537 1.00 96.06 358 GLY A N 1
ATOM 2747 C CA . GLY A 1 358 ? 17.014 -0.110 -2.938 1.00 96.06 358 GLY A CA 1
ATOM 2748 C C . GLY A 1 358 ? 15.649 0.602 -2.916 1.00 96.06 358 GLY A C 1
ATOM 2749 O O . GLY A 1 358 ? 15.583 1.745 -3.383 1.00 96.06 358 GLY A O 1
ATOM 2750 N N . PRO A 1 359 ? 14.567 -0.016 -2.401 1.00 97.25 359 PRO A N 1
ATOM 2751 C CA . PRO A 1 359 ? 13.248 0.605 -2.364 1.00 97.25 359 PRO A CA 1
ATOM 2752 C C . PRO A 1 359 ? 13.165 1.650 -1.249 1.00 97.25 359 PRO A C 1
ATOM 2754 O O . PRO A 1 359 ? 12.943 1.349 -0.075 1.00 97.25 359 PRO A O 1
ATOM 2757 N N . THR A 1 360 ? 13.337 2.909 -1.633 1.00 98.19 360 THR A N 1
ATOM 2758 C CA . THR A 1 360 ? 13.127 4.063 -0.756 1.00 98.19 360 THR A CA 1
ATOM 2759 C C . THR A 1 360 ? 11.676 4.524 -0.842 1.00 98.19 360 THR A C 1
ATOM 2761 O O . THR A 1 360 ? 11.026 4.346 -1.879 1.00 98.19 360 THR A O 1
ATOM 2764 N N . VAL A 1 361 ? 11.151 5.153 0.215 1.00 97.75 361 VAL A N 1
ATOM 2765 C CA . VAL A 1 361 ? 9.785 5.700 0.175 1.00 97.75 361 VAL A CA 1
ATOM 2766 C C . VAL A 1 361 ? 9.596 6.681 -0.981 1.00 97.75 361 VAL A C 1
ATOM 2768 O O . VAL A 1 361 ? 8.542 6.656 -1.607 1.00 97.75 361 VAL A O 1
ATOM 2771 N N . LYS A 1 362 ? 10.620 7.466 -1.342 1.00 98.00 362 LYS A N 1
ATOM 2772 C CA . LYS A 1 362 ? 10.566 8.389 -2.487 1.00 98.00 362 LYS A CA 1
ATOM 2773 C C . LYS A 1 362 ? 10.387 7.658 -3.819 1.00 98.00 362 LYS A C 1
ATOM 2775 O O . LYS A 1 362 ? 9.478 7.997 -4.576 1.00 98.00 362 LYS A O 1
ATOM 2780 N N . ARG A 1 363 ? 11.210 6.633 -4.082 1.00 98.25 363 ARG A N 1
ATOM 2781 C CA . ARG A 1 363 ? 11.166 5.836 -5.322 1.00 98.25 363 ARG A CA 1
ATOM 2782 C C . ARG A 1 363 ? 9.843 5.093 -5.459 1.00 98.25 363 ARG A C 1
ATOM 2784 O O . ARG A 1 363 ? 9.177 5.241 -6.477 1.00 98.25 363 ARG A O 1
ATOM 2791 N N . VAL A 1 364 ? 9.439 4.355 -4.421 1.00 98.50 364 VAL A N 1
ATOM 2792 C CA . VAL A 1 364 ? 8.194 3.568 -4.427 1.00 98.50 364 VAL A CA 1
ATOM 2793 C C . VAL A 1 364 ? 6.975 4.474 -4.591 1.00 98.50 364 VAL A C 1
ATOM 2795 O O . VAL A 1 364 ? 6.116 4.193 -5.423 1.00 98.50 364 VAL A O 1
ATOM 2798 N N . ASN A 1 365 ? 6.928 5.595 -3.866 1.00 98.50 365 ASN A N 1
ATOM 2799 C CA . ASN A 1 365 ? 5.848 6.572 -3.984 1.00 98.50 365 ASN A CA 1
ATOM 2800 C C . ASN A 1 365 ? 5.728 7.115 -5.413 1.00 98.50 365 ASN A C 1
ATOM 2802 O O . ASN A 1 365 ? 4.628 7.156 -5.957 1.00 98.50 365 ASN A O 1
ATOM 2806 N N . LYS A 1 366 ? 6.856 7.489 -6.034 1.00 98.31 366 LYS A N 1
ATOM 2807 C CA . LYS A 1 366 ? 6.880 7.995 -7.409 1.00 98.31 366 LYS A CA 1
ATOM 2808 C C . LYS A 1 366 ? 6.323 6.971 -8.392 1.00 98.31 366 LYS A C 1
ATOM 2810 O O . LYS A 1 366 ? 5.385 7.286 -9.116 1.00 98.31 366 LYS A O 1
ATOM 2815 N N . VAL A 1 367 ? 6.863 5.751 -8.393 1.00 98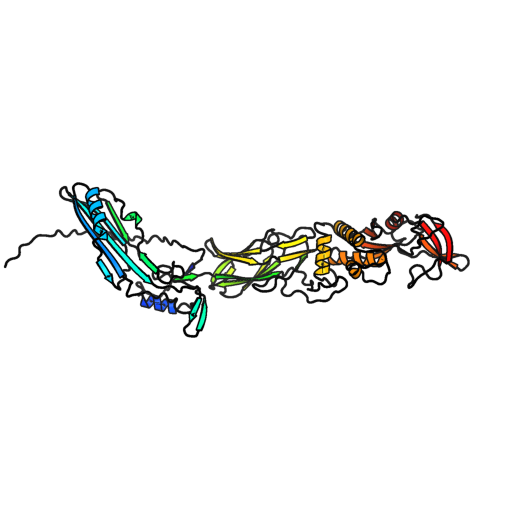.62 367 VAL A N 1
ATOM 2816 C CA . VAL A 1 367 ? 6.463 4.742 -9.385 1.00 98.62 367 VAL A CA 1
ATOM 2817 C C . VAL A 1 367 ? 5.024 4.263 -9.187 1.00 98.62 367 VAL A C 1
ATOM 2819 O O . VAL A 1 367 ? 4.335 4.042 -10.178 1.00 98.62 367 VAL A O 1
ATOM 2822 N N . CYS A 1 368 ? 4.530 4.167 -7.945 1.00 98.69 368 CYS A N 1
ATOM 2823 C CA . CYS A 1 368 ? 3.139 3.773 -7.689 1.00 98.69 368 CYS A CA 1
ATOM 2824 C C . CYS A 1 368 ? 2.145 4.848 -8.138 1.00 98.69 368 CYS A C 1
ATOM 2826 O O . CYS A 1 368 ? 1.144 4.511 -8.758 1.00 98.69 368 CYS A O 1
ATOM 2828 N N . TYR A 1 369 ? 2.425 6.134 -7.886 1.00 98.56 369 TYR A N 1
ATOM 2829 C CA . TYR A 1 369 ? 1.560 7.215 -8.371 1.00 98.56 369 TYR A CA 1
ATOM 2830 C C . TYR A 1 369 ? 1.607 7.368 -9.894 1.00 98.56 369 TYR A C 1
ATOM 2832 O O . TYR A 1 369 ? 0.582 7.663 -10.501 1.00 98.56 369 TYR A O 1
ATOM 2840 N N . THR A 1 370 ? 2.766 7.153 -10.522 1.00 98.62 370 THR A N 1
ATOM 2841 C CA . THR A 1 370 ? 2.878 7.173 -11.986 1.00 98.62 370 THR A CA 1
ATOM 2842 C C . THR A 1 370 ? 2.094 6.033 -12.629 1.00 98.62 370 THR A C 1
ATOM 2844 O O . THR A 1 370 ? 1.395 6.256 -13.610 1.00 98.62 370 THR A O 1
ATOM 2847 N N . ALA A 1 371 ? 2.181 4.823 -12.077 1.00 98.56 371 ALA A N 1
ATOM 2848 C CA . ALA A 1 371 ? 1.493 3.650 -12.605 1.00 98.56 371 ALA A CA 1
ATOM 2849 C C . ALA A 1 371 ? 0.109 3.416 -11.972 1.00 98.56 371 ALA A C 1
ATOM 2851 O O . ALA A 1 371 ? -0.422 2.311 -12.063 1.00 98.56 371 ALA A O 1
ATOM 2852 N N . TRP A 1 372 ? -0.482 4.419 -11.317 1.00 98.00 372 TRP A N 1
ATOM 2853 C CA . TRP A 1 372 ? -1.760 4.270 -10.619 1.00 98.00 372 TRP A CA 1
ATOM 2854 C C . TRP A 1 372 ? -2.852 3.781 -11.582 1.00 98.00 372 TRP A C 1
ATOM 2856 O O . TRP A 1 372 ? -2.942 4.260 -12.712 1.00 98.00 372 TRP A O 1
ATOM 2866 N N . TRP A 1 373 ? -3.671 2.825 -11.134 1.00 98.19 373 TRP A N 1
ATOM 2867 C CA . TRP A 1 373 ? -4.754 2.176 -11.889 1.00 98.19 373 TRP A CA 1
ATOM 2868 C C . TRP A 1 373 ? -4.295 1.210 -12.984 1.00 98.19 373 TRP A C 1
ATOM 2870 O O . TRP A 1 373 ? -5.127 0.546 -13.603 1.00 98.19 373 TRP A O 1
ATOM 2880 N N . GLN A 1 374 ? -2.987 1.054 -13.199 1.00 98.62 374 GLN A N 1
ATOM 2881 C CA . GLN A 1 374 ? -2.489 0.087 -14.168 1.00 98.62 374 GLN A CA 1
ATOM 2882 C C . GLN A 1 374 ? -2.649 -1.339 -13.636 1.00 98.62 374 GLN A C 1
ATOM 2884 O O . GLN A 1 374 ? -2.231 -1.673 -12.525 1.00 98.62 374 GLN A O 1
ATOM 2889 N N . ASN A 1 375 ? -3.253 -2.202 -14.450 1.00 98.31 375 ASN A N 1
ATOM 2890 C CA . ASN A 1 375 ? -3.530 -3.604 -14.125 1.00 98.31 375 ASN A CA 1
ATOM 2891 C C . ASN A 1 375 ? -2.811 -4.600 -15.058 1.00 98.31 375 ASN A C 1
ATOM 2893 O O . ASN A 1 375 ? -2.987 -5.811 -14.913 1.00 98.31 375 ASN A O 1
ATOM 2897 N N . THR A 1 376 ? -1.946 -4.113 -15.955 1.00 98.56 376 THR A N 1
ATOM 2898 C CA . THR A 1 376 ? -1.068 -4.917 -16.821 1.00 98.56 376 THR A CA 1
ATOM 2899 C C . THR A 1 376 ? 0.382 -4.430 -16.730 1.00 98.56 376 THR A C 1
ATOM 2901 O O . THR A 1 376 ? 0.624 -3.246 -16.502 1.00 98.56 376 THR A O 1
ATOM 2904 N N . CYS A 1 377 ? 1.360 -5.323 -16.929 1.00 98.38 377 CYS A N 1
ATOM 2905 C CA . CYS A 1 377 ? 2.776 -4.933 -17.009 1.00 98.38 377 CYS A CA 1
ATOM 2906 C C . CYS A 1 377 ? 3.027 -3.928 -18.142 1.00 98.38 377 CYS A C 1
ATOM 2908 O O . CYS A 1 377 ? 3.818 -3.008 -17.978 1.00 98.38 377 CYS A O 1
ATOM 2910 N N . GLU A 1 378 ? 2.341 -4.092 -19.273 1.00 98.56 378 GLU A N 1
ATOM 2911 C CA . GLU A 1 378 ? 2.444 -3.187 -20.419 1.00 98.56 378 GLU A CA 1
ATOM 2912 C C . GLU A 1 378 ? 1.947 -1.778 -20.069 1.00 98.56 378 GLU A C 1
ATOM 2914 O O . GLU A 1 378 ? 2.681 -0.818 -20.261 1.00 98.56 378 GLU A O 1
ATOM 2919 N N . GLY A 1 379 ? 0.770 -1.644 -19.444 1.00 98.62 379 GLY A N 1
ATOM 2920 C CA . GLY A 1 379 ? 0.255 -0.339 -19.012 1.00 98.62 379 GLY A CA 1
ATOM 2921 C C . GLY A 1 379 ? 1.131 0.346 -17.955 1.00 98.62 379 GLY A C 1
ATOM 2922 O O . GLY A 1 379 ? 1.263 1.573 -17.947 1.00 98.62 379 GLY A O 1
ATOM 2923 N N . ILE A 1 380 ? 1.791 -0.441 -17.093 1.00 98.75 380 ILE A N 1
ATOM 2924 C CA . ILE A 1 380 ? 2.823 0.060 -16.173 1.00 98.75 380 ILE A CA 1
ATOM 2925 C C . ILE A 1 380 ? 4.013 0.616 -16.960 1.00 98.75 380 ILE A C 1
ATOM 2927 O O . ILE A 1 380 ? 4.412 1.753 -16.724 1.00 98.75 380 ILE A O 1
ATOM 2931 N N . ALA A 1 381 ? 4.578 -0.167 -17.883 1.00 98.69 381 ALA A N 1
ATOM 2932 C CA . ALA A 1 381 ? 5.726 0.247 -18.684 1.00 98.69 381 ALA A CA 1
ATOM 2933 C C . ALA A 1 381 ? 5.417 1.499 -19.521 1.00 98.69 381 ALA A C 1
ATOM 2935 O O . ALA A 1 381 ? 6.213 2.434 -19.512 1.00 98.69 381 ALA A O 1
ATOM 2936 N N . ASP A 1 382 ? 4.237 1.564 -20.142 1.00 98.62 382 ASP A N 1
ATOM 2937 C CA . ASP A 1 382 ? 3.771 2.725 -20.907 1.00 98.62 382 ASP A CA 1
ATOM 2938 C C . ASP A 1 382 ? 3.700 3.982 -20.018 1.00 98.62 382 ASP A C 1
ATOM 2940 O O . ASP A 1 382 ? 4.252 5.028 -20.355 1.00 98.62 382 ASP A O 1
ATOM 2944 N N . SER A 1 383 ? 3.108 3.874 -18.821 1.00 98.62 383 SER A N 1
ATOM 2945 C CA . SER A 1 383 ? 3.006 5.002 -17.877 1.00 98.62 383 SER A CA 1
ATOM 2946 C C . SER A 1 383 ? 4.376 5.484 -17.382 1.00 98.62 383 SER A C 1
ATOM 2948 O O . SER A 1 383 ? 4.599 6.681 -17.186 1.00 98.62 383 SER A O 1
ATOM 2950 N N . LEU A 1 384 ? 5.312 4.555 -17.170 1.00 98.62 384 LEU A N 1
ATOM 2951 C CA . LEU A 1 384 ? 6.677 4.879 -16.759 1.00 98.62 384 LEU A CA 1
ATOM 2952 C C . LEU A 1 384 ? 7.481 5.518 -17.897 1.00 98.62 384 LEU A C 1
ATOM 2954 O O . LEU A 1 384 ? 8.197 6.485 -17.639 1.00 98.62 384 LEU A O 1
ATOM 2958 N N . GLN A 1 385 ? 7.340 5.038 -19.138 1.00 98.50 385 GLN A N 1
ATOM 2959 C CA . GLN A 1 385 ? 7.944 5.674 -20.311 1.00 98.50 385 GLN A CA 1
ATOM 2960 C C . GLN A 1 385 ? 7.471 7.124 -20.433 1.00 98.50 385 GLN A C 1
ATOM 2962 O O . GLN A 1 385 ? 8.296 8.025 -20.570 1.00 98.50 385 GLN A O 1
ATOM 2967 N N . ASP A 1 386 ? 6.157 7.348 -20.341 1.00 98.25 386 ASP A N 1
ATOM 2968 C CA . ASP A 1 386 ? 5.540 8.673 -20.397 1.00 98.25 386 ASP A CA 1
ATOM 2969 C C . ASP A 1 386 ? 6.138 9.628 -19.363 1.00 98.25 386 ASP A C 1
ATOM 2971 O O . ASP A 1 386 ? 6.500 10.759 -19.692 1.00 98.25 386 ASP A O 1
ATOM 2975 N N . MET A 1 387 ? 6.274 9.158 -18.123 1.00 98.06 387 MET A N 1
ATOM 2976 C CA . MET A 1 387 ? 6.848 9.938 -17.030 1.00 98.06 387 MET A CA 1
ATOM 2977 C C . MET A 1 387 ? 8.321 10.273 -17.267 1.00 98.06 387 MET A C 1
ATOM 2979 O O . MET A 1 387 ? 8.710 11.430 -17.127 1.00 98.06 387 MET A O 1
ATOM 2983 N N . ILE A 1 388 ? 9.141 9.301 -17.667 1.00 97.94 388 ILE A N 1
ATOM 2984 C CA . ILE A 1 388 ? 10.580 9.527 -17.857 1.00 97.94 388 ILE A CA 1
ATOM 2985 C C . ILE A 1 388 ? 10.824 10.437 -19.063 1.00 97.94 388 ILE A C 1
ATOM 2987 O O . ILE A 1 388 ? 11.635 11.356 -18.972 1.00 97.94 388 ILE A O 1
ATOM 2991 N N . ALA A 1 389 ? 10.093 10.247 -20.164 1.00 96.56 389 ALA A N 1
ATOM 2992 C CA . ALA A 1 389 ? 10.176 11.121 -21.334 1.00 96.56 389 ALA A CA 1
ATOM 2993 C C . ALA A 1 389 ? 9.790 12.575 -21.007 1.00 96.56 389 ALA A C 1
ATOM 2995 O O . ALA A 1 389 ? 10.318 13.505 -21.610 1.00 96.56 389 ALA A O 1
ATOM 2996 N N . ALA A 1 390 ? 8.868 12.781 -20.060 1.00 96.44 390 ALA A N 1
ATOM 2997 C CA . ALA A 1 390 ? 8.427 14.111 -19.645 1.00 96.44 390 ALA A CA 1
ATOM 2998 C C . ALA A 1 390 ? 9.358 14.779 -18.618 1.00 96.44 390 ALA A C 1
ATOM 3000 O O . ALA A 1 390 ? 9.441 16.006 -18.580 1.00 96.44 390 ALA A O 1
ATOM 3001 N N . GLU A 1 391 ? 10.021 13.998 -17.763 1.00 95.69 391 GLU A N 1
ATOM 3002 C CA . GLU A 1 391 ? 10.776 14.512 -16.610 1.00 95.69 391 GLU A CA 1
ATOM 3003 C C . GLU A 1 391 ? 12.292 14.497 -16.795 1.00 95.69 391 GLU A C 1
ATOM 3005 O O . GLU A 1 391 ? 13.016 15.055 -15.971 1.00 95.69 391 GLU A O 1
ATOM 3010 N N . THR A 1 392 ? 12.780 13.888 -17.872 1.00 94.75 392 THR A N 1
ATOM 3011 C CA . THR A 1 392 ? 14.208 13.829 -18.188 1.00 94.75 392 THR A CA 1
ATOM 3012 C C . THR A 1 392 ? 14.499 14.569 -19.486 1.00 94.75 392 THR A C 1
ATOM 3014 O O . THR A 1 392 ? 13.651 14.677 -20.370 1.00 94.75 392 THR A O 1
ATOM 3017 N N . ALA A 1 393 ? 15.710 15.106 -19.603 1.00 92.81 393 ALA A N 1
ATOM 3018 C CA . ALA A 1 393 ? 16.182 15.751 -20.822 1.00 92.81 393 ALA A CA 1
ATOM 3019 C C . ALA A 1 393 ? 17.359 14.979 -21.421 1.00 92.81 393 ALA A C 1
ATOM 3021 O O . ALA A 1 393 ? 18.118 14.325 -20.701 1.00 92.81 393 ALA A O 1
ATOM 3022 N N . PHE A 1 394 ? 17.540 15.084 -22.737 1.00 91.25 394 PHE A N 1
ATOM 3023 C CA . PHE A 1 394 ? 18.724 14.539 -23.393 1.00 91.25 394 PHE A CA 1
ATOM 3024 C C . PHE A 1 394 ? 19.977 15.322 -22.969 1.00 91.25 394 PHE A C 1
ATOM 3026 O O . PHE A 1 394 ? 19.967 16.557 -22.928 1.00 91.25 394 PHE A O 1
ATOM 3033 N N . GLY A 1 395 ? 21.057 14.620 -22.637 1.00 90.12 395 GLY A N 1
ATOM 3034 C CA . GLY A 1 395 ? 22.290 15.231 -22.151 1.00 90.12 395 GLY A CA 1
ATOM 3035 C C . GLY A 1 395 ? 23.435 14.236 -21.946 1.00 90.12 395 GLY A C 1
ATOM 3036 O O . GLY A 1 395 ? 23.416 13.153 -22.517 1.00 90.12 395 GLY A O 1
ATOM 3037 N N . PRO A 1 396 ? 24.472 14.608 -21.175 1.00 86.06 396 PRO A N 1
ATOM 3038 C CA . PRO A 1 396 ? 25.667 13.783 -20.997 1.00 86.06 396 PRO A CA 1
ATOM 3039 C C . PRO A 1 396 ? 25.411 12.465 -20.244 1.00 86.06 396 PRO A C 1
ATOM 3041 O O . PRO A 1 396 ? 24.782 12.467 -19.191 1.00 86.06 396 PRO A O 1
ATOM 3044 N N . GLY A 1 397 ? 26.034 11.378 -20.713 1.00 82.31 397 GLY A N 1
ATOM 3045 C CA . GLY A 1 397 ? 25.831 9.986 -20.276 1.00 82.31 397 GLY A CA 1
ATOM 3046 C C . GLY A 1 397 ? 26.230 9.568 -18.847 1.00 82.31 397 GLY A C 1
ATOM 3047 O O . GLY A 1 397 ? 26.141 8.400 -18.457 1.00 82.31 397 GLY A O 1
ATOM 3048 N N . ASN A 1 398 ? 26.767 10.489 -18.047 1.00 84.62 398 ASN A N 1
ATOM 3049 C CA . ASN A 1 398 ? 27.540 10.149 -16.844 1.00 84.62 398 ASN A CA 1
ATOM 3050 C C . ASN A 1 398 ? 26.720 10.190 -15.543 1.00 84.62 398 ASN A C 1
ATOM 3052 O O . ASN A 1 398 ? 27.278 10.444 -14.473 1.00 84.62 398 ASN A O 1
ATOM 3056 N N . VAL A 1 399 ? 25.408 9.960 -15.621 1.00 89.25 399 VAL A N 1
ATOM 3057 C CA . VAL A 1 399 ? 24.491 10.030 -14.472 1.00 89.25 399 VAL A CA 1
ATOM 3058 C C . VAL A 1 399 ? 23.807 8.691 -14.194 1.00 89.25 399 VAL A C 1
ATOM 3060 O O . VAL A 1 399 ? 23.562 7.886 -15.090 1.00 89.25 399 VAL A O 1
ATOM 3063 N N . ASP A 1 400 ? 23.506 8.426 -12.923 1.00 92.06 400 ASP A N 1
ATOM 3064 C CA . ASP A 1 400 ? 22.689 7.268 -12.555 1.00 92.06 400 ASP A CA 1
ATOM 3065 C C . ASP A 1 400 ? 21.254 7.435 -13.080 1.00 92.06 400 ASP A C 1
ATOM 3067 O O . ASP A 1 400 ? 20.715 8.542 -13.080 1.00 92.06 400 ASP A O 1
ATOM 3071 N N . GLY A 1 401 ? 20.618 6.335 -13.496 1.00 93.38 401 GLY A N 1
ATOM 3072 C CA . GLY A 1 401 ? 19.254 6.363 -14.029 1.00 93.38 401 GLY A CA 1
ATOM 3073 C C . GLY A 1 401 ? 18.250 7.002 -13.065 1.00 93.38 401 GLY A C 1
ATOM 3074 O O . GLY A 1 401 ? 17.429 7.804 -13.492 1.00 93.38 401 GLY A O 1
ATOM 3075 N N . TRP A 1 402 ? 18.346 6.735 -11.758 1.00 96.56 402 TRP A N 1
ATOM 3076 C CA . TRP A 1 402 ? 17.469 7.383 -10.781 1.00 96.56 402 TRP A CA 1
ATOM 3077 C C . TRP A 1 402 ? 17.742 8.879 -10.640 1.00 96.56 402 TRP A C 1
ATOM 3079 O O . TRP A 1 402 ? 16.799 9.640 -10.438 1.00 96.56 402 TRP A O 1
ATOM 3089 N N . ALA A 1 403 ? 19.002 9.307 -10.762 1.00 95.56 403 ALA A N 1
ATOM 3090 C CA . ALA A 1 403 ? 19.384 10.715 -10.641 1.00 95.56 403 ALA A CA 1
ATOM 3091 C C . ALA A 1 403 ? 18.737 11.598 -11.721 1.00 95.56 403 ALA A C 1
ATOM 3093 O O . ALA A 1 403 ? 18.583 12.801 -11.521 1.00 95.56 403 ALA A O 1
ATOM 3094 N N . LEU A 1 404 ? 18.311 11.011 -12.846 1.00 95.75 404 LEU A N 1
ATOM 3095 C CA . LEU A 1 404 ? 17.564 11.733 -13.875 1.00 95.75 404 LEU A CA 1
ATOM 3096 C C . LEU A 1 404 ? 16.246 12.311 -13.345 1.00 95.75 404 LEU A C 1
ATOM 3098 O O . LEU A 1 404 ? 15.883 13.425 -13.713 1.00 95.75 404 LEU A O 1
ATOM 3102 N N . LEU A 1 405 ? 15.572 11.613 -12.425 1.00 96.19 405 LEU A N 1
ATOM 3103 C CA . LEU A 1 405 ? 14.303 12.066 -11.841 1.00 96.19 405 LEU A CA 1
ATOM 3104 C C . LEU A 1 405 ? 14.466 13.219 -10.834 1.00 96.19 405 LEU A C 1
ATOM 3106 O O . LEU A 1 405 ? 13.470 13.771 -10.368 1.00 96.19 405 LEU A O 1
ATOM 3110 N N . ASP A 1 406 ? 15.700 13.615 -10.504 1.00 94.31 406 ASP A N 1
ATOM 3111 C CA . ASP A 1 406 ? 15.999 14.838 -9.746 1.00 94.31 406 ASP A CA 1
ATOM 3112 C C . ASP A 1 406 ? 16.211 16.061 -10.678 1.00 94.31 406 ASP A C 1
ATOM 3114 O O . ASP A 1 406 ? 16.819 17.057 -10.283 1.00 94.31 406 ASP A O 1
ATOM 3118 N N . GLY A 1 407 ? 15.698 16.005 -11.917 1.00 89.56 407 GLY A N 1
ATOM 3119 C CA . GLY A 1 407 ? 15.799 17.076 -12.921 1.00 89.56 407 GLY A CA 1
ATOM 3120 C C . GLY A 1 407 ? 17.097 17.046 -13.734 1.00 89.56 407 GLY A C 1
ATOM 3121 O O . GLY A 1 407 ? 17.545 18.083 -14.227 1.00 89.56 407 GLY A O 1
ATOM 3122 N N . GLY A 1 408 ? 17.729 15.875 -13.828 1.00 89.31 408 GLY A N 1
ATOM 3123 C CA . GLY A 1 408 ? 18.969 15.667 -14.569 1.00 89.31 408 GLY A CA 1
ATOM 3124 C C . GLY A 1 408 ? 18.759 15.506 -16.077 1.00 89.31 408 GLY A C 1
ATOM 3125 O O . GLY A 1 408 ? 17.647 15.302 -16.567 1.00 89.31 408 GLY A O 1
ATOM 3126 N N . SER A 1 409 ? 19.863 15.557 -16.819 1.00 92.88 409 SER A N 1
ATOM 3127 C CA . SER A 1 409 ? 19.914 15.149 -18.220 1.00 92.88 409 SER A CA 1
ATOM 3128 C C . SER A 1 409 ? 20.826 13.938 -18.388 1.00 92.88 409 SER A C 1
ATOM 3130 O O . SER A 1 409 ? 21.780 13.771 -17.629 1.00 92.88 409 SER A O 1
ATOM 3132 N N . GLY A 1 410 ? 20.512 13.086 -19.359 1.00 93.81 410 GLY A N 1
ATOM 3133 C CA . GLY A 1 410 ? 21.267 11.875 -19.668 1.00 93.81 410 GLY A CA 1
ATOM 3134 C C . GLY A 1 410 ? 21.071 11.465 -21.117 1.00 93.81 410 GLY A C 1
ATOM 3135 O O . GLY A 1 410 ? 20.182 11.984 -21.797 1.00 93.81 410 GLY A O 1
ATOM 3136 N N . ASP A 1 411 ? 21.912 10.561 -21.595 1.00 94.31 411 ASP A N 1
ATOM 3137 C CA . ASP A 1 411 ? 21.764 9.995 -22.933 1.00 94.31 411 ASP A CA 1
ATOM 3138 C C . ASP A 1 411 ? 20.631 8.954 -22.970 1.00 94.31 411 ASP A C 1
ATOM 3140 O O . ASP A 1 411 ? 19.959 8.670 -21.967 1.00 94.31 411 ASP A O 1
ATOM 3144 N N . CYS A 1 412 ? 20.380 8.394 -24.153 1.00 95.69 412 CYS A N 1
ATOM 3145 C CA . CYS A 1 412 ? 19.315 7.418 -24.348 1.00 95.69 412 CYS A CA 1
ATOM 3146 C C . CYS A 1 412 ? 19.510 6.157 -23.482 1.00 95.69 412 CYS A C 1
ATOM 3148 O O . CYS A 1 412 ? 18.525 5.590 -23.005 1.00 95.69 412 CYS A O 1
ATOM 3150 N N . ASP A 1 413 ? 20.746 5.738 -23.178 1.00 95.44 413 ASP A N 1
ATOM 3151 C CA . ASP A 1 413 ? 20.979 4.585 -22.306 1.00 95.44 413 ASP A CA 1
ATOM 3152 C C . ASP A 1 413 ? 20.824 4.890 -20.808 1.00 95.44 413 ASP A C 1
ATOM 3154 O O . ASP A 1 413 ? 20.370 4.011 -20.065 1.00 95.44 413 ASP A O 1
ATOM 3158 N N . ASN A 1 414 ? 21.097 6.111 -20.328 1.00 96.19 414 ASN A N 1
ATOM 3159 C CA . ASN A 1 414 ? 20.702 6.500 -18.967 1.00 96.19 414 ASN A CA 1
ATOM 3160 C C . ASN A 1 414 ? 19.177 6.540 -18.817 1.00 96.19 414 ASN A C 1
ATOM 3162 O O . ASN A 1 414 ? 18.650 6.073 -17.803 1.00 96.19 414 ASN A O 1
ATOM 3166 N N . GLN A 1 415 ? 18.463 7.078 -19.811 1.00 97.38 415 GLN A N 1
ATOM 3167 C CA . GLN A 1 415 ? 17.000 7.128 -19.786 1.00 97.38 415 GLN A CA 1
ATOM 3168 C C . GLN A 1 415 ? 16.403 5.710 -19.799 1.00 97.38 415 GLN A C 1
ATOM 3170 O O . GLN A 1 415 ? 15.529 5.399 -18.985 1.00 97.38 415 GLN A O 1
ATOM 3175 N N . ALA A 1 416 ? 16.934 4.809 -20.632 1.00 98.00 416 ALA A N 1
ATOM 3176 C CA . ALA A 1 416 ? 16.558 3.396 -20.622 1.00 98.00 416 ALA A CA 1
ATOM 3177 C C . ALA A 1 416 ? 16.850 2.719 -19.268 1.00 98.00 416 ALA A C 1
ATOM 3179 O O . ALA A 1 416 ? 16.014 1.968 -18.759 1.00 98.00 416 ALA A O 1
ATOM 3180 N N . ARG A 1 417 ? 17.990 3.024 -18.626 1.00 97.75 417 ARG A N 1
ATOM 3181 C CA . ARG A 1 417 ? 18.301 2.565 -17.256 1.00 97.75 417 ARG A CA 1
ATOM 3182 C C . ARG A 1 417 ? 17.291 3.075 -16.228 1.00 97.75 417 ARG A C 1
ATOM 3184 O O . ARG A 1 417 ? 16.856 2.297 -15.382 1.00 97.75 417 ARG A O 1
ATOM 3191 N N . CYS A 1 418 ? 16.877 4.339 -16.311 1.00 98.19 418 CYS A N 1
ATOM 3192 C CA . CYS A 1 418 ? 15.815 4.882 -15.461 1.00 98.19 418 CYS A CA 1
ATOM 3193 C C . CYS A 1 418 ? 14.499 4.109 -15.642 1.00 98.19 418 CYS A C 1
ATOM 3195 O O . CYS A 1 418 ? 13.827 3.775 -14.661 1.00 98.19 418 CYS A O 1
ATOM 3197 N N . MET A 1 419 ? 14.145 3.758 -16.882 1.00 98.44 419 MET A N 1
ATOM 3198 C CA . MET A 1 419 ? 12.945 2.962 -17.146 1.00 98.44 419 MET A CA 1
ATOM 3199 C C . MET A 1 419 ? 13.056 1.554 -16.571 1.00 98.44 419 MET A C 1
ATOM 3201 O O . MET A 1 419 ? 12.132 1.103 -15.897 1.00 98.44 419 MET A O 1
ATOM 3205 N N . LYS A 1 420 ? 14.205 0.893 -16.742 1.00 98.50 420 LYS A N 1
ATOM 3206 C CA . LYS A 1 420 ? 14.478 -0.398 -16.102 1.00 98.50 420 LYS A CA 1
ATOM 3207 C C . LYS A 1 420 ? 14.265 -0.319 -14.589 1.00 98.50 420 LYS A C 1
ATOM 3209 O O . LYS A 1 420 ? 13.507 -1.108 -14.031 1.00 98.50 420 LYS A O 1
ATOM 3214 N N . TYR A 1 421 ? 14.892 0.653 -13.926 1.00 98.31 421 TYR A N 1
ATOM 3215 C CA . TYR A 1 421 ? 14.823 0.768 -12.471 1.00 98.31 421 TYR A CA 1
ATOM 3216 C C . TYR A 1 421 ? 13.410 1.051 -11.962 1.00 98.31 421 TYR A C 1
ATOM 3218 O O . TYR A 1 421 ? 12.992 0.473 -10.960 1.00 98.31 421 TYR A O 1
ATOM 3226 N N . THR A 1 422 ? 12.664 1.925 -12.637 1.00 98.50 422 THR A N 1
ATOM 3227 C CA . THR A 1 422 ? 11.291 2.258 -12.232 1.00 98.50 422 THR A CA 1
ATOM 3228 C C . THR A 1 422 ? 10.330 1.085 -12.440 1.00 98.50 422 THR A C 1
ATOM 3230 O O . THR A 1 422 ? 9.480 0.842 -11.582 1.00 98.50 422 THR A O 1
ATOM 3233 N N . PHE A 1 423 ? 10.509 0.305 -13.512 1.00 98.69 423 PHE A N 1
ATOM 3234 C CA . PHE A 1 423 ? 9.722 -0.899 -13.783 1.00 98.69 423 PHE A CA 1
ATOM 3235 C C . PHE A 1 423 ? 9.990 -2.004 -12.750 1.00 98.69 423 PHE A C 1
ATOM 3237 O O . PHE A 1 423 ? 9.059 -2.553 -12.152 1.00 98.69 423 PHE A O 1
ATOM 3244 N N . GLU A 1 424 ? 11.266 -2.274 -12.459 1.00 98.50 424 GLU A N 1
ATOM 3245 C CA . GLU A 1 424 ? 11.677 -3.247 -11.440 1.00 98.50 424 GLU A CA 1
ATOM 3246 C C . GLU A 1 424 ? 11.266 -2.807 -10.021 1.00 98.50 424 GLU A C 1
ATOM 3248 O O . GLU A 1 424 ? 10.937 -3.646 -9.181 1.00 98.50 424 GLU A O 1
ATOM 3253 N N . MET A 1 425 ? 11.206 -1.499 -9.737 1.00 98.56 425 MET A N 1
ATOM 3254 C CA . MET A 1 425 ? 10.754 -0.963 -8.443 1.00 98.56 425 MET A CA 1
ATOM 3255 C C . MET A 1 425 ? 9.288 -1.300 -8.130 1.00 98.56 425 MET A C 1
ATOM 3257 O O . MET A 1 425 ? 8.935 -1.450 -6.963 1.00 98.56 425 MET A O 1
ATOM 3261 N N . LEU A 1 426 ? 8.437 -1.472 -9.145 1.00 98.50 426 LEU A N 1
ATOM 3262 C CA . LEU A 1 426 ? 7.055 -1.940 -8.963 1.00 98.50 426 LEU A CA 1
ATOM 3263 C C . LEU A 1 426 ? 6.949 -3.463 -8.801 1.00 98.50 426 LEU A C 1
ATOM 3265 O O . LEU A 1 426 ? 5.855 -3.975 -8.556 1.00 98.50 426 LEU A O 1
ATOM 3269 N N . GLY A 1 427 ? 8.054 -4.197 -8.959 1.00 98.38 427 GLY A N 1
ATOM 3270 C CA . GLY A 1 427 ? 8.048 -5.656 -9.004 1.00 98.38 427 GLY A CA 1
ATOM 3271 C C . GLY A 1 427 ? 7.325 -6.208 -10.236 1.00 98.38 427 GLY A C 1
ATOM 3272 O O . GLY A 1 427 ? 6.808 -7.321 -10.180 1.00 98.38 427 GLY A O 1
ATOM 3273 N N . ALA A 1 428 ? 7.243 -5.435 -11.329 1.00 98.12 428 ALA A N 1
ATOM 3274 C CA . ALA A 1 428 ? 6.486 -5.783 -12.539 1.00 98.12 428 ALA A CA 1
ATOM 3275 C C . ALA A 1 428 ? 7.161 -6.849 -13.426 1.00 98.12 428 ALA A C 1
ATOM 3277 O O . ALA A 1 428 ? 6.576 -7.302 -14.410 1.00 98.12 428 ALA A O 1
ATOM 3278 N N . GLY A 1 429 ? 8.377 -7.263 -13.068 1.00 97.62 429 GLY A N 1
ATOM 3279 C CA . GLY A 1 429 ? 9.210 -8.208 -13.805 1.00 97.62 429 GLY A CA 1
ATOM 3280 C C . GLY A 1 429 ? 10.647 -7.707 -13.903 1.00 97.62 429 GLY A C 1
ATOM 3281 O O . GLY A 1 429 ? 10.976 -6.644 -13.377 1.00 97.62 429 GLY A O 1
ATOM 3282 N N . ALA A 1 430 ? 11.498 -8.4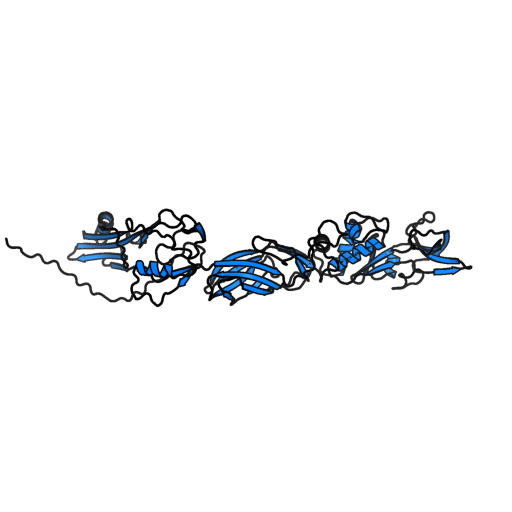81 -14.573 1.00 97.94 430 ALA A N 1
ATOM 3283 C CA . ALA A 1 430 ? 12.811 -8.002 -14.989 1.00 97.94 430 ALA A CA 1
ATOM 3284 C C . ALA A 1 430 ? 12.663 -7.070 -16.201 1.00 97.94 430 ALA A C 1
ATOM 3286 O O . ALA A 1 430 ? 11.759 -7.259 -17.019 1.00 97.94 430 ALA A O 1
ATOM 3287 N N . ALA A 1 431 ? 13.564 -6.100 -16.314 1.00 98.31 431 ALA A N 1
ATOM 3288 C CA . ALA A 1 431 ? 13.708 -5.274 -17.503 1.00 98.31 431 ALA A CA 1
ATOM 3289 C C . ALA A 1 431 ? 15.181 -5.204 -17.913 1.00 98.31 431 ALA A C 1
ATOM 3291 O O . ALA A 1 431 ? 16.081 -5.228 -17.069 1.00 98.31 431 ALA A O 1
ATOM 3292 N N . ASP A 1 432 ? 15.440 -5.093 -19.210 1.00 98.31 432 ASP A N 1
ATOM 3293 C CA . ASP A 1 432 ? 16.794 -5.053 -19.755 1.00 98.31 432 ASP A CA 1
ATOM 3294 C C . ASP A 1 432 ? 17.037 -3.766 -20.529 1.00 98.31 432 ASP A C 1
ATOM 3296 O O . ASP A 1 432 ? 16.183 -3.286 -21.261 1.00 98.31 432 ASP A O 1
ATOM 3300 N N . VAL A 1 433 ? 18.239 -3.213 -20.398 1.00 98.06 433 VAL A N 1
ATOM 3301 C CA . VAL A 1 433 ? 18.670 -2.122 -21.274 1.00 98.06 433 VAL A CA 1
ATOM 3302 C C . VAL A 1 433 ? 19.236 -2.745 -22.540 1.00 98.06 433 VAL A C 1
ATOM 3304 O O . VAL A 1 433 ? 20.153 -3.567 -22.480 1.00 98.06 433 VAL A O 1
ATOM 3307 N N . ARG A 1 434 ? 18.680 -2.357 -23.682 1.00 97.81 434 ARG A N 1
ATOM 3308 C CA . ARG A 1 434 ? 19.061 -2.808 -25.018 1.00 97.81 434 ARG A CA 1
ATOM 3309 C C . ARG A 1 434 ? 19.552 -1.617 -25.821 1.00 97.81 434 ARG A C 1
ATOM 3311 O O . ARG A 1 434 ? 18.979 -0.537 -25.745 1.00 97.81 434 ARG A O 1
ATOM 3318 N N . LEU A 1 435 ? 20.615 -1.813 -26.587 1.00 97.19 435 LEU A N 1
ATOM 3319 C CA . LEU A 1 435 ? 21.161 -0.783 -27.464 1.00 97.19 435 LEU A CA 1
ATOM 3320 C C . LEU A 1 435 ? 20.750 -1.141 -28.887 1.00 97.19 435 LEU A C 1
ATOM 3322 O O . LEU A 1 435 ? 21.352 -2.032 -29.480 1.00 97.19 435 LEU A O 1
ATOM 3326 N N . VAL A 1 436 ? 19.705 -0.494 -29.401 1.00 97.56 436 VAL A N 1
ATOM 3327 C CA . VAL A 1 436 ? 19.238 -0.719 -30.772 1.00 97.56 436 VAL A CA 1
ATOM 3328 C C . VAL A 1 436 ? 20.175 0.020 -31.720 1.00 97.56 436 VAL A C 1
ATOM 3330 O O . VAL A 1 436 ? 20.379 1.222 -31.593 1.00 97.56 436 VAL A O 1
ATOM 3333 N N . ARG A 1 437 ? 20.794 -0.703 -32.641 1.00 97.12 437 ARG A N 1
ATOM 3334 C CA . ARG A 1 437 ? 21.824 -0.236 -33.567 1.00 97.12 437 ARG A CA 1
ATOM 3335 C C . ARG A 1 437 ? 21.321 -0.316 -34.997 1.00 97.12 437 ARG A C 1
ATOM 3337 O O . ARG A 1 437 ? 20.366 -1.029 -35.295 1.00 97.12 437 ARG A O 1
ATOM 3344 N N . ALA A 1 438 ? 22.019 0.393 -35.876 1.00 96.69 438 ALA A N 1
ATOM 3345 C CA . ALA A 1 438 ? 21.840 0.225 -37.305 1.00 96.69 438 ALA A CA 1
ATOM 3346 C C . ALA A 1 438 ? 22.140 -1.228 -37.719 1.00 96.69 438 ALA A C 1
ATOM 3348 O O . ALA A 1 438 ? 23.065 -1.849 -37.192 1.00 96.69 438 ALA A O 1
ATOM 3349 N N . SER A 1 439 ? 21.369 -1.751 -38.668 1.00 96.56 439 SER A N 1
ATOM 3350 C CA . SER A 1 439 ? 21.510 -3.094 -39.220 1.00 96.56 439 SER A CA 1
ATOM 3351 C C . SER A 1 439 ? 21.156 -3.100 -40.707 1.00 96.56 439 SER A C 1
ATOM 3353 O O . SER A 1 439 ? 20.169 -2.496 -41.134 1.00 96.56 439 SER A O 1
ATOM 3355 N N . SER A 1 440 ? 21.957 -3.796 -41.509 1.00 94.00 440 SER A N 1
ATOM 3356 C CA . SER A 1 440 ? 21.683 -4.084 -42.920 1.00 94.00 440 SER A CA 1
ATOM 3357 C C . SER A 1 440 ? 20.880 -5.377 -43.106 1.00 94.00 440 SER A C 1
ATOM 3359 O O . SER A 1 440 ? 20.444 -5.686 -44.217 1.00 94.00 440 SER A O 1
ATOM 3361 N N . ASN A 1 441 ? 20.662 -6.132 -42.025 1.00 90.12 441 ASN A N 1
ATOM 3362 C CA . ASN A 1 441 ? 19.945 -7.399 -42.037 1.00 90.12 441 ASN A CA 1
ATOM 3363 C C . ASN A 1 441 ? 18.554 -7.258 -41.402 1.00 90.12 441 ASN A C 1
ATOM 3365 O O . ASN A 1 441 ? 18.423 -6.840 -40.253 1.00 90.12 441 ASN A O 1
ATOM 3369 N N . ALA A 1 442 ? 17.510 -7.671 -42.121 1.00 75.38 442 ALA A N 1
ATOM 3370 C CA . ALA A 1 442 ? 16.153 -7.679 -41.585 1.00 75.38 442 ALA A CA 1
ATOM 3371 C C . ALA A 1 442 ? 15.989 -8.755 -40.496 1.00 75.38 442 ALA A C 1
ATOM 3373 O O . ALA A 1 442 ? 16.446 -9.891 -40.648 1.00 75.38 442 ALA A O 1
ATOM 3374 N N . GLY A 1 443 ? 15.280 -8.424 -39.416 1.00 85.44 443 GLY A N 1
ATOM 3375 C CA . GLY A 1 443 ? 14.778 -9.403 -38.449 1.00 85.44 443 GLY A CA 1
ATOM 3376 C C . GLY A 1 443 ? 15.143 -9.138 -36.990 1.00 85.44 443 GLY A C 1
ATOM 3377 O O . GLY A 1 443 ? 16.138 -8.494 -36.672 1.00 85.44 443 GLY A O 1
ATOM 3378 N N . GLN A 1 444 ? 14.312 -9.683 -36.103 1.00 89.81 444 GLN A N 1
ATOM 3379 C CA . GLN A 1 444 ? 14.464 -9.589 -34.652 1.00 89.81 444 GLN A CA 1
ATOM 3380 C C . GLN A 1 444 ? 15.809 -10.156 -34.173 1.00 89.81 444 GLN A C 1
ATOM 3382 O O . GLN A 1 444 ? 16.213 -11.247 -34.576 1.00 89.81 444 GLN A O 1
ATOM 3387 N N . GLY A 1 445 ? 16.458 -9.431 -33.266 1.00 92.06 445 GLY A N 1
ATOM 3388 C CA . GLY A 1 445 ? 17.749 -9.750 -32.661 1.00 92.06 445 GLY A CA 1
ATOM 3389 C C . GLY A 1 445 ? 18.957 -9.278 -33.471 1.00 92.06 445 GLY A C 1
ATOM 3390 O O . GLY A 1 445 ? 20.065 -9.265 -32.940 1.00 92.06 445 GLY A O 1
ATOM 3391 N N . ASN A 1 446 ? 18.768 -8.870 -34.730 1.00 93.56 446 ASN A N 1
ATOM 3392 C CA . ASN A 1 446 ? 19.861 -8.448 -35.609 1.00 93.56 446 ASN A CA 1
ATOM 3393 C C . ASN A 1 446 ? 20.238 -6.970 -35.435 1.00 93.56 446 ASN A C 1
ATOM 3395 O O . ASN A 1 446 ? 21.203 -6.516 -36.050 1.00 93.56 446 ASN A O 1
ATOM 3399 N N . CYS A 1 447 ? 19.488 -6.213 -34.629 1.00 95.75 447 CYS A N 1
ATOM 3400 C CA . CYS A 1 447 ? 19.716 -4.789 -34.398 1.00 95.75 447 CYS A CA 1
ATOM 3401 C C . CYS A 1 447 ? 20.347 -4.523 -33.023 1.00 95.75 447 CYS A C 1
ATOM 3403 O O . CYS A 1 447 ? 20.322 -3.393 -32.555 1.00 95.75 447 CYS A O 1
ATOM 3405 N N . LEU A 1 448 ? 20.904 -5.535 -32.347 1.00 95.69 448 LEU A N 1
ATOM 3406 C CA . LEU A 1 448 ? 21.570 -5.371 -31.042 1.00 95.69 448 LEU A CA 1
ATOM 3407 C C . LEU A 1 448 ? 23.103 -5.296 -31.146 1.00 95.69 448 LEU A C 1
ATOM 3409 O O . LEU A 1 448 ? 23.767 -4.753 -30.256 1.00 95.69 448 LEU A O 1
ATOM 3413 N N . ASP A 1 449 ? 23.663 -5.806 -32.242 1.00 95.19 449 ASP A N 1
ATOM 3414 C CA . ASP A 1 449 ? 25.102 -5.872 -32.482 1.00 95.19 449 ASP A CA 1
ATOM 3415 C C . ASP A 1 449 ? 25.589 -4.709 -33.353 1.00 95.19 449 ASP A C 1
ATOM 3417 O O . ASP A 1 449 ? 24.887 -4.212 -34.231 1.00 95.19 449 ASP A O 1
ATOM 3421 N N . LEU A 1 450 ? 26.814 -4.245 -33.098 1.00 95.88 450 LEU A N 1
ATOM 3422 C CA . LEU A 1 450 ? 27.451 -3.224 -33.927 1.00 95.88 450 LEU A CA 1
ATOM 3423 C C . LEU A 1 450 ? 27.926 -3.858 -35.233 1.00 95.88 450 LEU A C 1
ATOM 3425 O O . LEU A 1 450 ? 28.901 -4.614 -35.245 1.00 95.88 450 LEU A O 1
ATOM 3429 N N . GLU A 1 451 ? 27.257 -3.527 -36.332 1.00 96.81 451 GLU A N 1
ATOM 3430 C CA . GLU A 1 451 ? 27.606 -4.081 -37.631 1.00 96.81 451 GLU A CA 1
ATOM 3431 C C . GLU A 1 451 ? 28.892 -3.458 -38.186 1.00 96.81 451 GLU A C 1
ATOM 3433 O O . GLU A 1 451 ? 29.089 -2.237 -38.181 1.00 96.81 451 GLU A O 1
ATOM 3438 N N . THR A 1 452 ? 29.783 -4.320 -38.681 1.00 97.19 452 THR A N 1
ATOM 3439 C CA . THR A 1 452 ? 31.076 -3.919 -39.239 1.00 97.19 452 THR A CA 1
ATOM 3440 C C . THR A 1 452 ? 31.383 -4.649 -40.536 1.00 97.19 452 THR A C 1
ATOM 3442 O O . THR A 1 452 ? 30.981 -5.793 -40.742 1.00 97.19 452 THR A O 1
ATOM 3445 N N . ARG A 1 453 ? 32.163 -4.001 -41.402 1.00 97.12 453 ARG A N 1
ATOM 3446 C CA . ARG A 1 453 ? 32.779 -4.631 -42.576 1.00 97.12 453 ARG A CA 1
ATOM 3447 C C . ARG A 1 453 ? 34.195 -4.111 -42.778 1.00 97.12 453 ARG A C 1
ATOM 3449 O O . ARG A 1 453 ? 34.522 -3.015 -42.336 1.00 97.12 453 ARG A O 1
ATOM 3456 N N . VAL A 1 454 ? 35.033 -4.879 -43.469 1.00 97.44 454 VAL A N 1
ATOM 3457 C CA . VAL A 1 454 ? 36.397 -4.457 -43.819 1.00 97.44 454 VAL A CA 1
ATOM 3458 C C . VAL A 1 454 ? 36.477 -4.208 -45.319 1.00 97.44 454 VAL A C 1
ATOM 3460 O O . VAL A 1 454 ? 36.254 -5.124 -46.109 1.00 97.44 454 VAL A O 1
ATOM 3463 N N . VAL A 1 455 ? 36.826 -2.984 -45.716 1.00 96.31 455 VAL A N 1
ATOM 3464 C CA . VAL A 1 455 ? 37.017 -2.591 -47.120 1.00 96.31 455 VAL A CA 1
ATOM 3465 C C . VAL A 1 455 ? 38.393 -1.951 -47.256 1.00 96.31 455 VAL A C 1
ATOM 3467 O O . VAL A 1 455 ? 38.728 -1.030 -46.522 1.00 96.31 455 VAL A O 1
ATOM 3470 N N . SER A 1 456 ? 39.230 -2.454 -48.167 1.00 94.38 456 SER A N 1
ATOM 3471 C CA . SER A 1 456 ? 40.573 -1.899 -48.426 1.00 94.38 456 SER A CA 1
ATOM 3472 C C . SER A 1 456 ? 41.441 -1.710 -47.164 1.00 94.38 456 SER A C 1
ATOM 3474 O O . SER A 1 456 ? 42.147 -0.713 -47.032 1.00 94.38 456 SER A O 1
ATOM 3476 N N . ASN A 1 457 ? 41.403 -2.679 -46.240 1.00 95.12 457 ASN A N 1
ATOM 3477 C CA . ASN A 1 457 ? 42.081 -2.656 -44.931 1.00 95.12 457 ASN A CA 1
ATOM 3478 C C . ASN A 1 457 ? 41.583 -1.581 -43.946 1.00 95.12 457 ASN A C 1
ATOM 3480 O O . ASN A 1 457 ? 42.289 -1.249 -42.994 1.00 95.12 457 ASN A O 1
ATOM 3484 N N . GLN A 1 458 ? 40.379 -1.047 -44.145 1.00 96.50 458 GLN A N 1
ATOM 3485 C CA . GLN A 1 458 ? 39.714 -0.139 -43.213 1.00 96.50 458 GLN A CA 1
ATOM 3486 C C . GLN A 1 458 ? 38.447 -0.792 -42.658 1.00 96.50 458 GLN A C 1
ATOM 3488 O O . GLN A 1 458 ? 37.701 -1.431 -43.399 1.00 96.50 458 GLN A O 1
ATOM 3493 N N . THR A 1 459 ? 38.199 -0.631 -41.357 1.00 97.81 459 THR A N 1
ATOM 3494 C CA . THR A 1 459 ? 36.939 -1.051 -40.729 1.00 97.81 459 THR A CA 1
ATOM 3495 C C . THR A 1 459 ? 35.894 0.030 -40.937 1.00 97.81 459 THR A C 1
ATOM 3497 O O . THR A 1 459 ? 36.109 1.184 -40.565 1.00 97.81 459 THR A O 1
ATOM 3500 N N . HIS A 1 460 ? 34.774 -0.350 -41.539 1.00 98.00 460 HIS A N 1
ATOM 3501 C CA . HIS A 1 460 ? 33.596 0.489 -41.676 1.00 98.00 460 HIS A CA 1
ATOM 3502 C C . HIS A 1 460 ? 32.550 0.020 -40.667 1.00 98.00 460 HIS A C 1
ATOM 3504 O O . HIS A 1 460 ? 32.400 -1.185 -40.449 1.00 98.00 460 HIS A O 1
ATOM 3510 N N . TYR A 1 461 ? 31.824 0.966 -40.089 1.00 98.19 461 TYR A N 1
ATOM 3511 C CA . TYR A 1 461 ? 30.742 0.731 -39.140 1.00 98.19 461 TYR A CA 1
ATOM 3512 C C . TYR A 1 461 ? 29.434 1.208 -39.746 1.00 98.19 461 TYR A C 1
ATOM 3514 O O . TYR A 1 461 ? 29.418 2.249 -40.408 1.00 98.19 461 TYR A O 1
ATOM 3522 N N . LEU A 1 462 ? 28.360 0.459 -39.524 1.00 97.81 462 LEU A N 1
ATOM 3523 C CA . LEU A 1 462 ? 27.020 0.921 -39.849 1.00 97.81 462 LEU A CA 1
ATOM 3524 C C . LEU A 1 462 ? 26.489 1.712 -38.651 1.00 97.81 462 LEU A C 1
ATOM 3526 O O . LEU A 1 462 ? 26.495 1.212 -37.526 1.00 97.81 462 LEU A O 1
ATOM 3530 N N . ILE A 1 463 ? 26.071 2.954 -38.876 1.00 97.38 463 ILE A N 1
ATOM 3531 C CA . ILE A 1 463 ? 25.564 3.844 -37.823 1.00 97.38 463 ILE A CA 1
ATOM 3532 C C . ILE A 1 463 ? 24.310 4.579 -38.266 1.00 97.38 463 ILE A C 1
ATOM 3534 O O . ILE A 1 463 ? 24.039 4.699 -39.460 1.00 97.38 463 ILE A O 1
ATOM 3538 N N . MET A 1 464 ? 23.561 5.060 -37.276 1.00 97.00 464 MET A N 1
ATOM 3539 C CA . MET A 1 464 ? 22.327 5.802 -37.477 1.00 97.00 464 MET A CA 1
ATOM 3540 C C . MET A 1 464 ? 22.608 7.297 -37.589 1.00 97.00 464 MET A C 1
ATOM 3542 O O . MET A 1 464 ? 23.450 7.846 -36.875 1.00 97.00 464 MET A O 1
ATOM 3546 N N . ASP A 1 465 ? 21.841 7.943 -38.448 1.00 95.81 465 ASP A N 1
ATOM 3547 C CA . ASP A 1 465 ? 21.700 9.382 -38.547 1.00 95.81 465 ASP A CA 1
ATOM 3548 C C . ASP A 1 465 ? 20.235 9.755 -38.328 1.00 95.81 465 ASP A C 1
ATOM 3550 O O . ASP A 1 465 ? 19.334 9.213 -38.972 1.00 95.81 465 ASP A O 1
ATOM 3554 N N . PHE A 1 466 ? 19.999 10.658 -37.385 1.00 93.81 466 PHE A N 1
ATOM 3555 C CA . PHE A 1 466 ? 18.665 11.149 -37.049 1.00 93.81 466 PHE A CA 1
ATOM 3556 C C . PHE A 1 466 ? 18.338 12.495 -37.716 1.00 93.81 466 PHE A C 1
ATOM 3558 O O . PHE A 1 466 ? 17.219 12.986 -37.556 1.00 93.81 466 PHE A O 1
ATOM 3565 N N . ASP A 1 467 ? 19.277 13.096 -38.456 1.00 89.94 467 ASP A N 1
ATOM 3566 C CA . ASP A 1 467 ? 19.011 14.267 -39.294 1.00 89.94 467 ASP A CA 1
ATOM 3567 C C . ASP A 1 467 ? 18.776 13.814 -40.749 1.00 89.94 467 ASP A C 1
ATOM 3569 O O . ASP A 1 467 ? 19.644 13.201 -41.360 1.00 89.94 467 ASP A O 1
ATOM 3573 N N . PRO A 1 468 ? 17.606 14.090 -41.351 1.00 80.25 468 PRO A N 1
ATOM 3574 C CA . PRO A 1 468 ? 17.352 13.737 -42.747 1.00 80.25 468 PRO A CA 1
ATOM 3575 C C . PRO A 1 468 ? 18.096 14.638 -43.753 1.00 80.25 468 PRO A C 1
ATOM 3577 O O . PRO A 1 468 ? 17.929 14.478 -44.965 1.00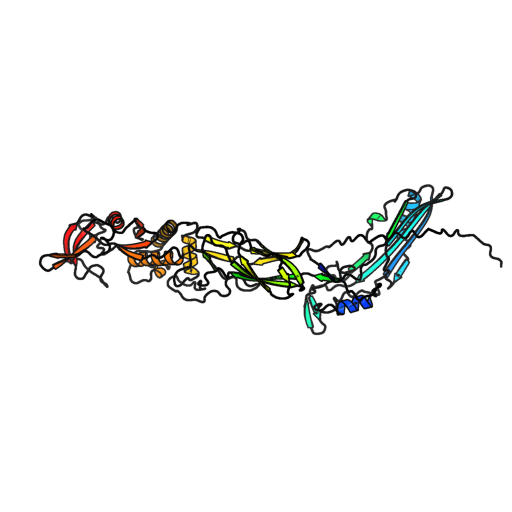 80.25 468 PRO A O 1
ATOM 3580 N N . SER A 1 469 ? 18.844 15.645 -43.290 1.00 87.06 469 SER A N 1
ATOM 3581 C CA . SER A 1 469 ? 19.561 16.592 -44.138 1.00 87.06 469 SER A CA 1
ATOM 3582 C C . SER A 1 469 ? 20.883 16.015 -44.658 1.00 87.06 469 SER A C 1
ATOM 3584 O O . SER A 1 469 ? 21.755 15.661 -43.872 1.00 87.06 469 SER A O 1
ATOM 3586 N N . PRO A 1 470 ? 21.157 16.074 -45.974 1.00 77.81 470 PRO A N 1
ATOM 3587 C CA . PRO A 1 470 ? 22.413 15.572 -46.539 1.00 77.81 470 PRO A CA 1
ATOM 3588 C C . PRO A 1 470 ? 23.649 16.414 -46.167 1.00 77.81 470 PRO A C 1
ATOM 3590 O O . PRO A 1 470 ? 24.762 16.103 -46.592 1.00 77.81 470 PRO A O 1
ATOM 3593 N N . THR A 1 471 ? 23.475 17.528 -45.446 1.00 84.31 471 THR A N 1
ATOM 3594 C CA . THR A 1 471 ? 24.568 18.443 -45.078 1.00 84.31 471 THR A CA 1
ATOM 3595 C C . THR A 1 471 ? 24.812 18.551 -43.578 1.00 84.31 471 THR A C 1
ATOM 3597 O O . THR A 1 471 ? 25.831 19.118 -43.190 1.00 84.31 471 THR A O 1
ATOM 3600 N N . ASN A 1 472 ? 23.902 18.041 -42.749 1.00 89.50 472 ASN A N 1
ATOM 3601 C CA . ASN A 1 472 ? 24.012 18.066 -41.297 1.00 89.50 472 ASN A CA 1
ATOM 3602 C C . ASN A 1 472 ? 23.747 16.652 -40.805 1.00 89.50 472 ASN A C 1
ATOM 3604 O O . ASN A 1 472 ? 22.648 16.157 -40.987 1.00 89.50 472 ASN A O 1
ATOM 3608 N N . TYR A 1 473 ? 24.750 16.025 -40.206 1.00 91.00 473 TYR A N 1
ATOM 3609 C CA . TYR A 1 473 ? 24.603 14.685 -39.661 1.00 91.00 473 TYR A CA 1
ATOM 3610 C C . TYR A 1 473 ? 24.384 14.763 -38.154 1.00 91.00 473 TYR A C 1
ATOM 3612 O O . TYR A 1 473 ? 25.138 15.448 -37.450 1.00 91.00 473 TYR A O 1
ATOM 3620 N N . TYR A 1 474 ? 23.407 14.018 -37.650 1.00 93.75 474 TYR A N 1
ATOM 3621 C CA . TYR A 1 474 ? 23.194 13.786 -36.230 1.00 93.75 474 TYR A CA 1
ATOM 3622 C C . TYR A 1 474 ? 23.463 12.318 -35.898 1.00 93.75 474 TYR A C 1
ATOM 3624 O O . TYR A 1 474 ? 22.566 11.499 -35.688 1.00 93.75 474 TYR A O 1
ATOM 3632 N N . TRP A 1 475 ? 24.759 12.005 -35.884 1.00 95.00 475 TRP A N 1
ATOM 3633 C CA . TRP A 1 475 ? 25.269 10.657 -35.700 1.00 95.00 475 TRP A CA 1
ATOM 3634 C C . TRP A 1 475 ? 24.914 10.075 -34.341 1.00 95.00 475 TRP A C 1
ATOM 3636 O O . TRP A 1 475 ? 25.209 10.665 -33.300 1.00 95.00 475 TRP A O 1
ATOM 3646 N N . ASN A 1 476 ? 24.395 8.853 -34.362 1.00 95.12 476 ASN A N 1
ATOM 3647 C CA . ASN A 1 476 ? 24.170 8.076 -33.164 1.00 95.12 476 ASN A CA 1
ATOM 3648 C C . ASN A 1 476 ? 24.616 6.620 -33.362 1.00 95.12 476 ASN A C 1
ATOM 3650 O O . ASN A 1 476 ? 24.310 5.972 -34.365 1.00 95.12 476 ASN A O 1
ATOM 3654 N N . ALA A 1 477 ? 25.370 6.096 -32.395 1.00 95.44 477 ALA A N 1
ATOM 3655 C CA . ALA A 1 477 ? 25.890 4.731 -32.464 1.00 95.44 477 ALA A CA 1
ATOM 3656 C C . ALA A 1 477 ? 24.807 3.692 -32.148 1.00 95.44 477 ALA A C 1
ATOM 3658 O O . ALA A 1 477 ? 24.907 2.543 -32.583 1.00 95.44 477 ALA A O 1
ATOM 3659 N N . TYR A 1 478 ? 23.822 4.087 -31.340 1.00 96.31 478 TYR A N 1
ATOM 3660 C CA . TYR A 1 478 ? 22.714 3.264 -30.876 1.00 96.31 478 TYR A CA 1
ATOM 3661 C C . TYR A 1 478 ? 21.605 4.142 -30.288 1.00 96.31 478 TYR A C 1
ATOM 3663 O O . TYR A 1 478 ? 21.863 5.246 -29.826 1.00 96.31 478 TYR A O 1
ATOM 3671 N N . GLU A 1 479 ? 20.392 3.612 -30.209 1.00 96.69 479 GLU A N 1
ATOM 3672 C CA . GLU A 1 479 ? 19.318 4.140 -29.383 1.00 96.69 479 GLU A CA 1
ATOM 3673 C C . GLU A 1 479 ? 19.149 3.239 -28.160 1.00 96.69 479 GLU A C 1
ATOM 3675 O O . GLU A 1 479 ? 18.879 2.039 -28.270 1.00 96.69 479 GLU A O 1
ATOM 3680 N N . GLY A 1 480 ? 19.335 3.821 -26.978 1.00 97.25 480 GLY A N 1
ATOM 3681 C CA . GLY A 1 480 ? 19.103 3.150 -25.710 1.00 97.25 480 GLY A CA 1
ATOM 3682 C C . GLY A 1 480 ? 17.612 2.897 -25.521 1.00 97.25 480 GLY A C 1
ATOM 3683 O O . GLY A 1 480 ? 16.816 3.822 -25.407 1.00 97.25 480 GLY A O 1
ATOM 3684 N N . SER A 1 481 ? 17.238 1.626 -25.473 1.00 98.12 481 SER A N 1
ATOM 3685 C CA . SER A 1 481 ? 15.872 1.169 -25.244 1.00 98.12 481 SER A CA 1
ATOM 3686 C C . SER A 1 481 ? 15.792 0.342 -23.966 1.00 98.12 481 SER A C 1
ATOM 3688 O O . SER A 1 481 ? 16.742 -0.344 -23.590 1.00 98.12 481 SER A O 1
ATOM 3690 N N . CYS A 1 482 ? 14.648 0.378 -23.292 1.00 98.50 482 CYS A N 1
ATOM 3691 C CA . CYS A 1 482 ? 14.327 -0.554 -22.218 1.00 98.50 482 CYS A CA 1
ATOM 3692 C C . CYS A 1 482 ? 13.427 -1.663 -22.772 1.00 98.50 482 CYS A C 1
ATOM 3694 O O . CYS A 1 482 ? 12.350 -1.378 -23.287 1.00 98.50 482 CYS A O 1
ATOM 3696 N N . GLU A 1 483 ? 13.859 -2.916 -22.685 1.00 98.56 483 GLU A N 1
ATOM 3697 C CA . GLU A 1 483 ? 13.019 -4.081 -22.931 1.00 98.56 483 GLU A CA 1
ATOM 3698 C C . GLU A 1 483 ? 12.272 -4.434 -21.639 1.00 98.56 483 GLU A C 1
ATOM 3700 O O . GLU A 1 483 ? 12.867 -4.906 -20.668 1.00 98.56 483 GLU A O 1
ATOM 3705 N N . ALA A 1 484 ? 10.965 -4.182 -21.619 1.00 98.50 484 ALA A N 1
ATOM 3706 C CA . ALA A 1 484 ? 10.078 -4.441 -20.489 1.00 98.50 484 ALA A CA 1
ATOM 3707 C C . ALA A 1 484 ? 8.713 -4.901 -21.006 1.00 98.50 484 ALA A C 1
ATOM 3709 O O . ALA A 1 484 ? 8.305 -4.522 -22.096 1.00 98.50 484 ALA A O 1
ATOM 3710 N N . ALA A 1 485 ? 7.993 -5.735 -20.250 1.00 98.06 485 ALA A N 1
ATOM 3711 C CA . ALA A 1 485 ? 6.658 -6.213 -20.643 1.00 98.06 485 ALA A CA 1
ATOM 3712 C C . ALA A 1 485 ? 6.572 -6.740 -22.102 1.00 98.06 485 ALA A C 1
ATOM 3714 O O . ALA A 1 485 ? 5.566 -6.536 -22.782 1.00 98.06 485 ALA A O 1
ATOM 3715 N N . ASN A 1 486 ? 7.630 -7.415 -22.574 1.00 98.00 486 ASN A N 1
ATOM 3716 C CA . ASN A 1 486 ? 7.793 -7.929 -23.944 1.00 98.00 486 ASN A CA 1
ATOM 3717 C C . ASN A 1 486 ? 7.776 -6.860 -25.057 1.00 98.00 486 ASN A C 1
ATOM 3719 O O . ASN A 1 486 ? 7.417 -7.166 -26.190 1.00 98.00 486 ASN A O 1
ATOM 3723 N N . HIS A 1 487 ? 8.152 -5.622 -24.741 1.00 98.56 487 HIS A N 1
ATOM 3724 C CA . HIS A 1 487 ? 8.268 -4.523 -25.693 1.00 98.56 487 HIS A CA 1
ATOM 3725 C C . HIS A 1 487 ? 9.582 -3.771 -25.490 1.00 98.56 487 HIS A C 1
ATOM 3727 O O . HIS A 1 487 ? 10.131 -3.731 -24.391 1.00 98.56 487 HIS A O 1
ATOM 3733 N N . TYR A 1 488 ? 10.059 -3.147 -26.560 1.00 98.50 488 TYR A N 1
ATOM 3734 C CA . TYR A 1 488 ? 11.178 -2.220 -26.577 1.00 98.50 488 TYR A CA 1
ATOM 3735 C C . TYR A 1 488 ? 10.636 -0.805 -26.434 1.00 98.50 488 TYR A C 1
ATOM 3737 O O . TYR A 1 488 ? 9.753 -0.406 -27.188 1.00 98.50 488 TYR A O 1
ATOM 3745 N N . TYR A 1 489 ? 11.193 -0.046 -25.498 1.00 98.62 489 TYR A N 1
ATOM 3746 C CA . TYR A 1 489 ? 10.796 1.323 -25.198 1.00 98.62 489 TYR A CA 1
ATOM 3747 C C . TYR A 1 489 ? 11.980 2.275 -25.360 1.00 98.62 489 TYR A C 1
ATOM 3749 O O . TYR A 1 489 ? 12.885 2.281 -24.525 1.00 98.62 489 TYR A O 1
ATOM 3757 N N . ALA A 1 490 ? 11.961 3.103 -26.404 1.00 97.94 490 ALA A N 1
ATOM 3758 C CA . ALA A 1 490 ? 12.880 4.231 -26.545 1.00 97.94 490 ALA A CA 1
ATOM 3759 C C . ALA A 1 490 ? 12.270 5.449 -25.842 1.00 97.94 490 ALA A C 1
ATOM 3761 O O . ALA A 1 490 ? 11.130 5.822 -26.127 1.00 97.94 490 ALA A O 1
ATOM 3762 N N . ILE A 1 491 ? 12.984 6.056 -24.893 1.00 97.50 491 ILE A N 1
ATOM 3763 C CA . ILE A 1 491 ? 12.403 7.082 -24.009 1.00 97.50 491 ILE A CA 1
ATOM 3764 C C . ILE A 1 491 ? 12.266 8.422 -24.729 1.00 97.50 491 ILE A C 1
ATOM 3766 O O . ILE A 1 491 ? 11.181 8.997 -24.756 1.00 97.50 491 ILE A O 1
ATOM 3770 N N . THR A 1 492 ? 13.327 8.861 -25.400 1.00 92.38 492 THR A N 1
ATOM 3771 C CA . THR A 1 492 ? 13.339 10.053 -26.254 1.00 92.38 492 THR A CA 1
ATOM 3772 C C . THR A 1 492 ? 13.817 9.610 -27.636 1.00 92.38 492 THR A C 1
ATOM 3774 O O . THR A 1 492 ? 15.004 9.704 -27.920 1.00 92.38 492 THR A O 1
ATOM 3777 N N . PRO A 1 493 ? 12.907 9.063 -28.467 1.00 94.25 493 PRO A N 1
ATOM 3778 C CA . PRO A 1 493 ? 11.764 9.852 -28.935 1.00 94.25 493 PRO A CA 1
ATOM 3779 C C . PRO A 1 493 ? 10.376 9.293 -28.571 1.00 94.25 493 PRO A C 1
ATOM 3781 O O . PRO A 1 493 ? 9.409 9.535 -29.295 1.00 94.25 493 PRO A O 1
ATOM 3784 N N . LYS A 1 494 ? 10.250 8.565 -27.457 1.00 97.06 494 LYS A N 1
ATOM 3785 C CA . LYS A 1 494 ? 8.993 7.979 -26.962 1.00 97.06 494 LYS A CA 1
ATOM 3786 C C . LYS A 1 494 ? 8.362 7.007 -27.965 1.00 97.06 494 LYS A C 1
ATOM 3788 O O . LYS A 1 494 ? 7.234 7.184 -28.429 1.00 97.06 494 LYS A O 1
ATOM 3793 N N . LYS A 1 495 ? 9.128 5.981 -28.336 1.00 97.88 495 LYS A N 1
ATOM 3794 C CA . LYS A 1 495 ? 8.691 4.902 -29.233 1.00 97.88 495 LYS A CA 1
ATOM 3795 C C . LYS A 1 495 ? 8.546 3.600 -28.464 1.00 97.88 495 LYS A C 1
ATOM 3797 O O . LYS A 1 495 ? 9.278 3.365 -27.505 1.00 97.88 495 LYS A O 1
ATOM 3802 N N . LYS A 1 496 ? 7.602 2.768 -28.889 1.00 98.25 496 LYS A N 1
ATOM 3803 C CA . LYS A 1 496 ? 7.323 1.455 -28.313 1.00 98.25 496 LYS A CA 1
ATOM 3804 C C . LYS A 1 496 ? 7.130 0.471 -29.450 1.00 98.25 496 LYS A C 1
ATOM 3806 O O . LYS A 1 496 ? 6.284 0.720 -30.300 1.00 98.25 496 LYS A O 1
ATOM 3811 N N . GLU A 1 497 ? 7.875 -0.625 -29.440 1.00 98.12 497 GLU A N 1
ATOM 3812 C CA . GLU A 1 497 ? 7.800 -1.646 -30.485 1.00 98.12 497 GLU A CA 1
ATOM 3813 C C . GLU A 1 497 ? 7.960 -3.058 -29.923 1.00 98.12 497 GLU A C 1
ATOM 3815 O O . GLU A 1 497 ? 8.454 -3.251 -28.814 1.00 98.12 497 GLU A O 1
ATOM 3820 N N . ALA A 1 498 ? 7.530 -4.070 -30.677 1.00 97.56 498 ALA A N 1
ATOM 3821 C CA . ALA A 1 498 ? 7.545 -5.463 -30.217 1.00 97.56 498 ALA A CA 1
ATOM 3822 C C . ALA A 1 498 ? 8.952 -6.093 -30.180 1.00 97.56 498 ALA A C 1
ATOM 3824 O O . ALA A 1 498 ? 9.161 -7.111 -29.523 1.00 97.56 498 ALA A O 1
ATOM 3825 N N . ASN A 1 499 ? 9.912 -5.533 -30.917 1.00 97.44 499 ASN A N 1
ATOM 3826 C CA . ASN A 1 499 ? 11.293 -6.004 -30.976 1.00 97.44 499 ASN A CA 1
ATOM 3827 C C . ASN A 1 499 ? 12.242 -4.885 -31.444 1.00 97.44 499 ASN A C 1
ATOM 3829 O O . ASN A 1 499 ? 11.807 -3.802 -31.836 1.00 97.44 499 ASN A O 1
ATOM 3833 N N . ASP A 1 500 ? 13.541 -5.167 -31.408 1.00 97.06 500 ASP A N 1
ATOM 3834 C CA . ASP A 1 500 ? 14.634 -4.280 -31.812 1.00 97.06 500 ASP A CA 1
ATOM 3835 C C . ASP A 1 500 ? 14.580 -3.862 -33.292 1.00 97.06 500 ASP A C 1
ATOM 3837 O O . ASP A 1 500 ? 14.898 -2.719 -33.613 1.00 97.06 500 ASP A O 1
ATOM 3841 N N . TYR A 1 501 ? 14.136 -4.745 -34.188 1.00 96.69 501 TYR A N 1
ATOM 3842 C CA . TYR A 1 501 ? 14.037 -4.446 -35.619 1.00 96.69 501 TYR A CA 1
ATOM 3843 C C . TYR A 1 501 ? 12.871 -3.506 -35.954 1.00 96.69 501 TYR A C 1
ATOM 3845 O O . TYR A 1 501 ? 13.044 -2.536 -36.692 1.00 96.69 501 TYR A O 1
ATOM 3853 N N . GLU A 1 502 ? 11.688 -3.739 -35.379 1.00 97.44 502 GLU A N 1
ATOM 3854 C CA . GLU A 1 502 ? 10.576 -2.785 -35.482 1.00 97.44 502 GLU A CA 1
ATOM 3855 C C . GLU A 1 502 ? 10.946 -1.444 -34.833 1.00 97.44 502 GLU A C 1
ATOM 3857 O O . GLU A 1 502 ? 10.653 -0.392 -35.400 1.00 97.44 502 GLU A O 1
ATOM 3862 N N . MET A 1 503 ? 11.678 -1.469 -33.709 1.00 97.56 503 MET A N 1
ATOM 3863 C CA . MET A 1 503 ? 12.202 -0.252 -33.083 1.00 97.56 503 MET A CA 1
ATOM 3864 C C . MET A 1 503 ? 13.094 0.534 -34.045 1.00 97.56 503 MET A C 1
ATOM 3866 O O . MET A 1 503 ? 12.838 1.717 -34.261 1.00 97.56 503 MET A O 1
ATOM 3870 N N . LEU A 1 504 ? 14.086 -0.108 -34.674 1.00 96.88 504 LEU A N 1
ATOM 3871 C CA . LEU A 1 504 ? 14.969 0.545 -35.646 1.00 96.88 504 LEU A CA 1
ATOM 3872 C C . LEU A 1 504 ? 14.177 1.243 -36.765 1.00 96.88 504 LEU A C 1
ATOM 3874 O O . LEU A 1 504 ? 14.447 2.402 -37.079 1.00 96.88 504 LEU A O 1
ATOM 3878 N N . LYS A 1 505 ? 13.155 0.582 -37.322 1.00 95.69 505 LYS A N 1
ATOM 3879 C CA . LYS A 1 505 ? 12.284 1.177 -38.352 1.00 95.69 505 LYS A CA 1
ATOM 3880 C C . LYS A 1 505 ? 11.511 2.388 -37.838 1.00 95.69 505 LYS A C 1
ATOM 3882 O O . LYS A 1 505 ? 11.450 3.418 -38.509 1.00 95.69 505 LYS A O 1
ATOM 3887 N N . THR A 1 506 ? 10.932 2.284 -36.647 1.00 96.75 506 THR A N 1
ATOM 3888 C CA . THR A 1 506 ? 10.092 3.338 -36.065 1.00 96.75 506 THR A CA 1
ATOM 3889 C C . THR A 1 506 ? 10.886 4.557 -35.591 1.00 96.75 506 THR A C 1
ATOM 3891 O O . THR A 1 506 ? 10.329 5.660 -35.506 1.00 96.75 506 THR A O 1
ATOM 3894 N N . LEU A 1 507 ? 12.184 4.399 -35.319 1.00 96.06 507 LEU A N 1
ATOM 3895 C CA . LEU A 1 507 ? 13.081 5.514 -35.015 1.00 96.06 507 LEU A CA 1
ATOM 3896 C C . LEU A 1 507 ? 13.229 6.486 -36.192 1.00 96.06 507 LEU A C 1
ATOM 3898 O O . LEU A 1 507 ? 13.499 7.663 -35.959 1.00 96.06 507 LEU A O 1
ATOM 3902 N N . GLY A 1 508 ? 12.987 6.031 -37.428 1.00 94.00 508 GLY A N 1
ATOM 3903 C CA . GLY A 1 508 ? 13.014 6.885 -38.616 1.00 94.00 508 GLY A CA 1
ATOM 3904 C C . GLY A 1 508 ? 14.402 7.445 -38.931 1.00 94.00 508 GLY A C 1
ATOM 3905 O O . GLY A 1 508 ? 14.500 8.523 -39.512 1.00 94.00 508 GLY A O 1
ATOM 3906 N N . CYS A 1 509 ? 15.457 6.742 -38.517 1.00 94.75 509 CYS A N 1
ATOM 3907 C CA . CYS A 1 509 ? 16.831 7.098 -38.833 1.00 94.75 509 CYS A CA 1
ATOM 3908 C C . CYS A 1 509 ? 17.208 6.670 -40.259 1.00 94.75 509 CYS A C 1
ATOM 3910 O O . CYS A 1 509 ? 16.618 5.759 -40.846 1.00 94.75 509 CYS A O 1
ATOM 3912 N N . ILE A 1 510 ? 18.226 7.326 -40.804 1.00 95.94 510 ILE A N 1
ATOM 3913 C CA . ILE A 1 510 ? 18.944 6.883 -41.998 1.00 95.94 510 ILE A CA 1
ATOM 3914 C C . ILE A 1 510 ? 20.186 6.125 -41.526 1.00 95.94 510 ILE A C 1
ATOM 3916 O O . ILE A 1 510 ? 20.729 6.422 -40.463 1.00 95.94 510 ILE A O 1
ATOM 3920 N N . GLN A 1 511 ? 20.643 5.126 -42.279 1.00 96.81 511 GLN A N 1
ATOM 3921 C CA . GLN A 1 511 ? 21.839 4.370 -41.917 1.00 96.81 511 GLN A CA 1
ATOM 3922 C C . GLN A 1 511 ? 22.962 4.660 -42.901 1.00 96.81 511 GLN A C 1
ATOM 3924 O O . GLN A 1 511 ? 22.734 4.735 -44.106 1.00 96.81 511 GLN A O 1
ATOM 3929 N N . TYR A 1 512 ? 24.186 4.769 -42.397 1.00 97.00 512 TYR A N 1
ATOM 3930 C CA . TYR A 1 512 ? 25.360 4.994 -43.229 1.00 97.00 512 TYR A CA 1
ATOM 3931 C C . TYR A 1 512 ? 26.490 4.053 -42.850 1.00 97.00 512 TYR A C 1
ATOM 3933 O O . TYR A 1 512 ? 26.795 3.864 -41.670 1.00 97.00 512 TYR A O 1
ATOM 3941 N N . TRP A 1 513 ? 27.161 3.505 -43.861 1.00 97.88 513 TRP A N 1
ATOM 3942 C CA . TRP A 1 513 ? 28.488 2.942 -43.659 1.00 97.88 513 TRP A CA 1
ATOM 3943 C C . TRP A 1 513 ? 29.487 4.080 -43.550 1.00 97.88 513 TRP A C 1
ATOM 3945 O O . TRP A 1 513 ? 29.655 4.857 -44.493 1.00 97.88 513 TRP A O 1
ATOM 3955 N N . VAL A 1 514 ? 30.206 4.133 -42.437 1.00 97.50 514 VAL A N 1
ATOM 3956 C CA . VAL A 1 514 ? 31.211 5.165 -42.189 1.00 97.50 514 VAL A CA 1
ATOM 3957 C C . VAL A 1 514 ? 32.528 4.576 -41.714 1.00 97.50 514 VAL A C 1
ATOM 3959 O O . VAL A 1 514 ? 32.590 3.444 -41.238 1.00 97.50 514 VAL A O 1
ATOM 3962 N N . ARG A 1 515 ? 33.580 5.389 -41.750 1.00 97.75 515 ARG A N 1
ATOM 3963 C CA . ARG A 1 515 ? 34.810 5.174 -40.989 1.00 97.75 515 ARG A CA 1
ATOM 3964 C C . ARG A 1 515 ? 34.821 6.104 -39.790 1.00 97.75 515 ARG A C 1
ATOM 3966 O O . ARG A 1 515 ? 34.543 7.293 -39.934 1.00 97.75 515 ARG A O 1
ATOM 3973 N N . THR A 1 516 ? 35.206 5.584 -38.635 1.00 97.75 516 THR A N 1
ATOM 3974 C CA . THR A 1 516 ? 35.372 6.361 -37.402 1.00 97.75 516 THR A CA 1
ATOM 3975 C C . THR A 1 516 ? 36.809 6.294 -36.890 1.00 97.75 516 THR A C 1
ATOM 3977 O O . THR A 1 516 ? 37.608 5.475 -37.352 1.00 97.75 516 THR A O 1
ATOM 3980 N N . ASP A 1 517 ? 37.160 7.184 -35.964 1.00 96.62 517 ASP A N 1
ATOM 3981 C CA . ASP A 1 517 ? 38.454 7.190 -35.267 1.00 96.62 517 ASP A CA 1
ATOM 3982 C C . ASP A 1 517 ? 38.599 6.040 -34.256 1.00 96.62 517 ASP A C 1
ATOM 3984 O O . ASP A 1 517 ? 39.679 5.460 -34.125 1.00 96.62 517 ASP A O 1
ATOM 3988 N N . VAL A 1 518 ? 37.504 5.674 -33.593 1.00 96.44 518 VAL A N 1
ATOM 3989 C CA . VAL A 1 518 ? 37.355 4.523 -32.689 1.00 96.44 518 VAL A CA 1
ATOM 3990 C C . VAL A 1 518 ? 35.992 3.853 -32.917 1.00 96.44 518 VAL A C 1
ATOM 3992 O O . VAL A 1 518 ? 35.124 4.467 -33.541 1.00 96.44 518 VAL A O 1
ATOM 3995 N N . PRO A 1 519 ? 35.748 2.613 -32.447 1.00 96.94 519 PRO A N 1
ATOM 3996 C CA . PRO A 1 519 ? 34.431 1.990 -32.583 1.00 96.94 519 PRO A CA 1
ATOM 3997 C C . PRO A 1 519 ? 33.297 2.903 -32.060 1.00 96.94 519 PRO A C 1
ATOM 3999 O O . PRO A 1 519 ? 33.428 3.439 -30.952 1.00 96.94 519 PRO A O 1
ATOM 4002 N N . PRO A 1 520 ? 32.194 3.096 -32.811 1.00 96.06 520 PRO A N 1
ATOM 4003 C CA . PRO A 1 520 ? 31.073 3.934 -32.389 1.00 96.06 520 PRO A CA 1
ATOM 4004 C C . PRO A 1 520 ? 30.534 3.565 -31.003 1.00 96.06 520 PRO A C 1
ATOM 4006 O O . PRO A 1 520 ? 30.329 2.391 -30.689 1.00 96.06 520 PRO A O 1
ATOM 4009 N N . GLY A 1 521 ? 30.280 4.580 -30.176 1.00 91.00 521 GLY A N 1
ATOM 4010 C CA . GLY A 1 521 ? 29.827 4.413 -28.790 1.00 91.00 521 GLY A CA 1
ATOM 4011 C C . GLY A 1 521 ? 30.950 4.187 -27.769 1.00 91.00 521 GLY A C 1
ATOM 4012 O O . GLY A 1 521 ? 30.663 3.971 -26.596 1.00 91.00 521 GLY A O 1
ATOM 4013 N N . THR A 1 522 ? 32.223 4.248 -28.176 1.00 91.06 522 THR A N 1
ATOM 4014 C CA . THR A 1 522 ? 33.361 4.182 -27.242 1.00 91.06 522 THR A CA 1
ATOM 4015 C C . THR A 1 522 ? 33.524 5.517 -26.490 1.00 91.06 522 THR A C 1
ATOM 4017 O O . THR A 1 522 ? 33.653 6.555 -27.142 1.00 91.06 522 THR A O 1
ATOM 4020 N N . PRO A 1 523 ? 33.556 5.539 -25.141 1.00 84.62 523 PRO A N 1
ATOM 4021 C CA . PRO A 1 523 ? 33.857 6.751 -24.371 1.00 84.62 523 PRO A CA 1
ATOM 4022 C C . PRO A 1 523 ? 35.324 7.209 -24.527 1.00 84.62 523 PRO A C 1
ATOM 4024 O O . PRO A 1 523 ? 36.202 6.370 -24.729 1.00 84.62 523 PRO A O 1
ATOM 4027 N N . PRO A 1 524 ? 35.648 8.507 -24.347 1.00 84.00 524 PRO A N 1
ATOM 4028 C CA . PRO A 1 524 ? 34.737 9.606 -24.017 1.00 84.00 524 PRO A CA 1
ATOM 4029 C C . PRO A 1 524 ? 33.977 10.156 -25.233 1.00 84.00 524 PRO A C 1
ATOM 4031 O O . PRO A 1 524 ? 32.982 10.849 -25.050 1.00 84.00 524 PRO A O 1
ATOM 4034 N N . SER A 1 525 ? 34.442 9.870 -26.451 1.00 90.38 525 SER A N 1
ATOM 4035 C CA . SER A 1 525 ? 33.787 10.250 -27.700 1.00 90.38 525 SER A CA 1
ATOM 4036 C C . SER A 1 525 ? 34.320 9.431 -28.877 1.00 90.38 525 SER A C 1
ATOM 4038 O O . SER A 1 525 ? 35.388 8.822 -28.806 1.00 90.38 525 SER A O 1
ATOM 4040 N N . TRP A 1 526 ? 33.567 9.460 -29.972 1.00 95.12 526 TRP A N 1
ATOM 4041 C CA . TRP A 1 526 ? 33.916 8.900 -31.272 1.00 95.12 526 TRP A CA 1
ATOM 4042 C C . TRP A 1 526 ? 33.510 9.906 -32.351 1.00 95.12 526 TRP A C 1
ATOM 4044 O O . TRP A 1 526 ? 32.570 10.679 -32.155 1.00 95.12 526 TRP A O 1
ATOM 4054 N N . ASN A 1 527 ? 34.217 9.914 -33.477 1.00 96.50 527 ASN A N 1
ATOM 4055 C CA . ASN A 1 527 ? 33.968 10.836 -34.580 1.00 96.50 527 ASN A CA 1
ATOM 4056 C C . ASN A 1 527 ? 33.906 10.090 -35.907 1.00 96.50 527 ASN A C 1
ATOM 4058 O O . ASN A 1 527 ? 34.711 9.196 -36.178 1.00 96.50 527 ASN A O 1
ATOM 4062 N N . VAL A 1 528 ? 32.988 10.515 -36.772 1.00 96.75 528 VAL A N 1
ATOM 4063 C CA . VAL A 1 528 ? 32.957 10.083 -38.169 1.00 96.75 528 VAL A CA 1
ATOM 4064 C C . VAL A 1 528 ? 34.071 10.790 -38.939 1.00 96.75 528 VAL A C 1
ATOM 4066 O O . VAL A 1 528 ? 34.128 12.016 -38.987 1.00 96.75 528 VAL A O 1
ATOM 4069 N N . ILE A 1 529 ? 34.965 10.002 -39.536 1.00 97.50 529 ILE A N 1
ATOM 4070 C CA . ILE A 1 529 ? 36.052 10.470 -40.404 1.00 97.50 529 ILE A CA 1
ATOM 4071 C C . ILE A 1 529 ? 35.563 10.580 -41.851 1.00 97.50 529 ILE A C 1
ATOM 4073 O O . ILE A 1 529 ? 35.949 11.503 -42.564 1.00 97.50 529 ILE A O 1
ATOM 4077 N N . GLU A 1 530 ? 34.755 9.618 -42.301 1.00 96.69 530 GLU A N 1
ATOM 4078 C CA . GLU A 1 530 ? 34.373 9.476 -43.708 1.00 96.69 530 GLU A CA 1
ATOM 4079 C C . GLU A 1 530 ? 33.043 8.728 -43.842 1.00 96.69 530 GLU A C 1
ATOM 4081 O O . GLU A 1 530 ? 32.845 7.718 -43.169 1.00 96.69 530 GLU A O 1
ATOM 4086 N N . VAL A 1 531 ? 32.151 9.209 -44.712 1.00 96.31 531 VAL A N 1
ATOM 4087 C CA . VAL A 1 531 ? 30.863 8.574 -45.044 1.00 96.31 531 VAL A CA 1
ATOM 4088 C C . VAL A 1 531 ? 30.995 7.903 -46.408 1.00 96.31 531 VAL A C 1
ATOM 4090 O O . VAL A 1 531 ? 31.439 8.545 -47.359 1.00 96.31 531 VAL A O 1
ATOM 4093 N N . PHE A 1 532 ? 30.626 6.625 -46.512 1.00 96.06 532 PHE A N 1
ATOM 4094 C CA . PHE A 1 532 ? 30.796 5.847 -47.742 1.00 96.06 532 PHE A CA 1
ATOM 4095 C C . PHE A 1 532 ? 29.509 5.702 -48.540 1.00 96.06 532 PHE A C 1
ATOM 4097 O O . PHE A 1 532 ? 29.483 6.016 -49.726 1.00 96.06 532 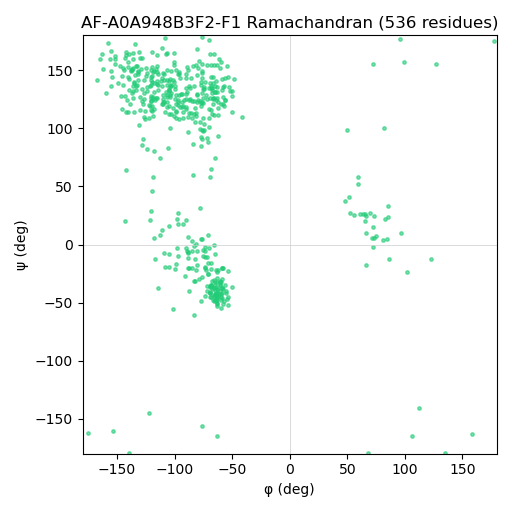PHE A O 1
ATOM 4104 N N . GLU A 1 533 ? 28.456 5.189 -47.910 1.00 95.88 533 GLU A N 1
ATOM 4105 C CA . GLU A 1 533 ? 27.183 4.940 -48.582 1.00 95.88 533 GLU A CA 1
ATOM 4106 C C . GLU A 1 533 ? 26.027 4.941 -47.589 1.00 95.88 533 GLU A C 1
ATOM 4108 O O . GLU A 1 533 ? 26.193 4.564 -46.426 1.00 95.88 533 GLU A O 1
ATOM 4113 N N . GLU A 1 534 ? 24.865 5.352 -48.084 1.00 95.44 534 GLU A N 1
ATOM 4114 C CA . GLU A 1 534 ? 23.582 5.207 -47.409 1.00 95.44 534 GLU A CA 1
ATOM 4115 C C . GLU A 1 534 ? 23.088 3.764 -47.532 1.00 95.44 534 GLU A C 1
ATOM 4117 O O . GLU A 1 534 ? 23.201 3.141 -48.592 1.00 95.44 534 GLU A O 1
ATOM 4122 N N . VAL A 1 535 ? 22.520 3.241 -46.453 1.00 95.44 535 VAL A N 1
ATOM 4123 C CA . VAL A 1 535 ? 21.927 1.909 -46.387 1.00 95.44 535 VAL A CA 1
ATOM 4124 C C . VAL A 1 535 ? 20.467 2.064 -45.967 1.00 95.44 535 VAL A C 1
ATOM 4126 O O . VAL A 1 535 ? 20.200 2.576 -44.878 1.00 95.44 535 VAL A O 1
ATOM 4129 N N . PRO A 1 536 ? 19.501 1.622 -46.791 1.00 92.50 536 PRO A N 1
ATOM 4130 C CA . PRO A 1 536 ? 18.100 1.620 -46.392 1.00 92.50 536 PRO A CA 1
ATOM 4131 C C . PRO A 1 536 ? 17.899 0.820 -45.104 1.00 92.50 536 PRO A C 1
ATOM 4133 O O . PRO A 1 536 ? 18.543 -0.212 -44.911 1.00 92.50 536 PRO A O 1
ATOM 4136 N N . VAL A 1 537 ? 16.998 1.276 -44.232 1.00 89.81 537 VAL A N 1
ATOM 4137 C CA . VAL A 1 537 ? 16.520 0.432 -43.129 1.00 89.81 537 VAL A CA 1
ATOM 4138 C C . VAL A 1 537 ? 15.808 -0.782 -43.748 1.00 89.81 537 VAL A C 1
ATOM 4140 O O . VAL A 1 537 ? 14.914 -0.559 -44.572 1.00 89.81 537 VAL A O 1
ATOM 4143 N N . PRO A 1 538 ? 16.239 -2.025 -43.443 1.00 78.88 538 PRO A N 1
ATOM 4144 C CA . PRO A 1 538 ? 15.740 -3.232 -44.101 1.00 78.88 538 PRO A CA 1
ATOM 4145 C C . PRO A 1 538 ? 14.239 -3.450 -43.949 1.00 78.88 538 PRO A C 1
ATOM 4147 O O . PRO A 1 538 ? 13.675 -3.017 -42.915 1.00 78.88 538 PRO A O 1
#

Sequence (538 aa):
MRIRILHIVLFAAAIAYADAFAVTTNLYHTNRVFRPIVFTNLGVTITAYQALTAAGQLTEVVGPTNIVINTNETRAIEYDVVGLGYDTANDAWESAVAAYQSCPSNHPGIIFDNVGWVKGTHQAYGDWGAFFWLMQNHVDFKTSITNIWISPNNRTNYITKVLVGSIGDYAPMENVVDVGPTNWADVTNFLGAGVSEDKVYKGDYRAFYELALGSIQKVAFTSDHGVLTDYNTDYAGSGGTVYNPRGWIKGGKNNPITHVKDSKITVDVTLCVKPAGLYYDLTGDGPIGALDFHKSGLTSSGSNQTFTITSEEKLPAQIDVLDDSISWSIDLSGGLTCRKENSGPHKIYVTWGQPGSGPTVKRVNKVCYTAWWQNTCEGIADSLQDMIAAETAFGPGNVDGWALLDGGSGDCDNQARCMKYTFEMLGAGAADVRLVRASSNAGQGNCLDLETRVVSNQTHYLIMDFDPSPTNYYWNAYEGSCEAANHYYAITPKKKEANDYEMLKTLGCIQYWVRTDVPPGTPPSWNVIEVFEEVPVP

Radius of gyration: 43.72 Å; Cα contacts (8 Å, |Δi|>4): 1272; chains: 1; bounding box: 114×36×136 Å

Secondary structure (DSSP, 8-state):
--------------------PPP------SS--EEEEE-TTS-SS--HHHHHHHHTT-TT--S----EE-TTT-EEEEEEEEEEEESSHHHHHHHHHHHHTT-EEEEET---SEEEEEEEEEEETTEEEEEEEEEEEEEEEE--SSSEEEPTT--EEE--EE--SSSTT--S-S-EEEEES--GGGTTS---TT-EEEEEEE--TTEEEEEPEEEEEEEEETTS-S--B---S-SS---S-B-SSSEEETTS-B--EEEETT-EEEEEEEEEEESTT-EEEEEEE-SSGGG-EEEEEEE--SSEEEEEEEEEEEPPSS-EEEEEEEEEEEEETTTEEEEEEEEEEEEEEEESSS--SS-BHHHHHHHHHHTTT--SHHHHHHHHHHHHHHH-EE--S-S-TGGGGGT-EE-HHHHHHHHHHHHHHTT----EEEEE---SS-STTTTSS--EEEETTEEEEEEEE----TT---EES-EEEEEETTEEEETTTTEEESSHHHHHHHHT-EEEEEEESS-TT-SS---EEEEEEEE---

Foldseek 3Di:
DDDDDDDDDDDPDDPDPDPPDDDDDDDAPDLFDWDWDFDPPQPPDHDPVNLQVVCVVDPPQPDPQQFVWPLQQKKKKKFKFKQKFAQDQVVQLVVRLVCRVVGIDIGRSDDDQWWWKKWDKDDDPNMIMIIIIGMKIWIKTAGALDLWDQDPVRDTDGRFWFFPQPPGSDDHDGIDIDIPPPPPVVSNDHQDHPDMDTDIDGRPSRITIGTKDKDWFDKAWPQFLQQEFQDDDAQVDLDHDGDPRRADGVVDDGDATEHEAQAKIKIKIKMAIPDWQWFKKKWKAKPDQSRTWIDGGDTGNNDIDIDITIGPGTHHLFWAWQQIKIWMWIATPPGRTRDIDIGGSHTYTHFNDAFDPRRYPNLSVVLSVQRPPPNAQVSSLLSLLVVLLVQEAADDAPDALRNRNVSYYHHQQSSLRVSQNSSRRRVSDHKDKAWFFAALDDDFPRRRDFDWDADPNAIWTKWWFLDPDPVDTPTAGTGIWMCTSQWTARSVVGDIGNGSLVVVVVSVTKIWTFGKPDRGPDPPHIDTPGTDDIRDSD

Mean predicted aligned error: 14.02 Å

Solvent-accessible surface area (backbone atoms only — not comparable to full-atom values): 29440 Å² total; per-residue (Å²): 138,87,89,78,90,78,89,78,83,79,81,82,74,82,84,75,88,70,89,73,75,80,80,87,79,83,84,79,93,60,98,69,42,70,44,79,45,78,67,91,80,58,73,98,70,71,50,74,66,54,48,56,50,52,57,72,66,43,82,90,57,72,63,79,77,64,62,46,62,37,55,85,70,15,18,22,41,35,28,66,29,72,19,74,78,22,91,38,45,63,58,7,39,53,47,21,58,70,43,31,84,80,39,68,47,77,38,77,59,40,77,68,68,75,22,30,37,41,37,36,28,44,75,57,99,84,28,11,23,13,43,40,36,38,35,29,34,36,44,30,30,24,43,51,72,50,68,57,46,67,46,100,85,73,47,82,33,67,71,62,64,50,55,42,58,62,91,45,89,62,70,61,29,82,71,41,79,46,58,42,73,73,66,72,81,61,72,78,56,82,76,52,80,70,28,71,54,78,47,80,46,68,67,47,81,61,45,35,28,42,43,45,44,58,45,80,46,34,42,32,44,70,59,36,73,79,61,50,14,70,31,67,88,61,54,64,62,59,59,68,53,60,57,77,66,44,29,37,36,69,100,60,59,71,37,65,44,43,34,45,32,58,32,62,42,32,32,37,40,30,29,31,34,31,58,53,74,41,50,29,29,41,38,30,47,34,97,46,53,35,49,22,33,69,49,72,83,40,67,27,75,47,42,83,45,74,43,80,43,53,25,78,29,50,35,61,69,27,22,31,76,47,71,50,46,30,42,33,37,39,36,31,76,91,82,45,70,46,41,78,50,75,49,68,62,41,42,37,40,25,21,66,30,68,56,38,86,64,40,16,48,47,53,47,51,50,45,31,66,56,22,47,73,28,67,44,52,50,54,32,49,53,34,46,41,57,49,48,46,71,50,38,43,83,41,63,67,89,51,57,30,44,36,27,76,71,69,31,46,23,28,48,53,27,48,10,40,26,47,25,52,49,42,21,40,33,24,59,48,80,49,42,75,42,47,35,22,31,42,84,56,75,48,76,74,49,12,61,49,87,41,69,49,77,56,96,93,39,68,31,36,41,26,28,24,71,40,93,49,98,86,47,83,45,77,36,52,51,48,19,18,18,39,41,70,78,27,30,33,30,35,87,85,63,44,77,25,75,34,45,36,58,37,52,59,73,69,67,47,49,29,32,38,26,32,51,82,46,67,73,79,39,82,98,66,56,48,81,76,45,80,77,45,81,44,71,76,97